Protein 6FKG (pdb70)

Solvent-accessible surface area: 22760 Å² total

Radius of gyration: 24.41 Å; Cα contacts (8 Å, |Δi|>4): 1263; chains: 4; bounding box: 67×53×60 Å

Sequence (587 aa):
LDEGLVQRIDARGTIEWSETCYRYTGAHRDALSGEGARRFGGRWNPPLLFPAIYLADSAQQACMVEVERAAQAASTTAEKMLEAAYRRLHTIDVTDLAVLDLTTPQAREAVGLENDDIYGDDWSGCQAVGHAAWFLHMQGVLVPAAGGVGLVVTAYEQRTRPGQLQLRQSVDLTPALYQELRATALDEGLVQRIDARGTIEWSETCYRYTGAHRDALSGEGARRFGGRWNPPLLFPAIYLADSAQACMVEVERAAQAASTTAEKMLEAAYRRLHTIDVTDLAVLDLTTPQAREAVGLENDDIYGDDWSGCQAVGHAAWFLHMQGVLVPAAGGVGLVVTAYEQRTRPGQLQLRQSVDLTPALYQELRATVNVLASTVSGAIERLGLTYEEVGDIVDASPRSVARWTAGQVVPQRLNKQRLIELAYVADALAEVLPRDQANVWMFSPNRLLEHRKPADLVRDGEYQRVLALIDAMAEGVFVVNVLASTVSGAIERRLGLTYEEVGDIVDASPRSVARWTAGQVVPQRLNKQRLIELAYVADALAEVLPRDQANVWMFSPNRLLEHRKPADLVRDGEYQRVLALIDAMAEGVFV

InterPro domains:
  IPR014914 RES domain [PF08808] (25-148)
  IPR014914 RES domain [SM00953] (35-173)

Foldseek 3Di:
DDPVLLVLLVVLWWFFDWAWKKEKDAPPDDQPWQQVCQCPNDLQADHPDWGKGKIDRALQLNLVVLQVVQVVVVHGSQVVLVGWMKMWTKIAGGATEREPADQVSCVSSPHHDCSVPPPDSPSNRVNSVSCVVVLHQWYWHQGPRGIMIMGIRNVPRDDPPNIGTDDMGTPHSVVSVVRNDD/DLDPLLLVLLVVLWWFFDWAWKKAKDAPPDDQPWQQVCQCPNDLQADHPDWGKGKIGRALQLNLVVCQVVQVVVVHGSQVVLVGWMKMWTKIAGGATAREPADPVSCVSNPHDVCSVPPPDSVSNRSNSVSCVVVLGQWYWHAGPRGIMIMGIRNVPRDDPRNIGTDDMGTDHSVNSVVRNVD/DDPVLCLLVVLCVQLPDQLCLVCLLFVHDSVQNVQSSVVHDHPDDTRVVLSVLVSVLSVLLVLQDHRVVSNVQQCFQDVVVVRDHVSVCSSVPNSVVSSVVSVCSNVVPPD/DDPVLCLLVVLVVQLPDQLPLLCLQFVHDSVLNVQSSVVHDRPDDGRVVLSVLVSVLSNLLVLQDHNVVSNVQQCFQDVVVVRDHVSVCSSVPNSVVSSVVSVCSVVVPDD

Organism: Mycobacterium tuberculosis (strain ATCC 25618 / H37Rv) (NCBI:txid83332)

Secondary structure (P-SEA, 3-state):
ccaaaaaaaaabbbbbbbccbbbbcccccccccccccccccccccccccbbbbbbbccaaaaaaaaaaaaaaaccccccccccbbbbbbbbbccccccccccaaaaaaacccccccccccaaaaaaaaaaaaaacccbbbbbccccbbbbbcccccccccccccccccccccaaaaaaaacc/cccaaaaaaaaabbbbbbbccbbbbcccccccccccccccccccccccccbbbbbbcccaaaaaaaaaaaaaaaccccccccccbbbbbbbbbccccccccccaaaaaaacccccccccccaaaaaaaaaaaaaacccbbbbbccccbbbbbcccccccccccccccccccccaaaaaaaacc/ccaaaaaaaaaaaaacccaaaaaaaacccaaaaaaaaacccccccccaaaaaaaaaaaaaacccccaaaaaaaaaccccccccccaaaaaaacaaaaaaaaaaaaaacccc/ccaaaaaaaaaaaaacccaaaaaaaacccaaaaaaaaacccccccccaaaaaaaaaaaaaaaacccaaaaaaaaaccccccccccaaaaaaacaaaaaaaaaaaaaacccc

Structure (mmCIF, N/CA/C/O backbone):
data_6FKG
#
_entry.id   6FKG
#
_cell.length_a   105.311
_cell.length_b   105.311
_cell.length_c   108.712
_cell.angle_alpha   90.00
_cell.angle_beta   90.00
_cell.angle_gamma   120.00
#
_symmetry.space_group_name_H-M   'P 63'
#
loop_
_entity.id
_entity.type
_entity.pdbx_description
1 polymer 'Rv1989c (MbcT)'
2 polymer 'Rv1990c (MbcA)'
3 non-polymer GLYCEROL
4 water water
#
loop_
_atom_site.group_PDB
_atom_site.id
_atom_site.type_symbol
_atom_site.label_atom_id
_atom_site.label_alt_id
_atom_site.label_comp_id
_atom_site.label_asym_id
_atom_site.label_entity_id
_atom_site.label_seq_id
_atom_site.pdbx_PDB_ins_code
_atom_site.Cartn_x
_atom_site.Cartn_y
_atom_site.Cartn_z
_atom_site.occupancy
_atom_site.B_iso_or_equiv
_atom_site.auth_seq_id
_atom_site.auth_comp_id
_atom_site.auth_asym_id
_atom_site.auth_atom_id
_atom_site.pdbx_PDB_model_num
ATOM 1 N N . LEU A 1 5 ? 13.373 36.599 5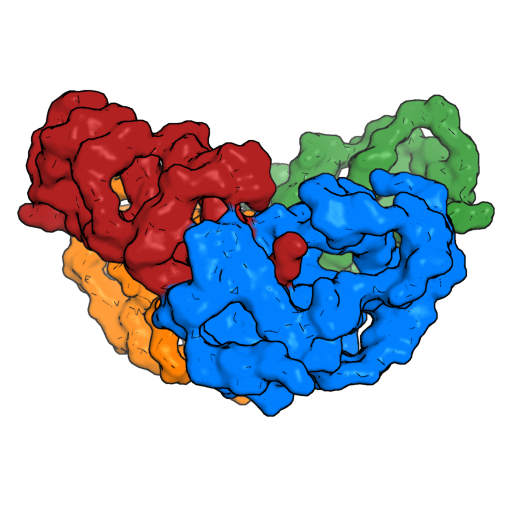4.423 1.00 61.00 5 LEU A N 1
ATOM 2 C CA . LEU A 1 5 ? 13.686 35.173 54.385 1.00 60.90 5 LEU A CA 1
ATOM 3 C C . LEU A 1 5 ? 15.201 34.952 54.403 1.00 55.11 5 LEU A C 1
ATOM 4 O O . LEU A 1 5 ? 15.866 35.014 53.371 1.00 59.51 5 LEU A O 1
ATOM 9 N N . ASP A 1 6 ? 15.733 34.693 55.590 1.00 45.16 6 ASP A N 1
ATOM 10 C CA . ASP A 1 6 ? 17.175 34.662 55.820 1.00 43.18 6 ASP A CA 1
ATOM 11 C C . ASP A 1 6 ? 17.895 33.519 55.098 1.00 45.99 6 ASP A C 1
ATOM 12 O O . ASP A 1 6 ? 17.577 32.352 55.311 1.00 41.25 6 ASP A O 1
ATOM 17 N N . GLU A 1 7 ? 18.880 33.853 54.270 1.00 40.36 7 GLU A N 1
ATOM 18 C CA . GLU A 1 7 ? 19.648 32.828 53.569 1.00 43.16 7 GLU A CA 1
ATOM 19 C C . GLU A 1 7 ? 20.302 31.830 54.542 1.00 41.26 7 GLU A C 1
ATOM 20 O O . GLU A 1 7 ? 20.288 30.619 54.297 1.00 40.88 7 GLU A O 1
ATOM 26 N N . GLY A 1 8 ? 20.873 32.341 55.632 1.00 41.93 8 GLY A N 1
ATOM 27 C CA . GLY A 1 8 ? 21.570 31.509 56.606 1.00 43.15 8 GLY A CA 1
ATOM 28 C C . GLY A 1 8 ? 20.634 30.536 57.307 1.00 38.31 8 GLY A C 1
ATOM 29 O O . GLY A 1 8 ? 20.984 29.385 57.565 1.00 41.75 8 GLY A O 1
ATOM 30 N N . LEU A 1 9 ? 19.423 30.999 57.583 1.00 33.95 9 LEU A N 1
ATOM 31 C CA . LEU A 1 9 ? 18.427 30.190 58.276 1.00 41.13 9 LEU A CA 1
ATOM 32 C C . LEU A 1 9 ? 17.914 29.083 57.378 1.00 34.44 9 LEU A C 1
ATOM 33 O O . LEU A 1 9 ? 17.811 27.927 57.793 1.00 35.83 9 LEU A O 1
ATOM 38 N N . VAL A 1 10 ? 17.579 29.446 56.149 1.00 33.21 10 VAL A N 1
ATOM 39 C CA . VAL A 1 10 ? 17.177 28.468 55.151 1.00 33.55 10 VAL A CA 1
ATOM 40 C C . VAL A 1 10 ? 18.294 27.439 54.938 1.00 36.55 10 VAL A C 1
ATOM 41 O O . VAL A 1 10 ? 18.043 26.229 54.876 1.00 39.69 10 VAL A O 1
ATOM 45 N N . GLN A 1 11 ? 19.528 27.913 54.851 1.00 36.15 11 GLN A N 1
ATOM 46 C CA . GLN A 1 11 ? 20.658 27.004 54.669 1.00 40.13 11 GLN A CA 1
ATOM 47 C C . GLN A 1 11 ? 20.736 26.033 55.842 1.00 42.47 11 GLN A C 1
ATOM 48 O O . GLN A 1 11 ? 20.880 24.826 55.662 1.00 40.84 11 GLN A O 1
ATOM 54 N N . ARG A 1 12 ? 20.605 26.560 57.048 1.00 38.79 12 ARG A N 1
ATOM 55 C CA . ARG A 1 12 ? 20.782 25.737 58.235 1.00 42.96 12 ARG A CA 1
ATOM 56 C C . ARG A 1 12 ? 19.665 24.700 58.374 1.00 39.70 12 ARG A C 1
ATOM 57 O O . ARG A 1 12 ? 19.904 23.562 58.797 1.00 42.16 12 ARG A O 1
ATOM 65 N N . ILE A 1 13 ? 18.450 25.096 58.009 1.00 38.73 13 ILE A N 1
ATOM 66 C CA . ILE A 1 13 ? 17.294 24.212 58.096 1.00 38.11 13 ILE A CA 1
ATOM 67 C C . ILE A 1 13 ? 17.393 23.099 57.054 1.00 38.52 13 ILE A C 1
ATOM 68 O O . ILE A 1 13 ? 17.107 21.929 57.353 1.00 38.98 13 ILE A O 1
ATOM 73 N N . ASP A 1 14 ? 17.821 23.457 55.844 1.00 34.85 14 ASP A N 1
ATOM 74 C CA . ASP A 1 14 ? 18.088 22.453 54.822 1.00 40.42 14 ASP A CA 1
ATOM 75 C C . ASP A 1 14 ? 19.110 21.419 55.308 1.00 42.07 14 ASP A C 1
ATOM 76 O O . ASP A 1 14 ? 18.946 20.219 55.080 1.00 46.07 14 ASP A O 1
ATOM 81 N N . ALA A 1 15 ? 20.157 21.888 55.983 1.00 44.75 15 ALA A N 1
ATOM 82 C CA . ALA A 1 15 ? 21.199 21.002 56.500 1.00 46.75 15 ALA A CA 1
ATOM 83 C C . ALA A 1 15 ? 20.638 19.986 57.490 1.00 44.76 15 ALA A C 1
ATOM 84 O O . ALA A 1 15 ? 21.033 18.826 57.470 1.00 46.46 15 ALA A O 1
ATOM 86 N N . ARG A 1 16 ? 19.732 20.423 58.361 1.00 40.47 16 ARG A N 1
ATOM 87 C CA . ARG A 1 16 ? 19.045 19.511 59.277 1.00 48.48 16 ARG A CA 1
ATOM 88 C C . ARG A 1 16 ? 18.261 18.463 58.501 1.00 51.35 16 ARG A C 1
ATOM 89 O O . ARG A 1 16 ? 18.239 17.293 58.876 1.00 46.51 16 ARG A O 1
ATOM 97 N N . GLY A 1 17 ? 17.593 18.894 57.430 1.00 46.73 17 GLY A N 1
ATOM 98 C CA . GLY A 1 17 ? 16.779 17.987 56.646 1.00 50.88 17 GLY A CA 1
ATOM 99 C C . GLY A 1 17 ? 15.591 17.467 57.435 1.00 52.11 17 GLY A C 1
ATOM 100 O O . GLY A 1 17 ? 15.254 17.999 58.499 1.00 42.28 17 GLY A O 1
ATOM 101 N N . THR A 1 18 ? 14.956 16.423 56.912 1.00 50.39 18 THR A N 1
ATOM 102 C CA . THR A 1 18 ? 13.741 15.892 57.516 1.00 46.67 18 THR A CA 1
ATOM 103 C C . THR A 1 18 ? 13.907 14.451 57.996 1.00 47.18 18 THR A C 1
ATOM 104 O O . THR A 1 18 ? 14.862 13.768 57.635 1.00 49.07 18 THR A O 1
ATOM 108 N N . ILE A 1 19 ? 12.966 14.012 58.826 1.00 47.90 19 ILE A N 1
ATOM 109 C CA . ILE A 1 19 ? 12.792 12.600 59.149 1.00 46.87 19 ILE A CA 1
ATOM 110 C C . ILE A 1 19 ? 11.376 12.207 58.742 1.00 42.75 19 ILE A C 1
ATOM 111 O O . ILE A 1 19 ? 10.490 13.059 58.695 1.00 46.17 19 ILE A O 1
ATOM 116 N N . GLU A 1 20 ? 11.165 10.935 58.428 1.00 43.39 20 GLU A N 1
ATOM 117 C CA . GLU A 1 20 ? 9.816 10.449 58.145 1.00 50.38 20 GLU A CA 1
ATOM 118 C C . GLU A 1 20 ? 9.155 10.025 59.444 1.00 48.99 20 GLU A C 1
ATOM 119 O O . GLU A 1 20 ? 9.670 9.163 60.144 1.00 49.89 20 GLU A O 1
ATOM 125 N N . TRP A 1 21 ? 8.020 10.634 59.765 1.00 44.66 21 TRP A N 1
ATOM 126 C CA . TRP A 1 21 ? 7.404 10.460 61.077 1.00 45.53 21 TRP A CA 1
ATOM 127 C C . TRP A 1 21 ? 6.012 9.860 60.959 1.00 45.25 21 TRP A C 1
ATOM 128 O O . TRP A 1 21 ? 5.202 10.324 60.145 1.00 45.23 21 TRP A O 1
ATOM 139 N N . SER A 1 22 ? 5.747 8.818 61.749 1.00 42.47 22 SER A N 1
ATOM 140 C CA . SER A 1 22 ? 4.413 8.235 61.838 1.00 44.93 22 SER A CA 1
ATOM 141 C C . SER A 1 22 ? 3.924 8.160 63.283 1.00 50.64 22 SER A C 1
ATOM 142 O O . SER A 1 22 ? 4.624 7.651 64.170 1.00 45.72 22 SER A O 1
ATOM 145 N N . GLU A 1 23 ? 2.700 8.622 63.505 1.00 40.88 23 GLU A N 1
ATOM 146 C CA . GLU A 1 23 ? 2.117 8.627 64.839 1.00 48.90 23 GLU A CA 1
ATOM 147 C C . GLU A 1 23 ? 0.607 8.832 64.762 1.00 47.34 23 GLU A C 1
ATOM 148 O O . GLU A 1 23 ? 0.103 9.448 63.826 1.00 46.71 23 GLU A O 1
ATOM 154 N N . THR A 1 24 ? -0.111 8.297 65.744 1.00 44.45 24 THR A N 1
ATOM 155 C CA . THR A 1 24 ? -1.501 8.660 65.936 1.00 42.85 24 THR A CA 1
ATOM 156 C C . THR A 1 24 ? -1.558 9.997 66.677 1.00 43.19 24 THR A C 1
ATOM 157 O O . THR A 1 24 ? -1.028 10.136 67.790 1.00 41.28 24 THR A O 1
ATOM 161 N N . CYS A 1 25 ? -2.175 10.986 66.035 1.00 37.44 25 CYS A N 1
ATOM 162 C CA . CYS A 1 25 ? -2.223 12.342 66.559 1.00 33.64 25 CYS A CA 1
ATOM 163 C C . CYS A 1 25 ? -3.649 12.820 66.856 1.00 39.68 25 CYS A C 1
ATOM 164 O O . CYS A 1 25 ? -4.637 12.176 66.493 1.00 38.81 25 CYS A O 1
ATOM 167 N N . TYR A 1 26 ? -3.731 13.952 67.538 1.00 31.85 26 TYR A N 1
ATOM 168 C CA . TYR A 1 26 ? -4.990 14.466 68.048 1.00 35.19 26 TYR A CA 1
ATOM 169 C C . TYR A 1 26 ? -5.102 15.943 67.802 1.00 37.19 26 TYR A C 1
ATOM 170 O O . TYR A 1 26 ? -4.153 16.693 67.998 1.00 32.29 26 TYR A O 1
ATOM 179 N N . ARG A 1 27 ? -6.289 16.348 67.384 1.00 35.49 27 ARG A N 1
ATOM 180 C CA . ARG A 1 27 ? -6.586 17.744 67.156 1.00 38.79 27 ARG A CA 1
ATOM 181 C C . ARG A 1 27 ? -7.976 18.039 67.679 1.00 34.99 27 ARG A C 1
ATOM 182 O O . ARG A 1 27 ? -8.858 17.173 67.590 1.00 37.56 27 ARG A O 1
ATOM 190 N N . TYR A 1 28 ? -8.210 19.248 68.187 1.00 30.85 28 TYR A N 1
ATOM 191 C CA . TYR A 1 28 ? -9.583 19.604 68.510 1.00 29.49 28 TYR A CA 1
ATOM 192 C C . TYR A 1 28 ? -9.992 20.781 67.627 1.00 34.58 28 TYR A C 1
ATOM 193 O O . TYR A 1 28 ? -9.162 21.616 67.267 1.00 34.28 28 TYR A O 1
ATOM 202 N N . THR A 1 29 ? -11.262 20.800 67.223 1.00 34.02 29 THR A N 1
ATOM 203 C CA . THR A 1 29 ? -11.822 21.922 66.482 1.00 29.17 29 THR A CA 1
ATOM 204 C C . THR A 1 29 ? -13.215 22.191 66.969 1.00 36.65 29 THR A C 1
ATOM 205 O O . THR A 1 29 ? -13.802 21.353 67.647 1.00 38.38 29 THR A O 1
ATOM 209 N N . GLY A 1 30 ? -13.777 23.328 66.574 1.00 32.31 30 GLY A N 1
ATOM 210 C CA . GLY A 1 30 ? -15.220 23.487 66.668 1.00 36.29 30 GLY A CA 1
ATOM 211 C C . GLY A 1 30 ? -15.897 22.326 65.958 1.00 44.33 30 GLY A C 1
ATOM 212 O O . GLY A 1 30 ? -15.374 21.821 64.955 1.00 34.84 30 GLY A O 1
ATOM 213 N N . ALA A 1 31 ? -17.054 21.907 66.471 1.00 35.44 31 ALA A N 1
ATOM 214 C CA . ALA A 1 31 ? -17.738 20.708 65.979 1.00 42.19 31 ALA A CA 1
ATOM 215 C C . ALA A 1 31 ? -18.079 20.750 64.483 1.00 49.17 31 ALA A C 1
ATOM 216 O O . ALA A 1 31 ? -18.240 19.702 63.854 1.00 43.84 31 ALA A O 1
ATOM 218 N N . HIS A 1 32 ? -18.177 21.952 63.923 1.00 45.62 32 HIS A N 1
ATOM 219 C CA . HIS A 1 32 ? -18.565 22.126 62.528 1.00 51.03 32 HIS A CA 1
ATOM 220 C C . HIS A 1 32 ? -17.375 22.130 61.557 1.00 53.61 32 HIS A C 1
ATOM 221 O O . HIS A 1 32 ? -17.562 21.977 60.343 1.00 55.38 32 HIS A O 1
ATOM 228 N N . ARG A 1 33 ? -16.164 22.303 62.087 1.00 44.43 33 ARG A N 1
ATOM 229 C CA . ARG A 1 33 ? -14.970 22.473 61.256 1.00 40.27 33 ARG A CA 1
ATOM 230 C C . ARG A 1 33 ? -14.428 21.164 60.701 1.00 46.69 33 ARG A C 1
ATOM 231 O O . ARG A 1 33 ? -14.596 20.099 61.296 1.00 46.84 33 ARG A O 1
ATOM 239 N N . ASP A 1 34 ? -13.775 21.242 59.550 1.00 47.93 34 ASP A N 1
ATOM 240 C CA . ASP A 1 34 ? -13.191 20.047 58.965 1.00 49.08 34 ASP A CA 1
ATOM 241 C C . ASP A 1 34 ? -11.929 19.694 59.711 1.00 40.59 34 ASP A C 1
ATOM 242 O O . ASP A 1 34 ? -11.081 20.562 59.954 1.00 39.19 34 ASP A O 1
ATOM 247 N N . ALA A 1 35 ? -11.793 18.420 60.063 1.00 38.18 35 ALA A N 1
ATOM 248 C CA . ALA A 1 35 ? -10.667 17.965 60.879 1.00 40.72 35 ALA A CA 1
ATOM 249 C C . ALA A 1 35 ? -9.291 18.248 60.267 1.00 40.12 35 ALA A C 1
ATOM 250 O O . ALA A 1 35 ? -8.287 18.258 60.975 1.00 38.69 35 ALA A O 1
ATOM 252 N N . LEU A 1 36 ? -9.239 18.455 58.953 1.00 38.56 36 LEU A N 1
ATOM 253 C CA . LEU A 1 36 ? -7.959 18.629 58.274 1.00 38.05 36 LEU A CA 1
ATOM 254 C C . LEU A 1 36 ? -7.778 20.037 57.686 1.00 46.59 36 LEU A C 1
ATOM 255 O O . LEU A 1 36 ? -6.836 20.290 56.931 1.00 46.28 36 LEU A O 1
ATOM 260 N N . SER A 1 37 ? -8.678 20.955 58.026 1.00 42.49 37 SER A N 1
ATOM 261 C CA . SER A 1 37 ? -8.539 22.335 57.563 1.00 41.28 37 SER A CA 1
ATOM 262 C C . SER A 1 37 ? -7.414 23.047 58.300 1.00 39.04 37 SER A C 1
ATOM 263 O O . SER A 1 37 ? -7.164 22.781 59.478 1.00 41.88 37 SER A O 1
ATOM 266 N N . GLY A 1 38 ? -6.733 23.951 57.598 1.00 36.74 38 GLY A N 1
ATOM 267 C CA . GLY A 1 38 ? -5.657 24.722 58.201 1.00 33.22 38 GLY A CA 1
ATOM 268 C C . GLY A 1 38 ? -5.779 26.208 57.932 1.00 31.58 38 GLY A C 1
ATOM 269 O O . GLY A 1 38 ? -4.821 26.957 58.107 1.00 35.99 38 GLY A O 1
ATOM 270 N N . GLU A 1 39 ? -6.957 26.637 57.497 1.00 35.78 39 GLU A N 1
ATOM 271 C CA . GLU A 1 39 ? -7.154 28.025 57.095 1.00 35.51 39 GLU A CA 1
ATOM 272 C C . GLU A 1 39 ? -7.152 28.994 58.276 1.00 37.70 39 GLU A C 1
ATOM 273 O O . GLU A 1 39 ? -6.813 30.168 58.112 1.00 39.94 39 GLU A O 1
ATOM 279 N N . GLY A 1 40 ? -7.537 28.495 59.447 1.00 42.46 40 GLY A N 1
ATOM 280 C CA . GLY A 1 40 ? -7.556 29.305 60.655 1.00 47.44 40 GLY A CA 1
ATOM 281 C C . GLY A 1 40 ? -6.165 29.808 60.992 1.00 40.95 40 GLY A C 1
ATOM 282 O O . GLY A 1 40 ? -5.948 31.011 61.171 1.00 37.67 40 GLY A O 1
ATOM 283 N N . ALA A 1 41 ? -5.217 28.883 61.044 1.00 37.64 41 ALA A N 1
ATOM 284 C CA . ALA A 1 41 ? -3.830 29.237 61.292 1.00 36.46 41 ALA A CA 1
ATOM 285 C C . ALA A 1 41 ? -3.306 30.166 60.194 1.00 34.89 41 ALA A C 1
ATOM 286 O O . ALA A 1 41 ? -2.476 31.028 60.456 1.00 32.75 41 ALA A O 1
ATOM 288 N N . ARG A 1 42 ? -3.802 30.014 58.970 1.00 34.07 42 ARG A N 1
ATOM 289 C CA . ARG A 1 42 ? -3.371 30.898 57.891 1.00 31.61 42 ARG A CA 1
ATOM 290 C C . ARG A 1 42 ? -3.905 32.315 58.095 1.00 37.33 42 ARG A C 1
ATOM 291 O O . ARG A 1 42 ? -3.201 33.298 57.856 1.00 35.90 42 ARG A O 1
ATOM 299 N N . ARG A 1 43 ? -5.161 32.420 58.519 1.00 32.92 43 ARG A N 1
ATOM 300 C CA . ARG A 1 43 ? -5.789 33.722 58.632 1.00 34.43 43 ARG A CA 1
ATOM 301 C C . ARG A 1 43 ? -5.159 34.537 59.770 1.00 29.88 43 ARG A C 1
ATOM 302 O O . ARG A 1 43 ? -4.937 35.740 59.628 1.00 37.07 43 ARG A O 1
ATOM 310 N N . PHE A 1 44 ? -4.866 33.872 60.876 1.00 30.50 44 PHE A N 1
ATOM 311 C CA . PHE A 1 44 ? -4.414 34.557 62.084 1.00 32.17 44 PHE A CA 1
ATOM 312 C C . PHE A 1 44 ? -2.921 34.432 62.342 1.00 33.60 44 PHE A C 1
ATOM 313 O O . PHE A 1 44 ? -2.322 35.303 62.986 1.00 32.35 44 PHE A O 1
ATOM 321 N N . GLY A 1 45 ? -2.319 33.365 61.835 1.00 30.91 45 GLY A N 1
ATOM 322 C CA . GLY A 1 45 ? -0.985 32.980 62.268 1.00 29.87 45 GLY A CA 1
ATOM 323 C C . GLY A 1 45 ? -1.023 32.055 63.475 1.00 36.48 45 GLY A C 1
ATOM 324 O O . GLY A 1 45 ? -2.029 31.975 64.173 1.00 38.08 45 GLY A O 1
ATOM 325 N N . GLY A 1 46 ? 0.078 31.348 63.710 1.00 30.07 46 GLY A N 1
ATOM 326 C CA . GLY A 1 46 ? 0.242 30.508 64.886 1.00 29.82 46 GLY A CA 1
ATOM 327 C C . GLY A 1 46 ? 1.685 30.609 65.338 1.00 30.75 46 GLY A C 1
ATOM 328 O O . GLY A 1 46 ? 2.492 31.305 64.708 1.00 27.86 46 GLY A O 1
ATOM 329 N N . ARG A 1 47 ? 2.031 29.944 66.436 1.00 29.33 47 ARG A N 1
ATOM 330 C CA . ARG A 1 47 ? 3.388 30.090 66.935 1.00 27.81 47 ARG A CA 1
ATOM 331 C C . ARG A 1 47 ? 4.406 29.691 65.870 1.00 28.76 47 ARG A C 1
ATOM 332 O O . ARG A 1 47 ? 5.471 30.306 65.778 1.00 27.80 47 ARG A O 1
ATOM 340 N N . TRP A 1 48 ? 4.059 28.699 65.048 1.00 28.30 48 TRP A N 1
ATOM 341 C CA . TRP A 1 48 ? 5.017 28.136 64.107 1.00 26.67 48 TRP A CA 1
ATOM 342 C C . TRP A 1 48 ? 4.692 28.463 62.644 1.00 28.51 48 TRP A C 1
ATOM 343 O O . TRP A 1 48 ? 5.248 27.855 61.745 1.00 28.13 48 TRP A O 1
ATOM 354 N N . ASN A 1 49 ? 3.820 29.433 62.408 1.00 28.18 49 ASN A N 1
ATOM 355 C CA . ASN A 1 49 ? 3.582 29.876 61.031 1.00 26.63 49 ASN A CA 1
ATOM 356 C C . ASN A 1 49 ? 3.144 31.326 60.969 1.00 28.70 49 ASN A C 1
ATOM 357 O O . ASN A 1 49 ? 2.281 31.772 61.736 1.00 28.17 49 ASN A O 1
ATOM 362 N N . PRO A 1 50 ? 3.747 32.082 60.042 1.00 30.40 50 PRO A N 1
ATOM 363 C CA . PRO A 1 50 ? 3.274 33.443 59.804 1.00 31.50 50 PRO A CA 1
ATOM 364 C C . PRO A 1 50 ? 1.897 33.347 59.161 1.00 32.25 50 PRO A C 1
ATOM 365 O O . PRO A 1 50 ? 1.571 32.311 58.583 1.00 30.86 50 PRO A O 1
ATOM 369 N N . PRO A 1 51 ? 1.089 34.395 59.298 1.00 34.95 51 PRO A N 1
ATOM 370 C CA . PRO A 1 51 ? -0.208 34.446 58.633 1.00 36.78 51 PRO A CA 1
ATOM 371 C C . PRO A 1 51 ? -0.069 34.587 57.131 1.00 35.79 51 PRO A C 1
ATOM 372 O O . PRO A 1 51 ? 1.010 34.945 56.653 1.00 36.88 51 PRO A O 1
ATOM 376 N N . LEU A 1 52 ? -1.144 34.260 56.416 1.00 35.73 52 LEU A N 1
ATOM 377 C CA . LEU A 1 52 ? -1.365 34.643 55.018 1.00 40.00 52 LEU A CA 1
ATOM 378 C C . LEU A 1 52 ? -0.589 33.877 53.944 1.00 45.40 52 LEU A C 1
ATOM 379 O O . LEU A 1 52 ? -0.802 34.116 52.759 1.00 53.13 52 LEU A O 1
ATOM 384 N N . LEU A 1 53 ? 0.322 32.988 54.314 1.00 41.13 53 LEU A N 1
ATOM 385 C CA . LEU A 1 53 ? 1.113 32.346 53.259 1.00 42.76 53 LEU A CA 1
ATOM 386 C C . LEU A 1 53 ? 0.697 30.907 52.997 1.00 44.20 53 LEU A C 1
ATOM 387 O O . LEU A 1 53 ? 0.694 30.461 51.852 1.00 44.15 53 LEU A O 1
ATOM 392 N N . PHE A 1 54 ? 0.348 30.172 54.049 1.00 33.17 54 PHE A N 1
ATOM 393 C CA . PHE A 1 54 ? -0.041 28.774 53.865 1.00 31.18 54 PHE A CA 1
ATOM 394 C C . PHE A 1 54 ? -0.905 28.259 55.002 1.00 34.54 54 PHE A C 1
ATOM 395 O O . PHE A 1 54 ? -0.738 28.698 56.139 1.00 30.99 54 PHE A O 1
ATOM 403 N N . PRO A 1 55 ? -1.807 27.309 54.698 1.00 30.46 55 PRO A N 1
ATOM 404 C CA . PRO A 1 55 ? -2.584 26.641 55.748 1.00 32.31 55 PRO A CA 1
ATOM 405 C C . PRO A 1 55 ? -1.653 25.865 56.650 1.00 32.28 55 PRO A C 1
ATOM 406 O O . PRO A 1 55 ? -0.607 25.402 56.203 1.00 31.09 55 PRO A O 1
ATOM 410 N N . ALA A 1 56 ? -2.026 25.724 57.913 1.00 32.25 56 ALA A N 1
ATOM 411 C CA . ALA A 1 56 ? -1.224 24.960 58.838 1.00 26.17 56 ALA A CA 1
ATOM 412 C C . ALA A 1 56 ? -2.177 24.308 59.828 1.00 32.11 56 ALA A C 1
ATOM 413 O O . ALA A 1 56 ? -3.139 24.940 60.268 1.00 31.15 56 ALA A O 1
ATOM 415 N N . ILE A 1 57 ? -1.912 23.043 60.138 1.00 31.02 57 ILE A N 1
ATOM 416 C CA . ILE A 1 57 ? -2.697 22.277 61.096 1.00 28.93 57 ILE A CA 1
ATOM 417 C C . ILE A 1 57 ? -1.805 21.958 62.291 1.00 30.22 57 ILE A C 1
ATOM 418 O O . ILE A 1 57 ? -0.695 21.454 62.121 1.00 28.19 57 ILE A O 1
ATOM 423 N N . TYR A 1 58 ? -2.298 22.235 63.490 1.00 27.77 58 TYR A N 1
ATOM 424 C CA . TYR A 1 58 ? -1.565 21.909 64.717 1.00 28.06 58 TYR A CA 1
ATOM 425 C C . TYR A 1 58 ? -2.111 20.629 65.364 1.00 32.32 58 TYR A C 1
ATOM 426 O O . TYR A 1 58 ? -3.299 20.545 65.661 1.00 30.57 58 TYR A O 1
ATOM 435 N N . LEU A 1 59 ? -1.243 19.642 65.576 1.00 28.03 59 LEU A N 1
ATOM 436 C CA . LEU A 1 59 ? -1.654 18.388 66.221 1.00 29.37 59 LEU A CA 1
ATOM 437 C C . LEU A 1 59 ? -0.767 18.032 67.408 1.00 30.90 59 LEU A C 1
ATOM 438 O O . LEU A 1 59 ? 0.370 18.501 67.504 1.00 32.53 59 LEU A O 1
ATOM 443 N N . ALA A 1 60 ? -1.285 17.178 68.298 1.00 27.90 60 ALA A N 1
ATOM 444 C CA . ALA A 1 60 ? -0.538 16.723 69.464 1.00 29.09 60 ALA A CA 1
ATOM 445 C C . ALA A 1 60 ? -0.374 15.207 69.382 1.00 30.05 60 ALA A C 1
ATOM 446 O O . ALA A 1 60 ? -1.176 14.546 68.720 1.00 36.21 60 ALA A O 1
ATOM 448 N N . ASP A 1 61 ? 0.643 14.660 70.043 1.00 30.42 61 ASP A N 1
ATOM 449 C CA . ASP A 1 61 ? 0.936 13.237 69.883 1.00 31.53 61 ASP A CA 1
ATOM 450 C C . ASP A 1 61 ? 0.206 12.368 70.894 1.00 32.92 61 ASP A C 1
ATOM 451 O O . ASP A 1 61 ? 0.457 11.179 70.978 1.00 35.67 61 ASP A O 1
ATOM 456 N N . SER A 1 62 ? -0.720 12.958 71.637 1.00 36.58 62 SER A N 1
ATOM 457 C CA . SER A 1 62 ? -1.536 12.194 72.579 1.00 44.87 62 SER A CA 1
ATOM 458 C C . SER A 1 62 ? -2.784 12.995 72.901 1.00 44.26 62 SER A C 1
ATOM 459 O O . SER A 1 62 ? -2.800 14.210 72.729 1.00 36.92 62 SER A O 1
ATOM 462 N N . ALA A 1 63 ? -3.837 12.315 73.341 1.00 40.29 63 ALA A N 1
ATOM 463 C CA . ALA A 1 63 ? -5.052 13.016 73.730 1.00 40.65 63 ALA A CA 1
ATOM 464 C C . ALA A 1 63 ? -4.769 13.951 74.901 1.00 37.56 63 ALA A C 1
ATOM 465 O O . ALA A 1 63 ? -5.307 15.056 74.955 1.00 38.88 63 ALA A O 1
ATOM 467 N N . GLN A 1 64 ? -3.917 13.502 75.830 1.00 39.86 64 GLN A N 1
ATOM 468 C CA A GLN A 1 64 ? -3.567 14.287 77.017 0.50 43.81 64 GLN A CA 1
ATOM 469 C CA B GLN A 1 64 ? -3.613 14.299 77.013 0.50 43.79 64 GLN A CA 1
ATOM 470 C C . GLN A 1 64 ? -2.882 15.583 76.632 1.00 42.10 64 GLN A C 1
ATOM 471 O O . GLN A 1 64 ? -3.188 16.648 77.166 1.00 40.73 64 GLN A O 1
ATOM 482 N N . ALA A 1 65 ? -1.928 15.480 75.711 1.00 42.26 65 ALA A N 1
ATOM 483 C CA . ALA A 1 65 ? -1.205 16.667 75.249 1.00 41.43 65 ALA A CA 1
ATOM 484 C C . ALA A 1 65 ? -2.163 17.621 74.536 1.00 37.80 65 ALA A C 1
ATOM 485 O O . ALA A 1 65 ? -2.067 18.838 74.680 1.00 37.82 65 ALA A O 1
ATOM 487 N N . CYS A 1 66 ? -3.113 17.061 73.798 1.00 33.37 66 CYS A N 1
ATOM 488 C CA . CYS A 1 66 ? -4.127 17.870 73.140 1.00 32.97 66 CYS A CA 1
ATOM 489 C C . CYS A 1 66 ? -4.989 18.598 74.176 1.00 37.56 66 CYS A C 1
ATOM 490 O O . CYS A 1 66 ? -5.356 19.754 73.975 1.00 36.96 66 CYS A O 1
ATOM 493 N N . MET A 1 67 ? -5.301 17.932 75.287 1.00 36.36 67 MET A N 1
ATOM 494 C CA . MET A 1 67 ? -6.154 18.554 76.294 1.00 37.84 67 MET A CA 1
ATOM 495 C C . MET A 1 67 ? -5.418 19.719 76.956 1.00 40.53 67 MET A C 1
ATOM 496 O O . MET A 1 67 ? -6.038 20.703 77.341 1.00 39.02 67 MET A O 1
ATOM 501 N N . VAL A 1 68 ? -4.098 19.599 77.087 1.00 38.76 68 VAL A N 1
ATOM 502 C CA . VAL A 1 68 ? -3.292 20.697 77.619 1.00 36.53 68 VAL A CA 1
ATOM 503 C C . VAL A 1 68 ? -3.447 21.910 76.713 1.00 40.73 68 VAL A C 1
ATOM 504 O O . VAL A 1 68 ? -3.554 23.046 77.182 1.00 37.00 68 VAL A O 1
ATOM 508 N N . GLU A 1 69 ? -3.491 21.669 75.410 1.00 33.19 69 GLU A N 1
ATOM 509 C CA . GLU A 1 69 ? -3.657 22.773 74.476 1.00 35.28 69 GLU A CA 1
ATOM 510 C C . GLU A 1 69 ? -5.061 23.363 74.579 1.00 33.58 69 GLU A C 1
ATOM 511 O O . GLU A 1 69 ? -5.225 24.564 74.427 1.00 37.79 69 GLU A O 1
ATOM 517 N N . VAL A 1 70 ? -6.064 22.518 74.833 1.00 36.65 70 VAL A N 1
ATOM 518 C CA . VAL A 1 70 ? -7.429 22.992 75.086 1.00 32.80 70 VAL A CA 1
ATOM 519 C C . VAL A 1 70 ? -7.435 23.944 76.276 1.00 38.54 70 VAL A C 1
ATOM 520 O O . VAL A 1 70 ? -8.032 25.024 76.242 1.00 40.64 70 VAL A O 1
ATOM 524 N N . GLU A 1 71 ? -6.732 23.543 77.324 1.00 36.15 71 GLU A N 1
ATOM 525 C CA . GLU A 1 71 ? -6.650 24.345 78.541 1.00 39.30 71 GLU A CA 1
ATOM 526 C C . GLU A 1 71 ? -5.953 25.683 78.268 1.00 40.07 71 GLU A C 1
ATOM 527 O O . GLU A 1 71 ? -6.373 26.729 78.763 1.00 39.87 71 GLU A O 1
ATOM 533 N N . ARG A 1 72 ? -4.895 25.642 77.465 1.00 39.14 72 ARG A N 1
ATOM 534 C CA . ARG A 1 72 ? -4.130 26.840 77.129 1.00 39.05 72 ARG A CA 1
ATOM 535 C C . ARG A 1 72 ? -4.955 27.803 76.284 1.00 40.59 72 ARG A C 1
ATOM 536 O O . ARG A 1 72 ? -4.844 29.030 76.422 1.00 37.22 72 ARG A O 1
ATOM 544 N N . ALA A 1 73 ? -5.778 27.255 75.396 1.00 33.63 73 ALA A N 1
ATOM 545 C CA . ALA A 1 73 ? -6.636 28.114 74.597 1.00 38.69 73 ALA A CA 1
ATOM 546 C C . ALA A 1 73 ? -7.705 28.742 75.491 1.00 41.01 73 ALA A C 1
ATOM 547 O O . ALA A 1 73 ? -8.004 29.931 75.370 1.00 41.04 73 ALA A O 1
ATOM 549 N N . ALA A 1 74 ? -8.270 27.941 76.390 1.00 40.44 74 ALA A N 1
ATOM 550 C CA . ALA A 1 74 ? -9.263 28.436 77.340 1.00 43.93 74 ALA A CA 1
ATOM 551 C C . ALA A 1 74 ? -8.703 29.593 78.158 1.00 42.85 74 ALA A C 1
ATOM 552 O O . ALA A 1 74 ? -9.378 30.605 78.377 1.00 44.41 74 ALA A O 1
ATOM 554 N N . GLN A 1 75 ? -7.467 29.421 78.616 1.00 43.49 75 GLN A N 1
ATOM 555 C CA . GLN A 1 75 ? -6.764 30.417 79.421 1.00 46.49 75 GLN A CA 1
ATOM 556 C C . GLN A 1 75 ? -6.591 31.726 78.642 1.00 42.43 75 GLN A C 1
ATOM 557 O O . GLN A 1 75 ? -6.822 32.820 79.181 1.00 43.33 75 GLN A O 1
ATOM 563 N N . ALA A 1 76 ? -6.187 31.609 77.381 1.00 41.71 76 ALA A N 1
ATOM 564 C CA . ALA A 1 76 ? -6.055 32.773 76.503 1.00 45.89 76 ALA A CA 1
ATOM 565 C C . ALA A 1 76 ? -7.404 33.452 76.254 1.00 38.91 76 ALA A C 1
ATOM 566 O O . ALA A 1 76 ? -7.460 34.658 76.017 1.00 38.81 76 ALA A O 1
ATOM 568 N N . ALA A 1 77 ? -8.488 32.680 76.301 1.00 35.00 77 ALA A N 1
ATOM 569 C CA . ALA A 1 77 ? -9.833 33.239 76.156 1.00 37.23 77 ALA A CA 1
ATOM 570 C C . ALA A 1 77 ? -10.429 33.643 77.517 1.00 45.38 77 ALA A C 1
ATOM 571 O O . ALA A 1 77 ? -11.634 33.868 77.638 1.00 40.76 77 ALA A O 1
ATOM 573 N N . SER A 1 78 ? -9.571 33.739 78.532 1.00 48.06 78 SER A N 1
ATOM 574 C CA . SER A 1 78 ? -9.961 34.192 79.866 1.00 44.53 78 SER A CA 1
ATOM 575 C C . SER A 1 78 ? -10.990 33.297 80.549 1.00 53.13 78 SER A C 1
ATOM 576 O O . SER A 1 78 ? -11.834 33.781 81.305 1.00 49.01 78 SER A O 1
ATOM 579 N N . THR A 1 79 ? -10.923 31.997 80.300 1.00 48.06 79 THR A N 1
ATOM 580 C CA . THR A 1 79 ? -11.835 31.087 80.970 1.00 49.86 79 THR A CA 1
ATOM 581 C C . THR A 1 79 ? -11.171 29.728 81.195 1.00 50.23 79 THR A C 1
ATOM 582 O O . THR A 1 79 ? -9.947 29.603 81.101 1.00 45.91 79 THR A O 1
ATOM 586 N N . THR A 1 80 ? -11.983 28.725 81.510 1.00 48.50 80 THR A N 1
ATOM 587 C CA . THR A 1 80 ? -11.485 27.378 81.777 1.00 52.19 80 THR A CA 1
ATOM 588 C C . THR A 1 80 ? -11.903 26.440 80.661 1.00 49.71 80 THR A C 1
ATOM 589 O O . THR A 1 80 ? -12.830 26.737 79.900 1.00 43.91 80 THR A O 1
ATOM 593 N N . ALA A 1 81 ? -11.210 25.316 80.550 1.00 43.80 81 ALA A N 1
ATOM 594 C CA . ALA A 1 81 ? -11.531 24.342 79.518 1.00 47.64 81 ALA A CA 1
ATOM 595 C C . ALA A 1 81 ? -12.975 23.861 79.680 1.00 39.56 81 ALA A C 1
ATOM 596 O O . ALA A 1 81 ? -13.704 23.754 78.706 1.00 38.67 81 ALA A O 1
ATOM 598 N N . GLU A 1 82 ? -13.393 23.595 80.918 1.00 41.94 82 GLU A N 1
ATOM 599 C CA . GLU A 1 82 ? -14.737 23.070 81.146 1.00 56.52 82 GLU A CA 1
ATOM 600 C C . GLU A 1 82 ? -15.825 24.019 80.634 1.00 52.25 82 GLU A C 1
ATOM 601 O O . GLU A 1 82 ? -16.839 23.578 80.088 1.00 49.83 82 GLU A O 1
ATOM 607 N N . LYS A 1 83 ? -15.611 25.317 80.811 1.00 44.69 83 LYS A N 1
ATOM 608 C CA . LYS A 1 83 ? -16.582 26.303 80.353 1.00 43.70 83 LYS A CA 1
ATOM 609 C C . LYS A 1 83 ? -16.497 26.503 78.847 1.00 43.59 83 LYS A C 1
ATOM 610 O O . LYS A 1 83 ? -17.524 26.631 78.180 1.00 42.50 83 LYS A O 1
ATOM 616 N N . MET A 1 84 ? -15.281 26.530 78.310 1.00 42.91 84 MET A N 1
ATOM 617 C CA . MET A 1 84 ? -15.100 26.699 76.862 1.00 35.93 84 MET A CA 1
ATOM 618 C C . MET A 1 84 ? -15.781 25.560 76.099 1.00 37.50 84 MET A C 1
ATOM 619 O O . MET A 1 84 ? -16.399 25.773 75.052 1.00 36.35 84 MET A O 1
ATOM 624 N N . LEU A 1 85 ? -15.694 24.358 76.657 1.00 37.26 85 LEU A N 1
ATOM 625 C CA . LEU A 1 85 ? -16.235 23.162 76.016 1.00 41.76 85 LEU A CA 1
ATOM 626 C C . LEU A 1 85 ? -17.747 23.013 76.204 1.00 46.77 85 LEU A C 1
ATOM 627 O O . LEU A 1 85 ? -18.320 21.983 75.852 1.00 45.32 85 LEU A O 1
ATOM 632 N N . GLU A 1 86 ? -18.385 24.040 76.760 1.00 42.42 86 GLU A N 1
ATOM 633 C CA . GLU A 1 86 ? -19.838 24.152 76.696 1.00 42.34 86 GLU A CA 1
ATOM 634 C C . GLU A 1 86 ? -20.252 24.513 75.275 1.00 41.79 86 GLU A C 1
ATOM 635 O O . GLU A 1 86 ? -21.363 24.205 74.849 1.00 46.93 86 GLU A O 1
ATOM 641 N N . ALA A 1 87 ? -19.359 25.170 74.539 1.00 42.62 87 ALA A N 1
ATOM 642 C CA . ALA A 1 87 ? -19.563 25.338 73.102 1.00 42.36 87 ALA A CA 1
ATOM 643 C C . ALA A 1 87 ? -19.148 24.030 72.437 1.00 42.99 87 ALA A C 1
ATOM 644 O O . ALA A 1 87 ? -18.315 23.302 72.973 1.00 41.93 87 ALA A O 1
ATOM 646 N N . ALA A 1 88 ? -19.732 23.723 71.283 1.00 40.83 88 ALA A N 1
ATOM 647 C CA . ALA A 1 88 ? -19.543 22.410 70.667 1.00 37.74 88 ALA A CA 1
ATOM 648 C C . ALA A 1 88 ? -18.174 22.267 70.015 1.00 37.93 88 ALA A C 1
ATOM 649 O O . ALA A 1 88 ? -17.900 22.874 68.980 1.00 35.90 88 ALA A O 1
ATOM 651 N N . TYR A 1 89 ? -17.325 21.451 70.626 1.00 39.72 89 TYR A N 1
ATOM 652 C CA . TYR A 1 89 ? -16.040 21.101 70.034 1.00 38.26 89 TYR A CA 1
ATOM 653 C C . TYR A 1 89 ? -15.989 19.597 69.813 1.00 36.97 89 TYR A C 1
ATOM 654 O O . TYR A 1 89 ? -16.732 18.830 70.430 1.00 39.86 89 TYR A O 1
ATOM 663 N N . ARG A 1 90 ? -15.079 19.181 68.948 1.00 34.53 90 ARG A N 1
ATOM 664 C CA A ARG A 1 90 ? -14.868 17.770 68.685 0.44 35.23 90 ARG A CA 1
ATOM 665 C CA B ARG A 1 90 ? -14.870 17.767 68.673 0.56 36.48 90 ARG A CA 1
ATOM 666 C C . ARG A 1 90 ? -13.386 17.441 68.738 1.00 33.51 90 ARG A C 1
ATOM 667 O O . ARG A 1 90 ? -12.543 18.270 68.376 1.00 37.65 90 ARG A O 1
ATOM 682 N N . LEU A 1 91 ? -13.079 16.236 69.202 1.00 37.00 91 LEU A N 1
ATOM 683 C CA . LEU A 1 91 ? -11.712 15.744 69.272 1.00 36.43 91 LEU A CA 1
ATOM 684 C C . LEU A 1 91 ? -11.478 14.765 68.134 1.00 39.50 91 LEU A C 1
ATOM 685 O O . LEU A 1 91 ? -12.196 13.772 68.010 1.00 40.81 91 LEU A O 1
ATOM 690 N N . HIS A 1 92 ? -10.483 15.058 67.304 1.00 36.77 92 HIS A N 1
ATOM 691 C CA . HIS A 1 92 ? -10.191 14.239 66.133 1.00 39.19 92 HIS A CA 1
ATOM 692 C C . HIS A 1 92 ? -8.948 13.401 66.341 1.00 41.70 92 HIS A C 1
ATOM 693 O O . HIS A 1 92 ? -7.913 13.898 66.800 1.00 34.12 92 HIS A O 1
ATOM 700 N N . THR A 1 93 ? -9.063 12.126 65.999 1.00 38.30 93 THR A N 1
ATOM 701 C CA . THR A 1 93 ? -7.924 11.221 66.001 1.00 41.52 93 THR A CA 1
ATOM 702 C C . THR A 1 93 ? -7.470 11.073 64.557 1.00 42.64 93 THR A C 1
ATOM 703 O O . THR A 1 93 ? -8.226 10.612 63.698 1.00 45.77 93 THR A O 1
ATOM 707 N N . ILE A 1 94 ? -6.240 11.487 64.294 1.00 35.87 94 ILE A N 1
ATOM 708 C CA . ILE A 1 94 ? -5.729 11.562 62.937 1.00 39.78 94 ILE A CA 1
ATOM 709 C C . ILE A 1 94 ? -4.417 10.802 62.845 1.00 40.10 94 ILE A C 1
ATOM 710 O O . ILE A 1 94 ? -3.440 11.134 63.528 1.00 42.16 94 ILE A O 1
ATOM 715 N N . ASP A 1 95 ? -4.406 9.756 62.026 1.00 42.30 95 ASP A N 1
ATOM 716 C CA . ASP A 1 95 ? -3.190 8.986 61.804 1.00 39.98 95 ASP A CA 1
ATOM 717 C C . ASP A 1 95 ? -2.288 9.711 60.816 1.00 44.40 95 ASP A C 1
ATOM 718 O O . ASP A 1 95 ? -2.724 10.130 59.741 1.00 41.97 95 ASP A O 1
ATOM 723 N N . VAL A 1 96 ? -1.024 9.862 61.199 1.00 37.32 96 VAL A N 1
ATOM 724 C CA . VAL A 1 96 ? -0.014 10.489 60.351 1.00 34.45 96 VAL A CA 1
ATOM 725 C C . VAL A 1 96 ? 0.973 9.418 59.927 1.00 40.16 96 VAL A C 1
ATOM 726 O O . VAL A 1 96 ? 1.452 8.661 60.773 1.00 40.50 96 VAL A O 1
ATOM 730 N N . THR A 1 97 ? 1.263 9.337 58.630 1.00 44.06 97 THR A N 1
ATOM 731 C CA . THR A 1 97 ? 2.119 8.274 58.096 1.00 49.85 97 THR A CA 1
ATOM 732 C C . THR A 1 97 ? 3.243 8.832 57.230 1.00 47.97 97 THR A C 1
ATOM 733 O O . THR A 1 97 ? 2.987 9.553 56.268 1.00 41.07 97 THR A O 1
ATOM 737 N N . ASP A 1 98 ? 4.481 8.507 57.599 1.00 47.16 98 ASP A N 1
ATOM 738 C CA . ASP A 1 98 ? 5.668 8.858 56.815 1.00 45.05 98 ASP A CA 1
ATOM 739 C C . ASP A 1 98 ? 5.741 10.336 56.419 1.00 46.83 98 ASP A C 1
ATOM 740 O O . ASP A 1 98 ? 6.171 10.669 55.314 1.00 46.99 98 ASP A O 1
ATOM 745 N N . LEU A 1 99 ? 5.318 11.219 57.318 1.00 40.66 99 LEU A N 1
ATOM 746 C CA . LEU A 1 99 ? 5.370 12.652 57.052 1.00 38.76 99 LEU A CA 1
ATOM 747 C C . LEU A 1 99 ? 6.806 13.157 57.150 1.00 41.44 99 LEU A C 1
ATOM 748 O O . LEU A 1 99 ? 7.480 12.921 58.149 1.00 42.64 99 LEU A O 1
ATOM 753 N N . ALA A 1 100 ? 7.287 13.836 56.112 1.00 40.50 100 ALA A N 1
ATOM 754 C CA . ALA A 1 100 ? 8.662 14.347 56.133 1.00 41.43 100 ALA A CA 1
ATOM 755 C C . ALA A 1 100 ? 8.743 15.654 56.922 1.00 36.84 100 ALA A C 1
ATOM 756 O O . ALA A 1 100 ? 8.394 16.720 56.414 1.00 36.44 100 ALA A O 1
ATOM 758 N N . VAL A 1 101 ? 9.210 15.572 58.167 1.00 39.84 101 VAL A N 1
ATOM 759 C CA . VAL A 1 101 ? 9.156 16.721 59.067 1.00 35.70 101 VAL A CA 1
ATOM 760 C C . VAL A 1 101 ? 10.525 17.165 59.559 1.00 34.87 101 VAL A C 1
ATOM 761 O O . VAL A 1 101 ? 11.439 16.349 59.703 1.00 41.11 101 VAL A O 1
ATOM 765 N N . LEU A 1 102 ? 10.667 18.466 59.804 1.00 32.46 102 LEU A N 1
ATOM 766 C CA . LEU A 1 102 ? 11.824 19.009 60.512 1.00 33.62 102 LEU A CA 1
ATOM 767 C C . LEU A 1 102 ? 11.681 18.681 62.000 1.00 34.77 102 LEU A C 1
ATOM 768 O O . LEU A 1 102 ? 10.704 19.092 62.624 1.00 36.23 102 LEU A O 1
ATOM 773 N N . ASP A 1 103 ? 12.640 17.950 62.561 1.00 35.36 103 ASP A N 1
ATOM 774 C CA . ASP A 1 103 ? 12.534 17.471 63.944 1.00 39.52 103 ASP A CA 1
ATOM 775 C C . ASP A 1 103 ? 13.129 18.465 64.936 1.00 39.88 103 ASP A C 1
ATOM 776 O O . ASP A 1 103 ? 14.349 18.503 65.121 1.00 40.92 103 ASP A O 1
ATOM 781 N N . LEU A 1 104 ? 12.273 19.246 65.588 1.00 34.70 104 LEU A N 1
ATOM 782 C CA . LEU A 1 104 ? 12.749 20.234 66.567 1.00 33.09 104 LEU A CA 1
ATOM 783 C C . LEU A 1 104 ? 12.366 19.832 67.997 1.00 33.48 104 LEU A C 1
ATOM 784 O O . LEU A 1 104 ? 12.178 20.695 68.869 1.00 34.11 104 LEU A O 1
ATOM 789 N N . THR A 1 105 ? 12.287 18.525 68.248 1.00 35.09 105 THR A N 1
ATOM 790 C CA . THR A 1 105 ? 11.848 18.043 69.563 1.00 39.70 105 THR A CA 1
ATOM 791 C C . THR A 1 105 ? 12.964 18.046 70.609 1.00 42.59 105 THR A C 1
ATOM 792 O O . THR A 1 105 ? 12.689 17.840 71.790 1.00 50.40 105 THR A O 1
ATOM 796 N N . THR A 1 106 ? 14.208 18.260 70.180 1.00 40.10 106 THR A N 1
ATOM 797 C CA . THR A 1 106 ? 15.347 18.327 71.104 1.00 45.62 106 THR A CA 1
ATOM 798 C C . THR A 1 106 ? 15.867 19.755 71.237 1.00 45.66 106 THR A C 1
ATOM 799 O O . THR A 1 106 ? 15.783 20.523 70.297 1.00 41.51 106 THR A O 1
ATOM 803 N N . PRO A 1 107 ? 16.429 20.109 72.405 1.00 47.91 107 PRO A N 1
ATOM 804 C CA . PRO A 1 107 ? 16.982 21.464 72.527 1.00 48.77 107 PRO A CA 1
ATOM 805 C C . PRO A 1 107 ? 18.161 21.699 71.574 1.00 52.76 107 PRO A C 1
ATOM 806 O O . PRO A 1 107 ? 18.358 22.825 71.108 1.00 46.11 107 PRO A O 1
ATOM 810 N N . GLN A 1 108 ? 18.912 20.645 71.269 1.00 47.55 108 GLN A N 1
ATOM 811 C CA . GLN A 1 108 ? 20.018 20.755 70.321 1.00 51.91 108 GLN A CA 1
ATOM 812 C C . GLN A 1 108 ? 19.536 21.107 68.917 1.00 47.23 108 GLN A C 1
ATOM 813 O O . GLN A 1 108 ? 20.145 21.930 68.233 1.00 46.91 108 GLN A O 1
ATOM 819 N N . ALA A 1 109 ? 18.455 20.471 68.475 1.00 46.65 109 ALA A N 1
ATOM 820 C CA . ALA A 1 109 ? 17.914 20.762 67.154 1.00 48.21 109 ALA A CA 1
ATOM 821 C C . ALA A 1 109 ? 17.411 22.197 67.121 1.00 41.62 109 ALA A C 1
ATOM 822 O O . ALA A 1 109 ? 17.643 22.916 66.157 1.00 43.25 109 ALA A O 1
ATOM 824 N N . ARG A 1 110 ? 16.746 22.611 68.194 1.00 39.94 110 ARG A N 1
ATOM 825 C CA . ARG A 1 110 ? 16.211 23.969 68.277 1.00 41.04 110 ARG A CA 1
ATOM 826 C C . ARG A 1 110 ? 17.332 25.008 68.282 1.00 40.89 110 ARG A C 1
ATOM 827 O O . ARG A 1 110 ? 17.238 26.037 67.614 1.00 41.78 110 ARG A O 1
ATOM 835 N N . GLU A 1 111 ? 18.399 24.712 69.018 1.00 40.72 111 GLU A N 1
ATOM 836 C CA . GLU A 1 111 ? 19.542 25.612 69.112 1.00 41.92 111 GLU A CA 1
ATOM 837 C C . GLU A 1 111 ? 20.218 25.748 67.759 1.00 48.72 111 GLU A C 1
ATOM 838 O O . GLU A 1 111 ? 20.721 26.817 67.412 1.00 44.95 111 GLU A O 1
ATOM 844 N N . ALA A 1 112 ? 20.207 24.661 66.990 1.00 46.31 112 ALA A N 1
ATOM 845 C CA . ALA A 1 112 ? 20.813 24.659 65.669 1.00 52.51 112 ALA A CA 1
ATOM 846 C C . ALA A 1 112 ? 20.082 25.596 64.703 1.00 45.23 112 ALA A C 1
ATOM 847 O O . ALA A 1 112 ? 20.675 26.077 63.741 1.00 42.32 112 ALA A O 1
ATOM 849 N N . VAL A 1 113 ? 18.803 25.866 64.949 1.00 37.21 113 VAL A N 1
ATOM 850 C CA . VAL A 1 113 ? 18.083 26.801 64.075 1.00 37.56 113 VAL A CA 1
ATOM 851 C C . VAL A 1 113 ? 17.815 28.123 64.811 1.00 37.82 113 VAL A C 1
ATOM 852 O O . VAL A 1 113 ? 16.991 28.941 64.385 1.00 38.58 113 VAL A O 1
ATOM 856 N N . GLY A 1 114 ? 18.529 28.323 65.913 1.00 37.96 114 GLY A N 1
ATOM 857 C CA . GLY A 1 114 ? 18.506 29.586 66.629 1.00 43.04 114 GLY A CA 1
ATOM 858 C C . GLY A 1 114 ? 17.364 29.809 67.607 1.00 40.58 114 GLY A C 1
ATOM 859 O O . GLY A 1 114 ? 17.108 30.942 68.024 1.00 41.05 114 GLY A O 1
ATOM 860 N N . LEU A 1 115 ? 16.681 28.737 67.992 1.00 36.78 115 LEU A N 1
ATOM 861 C CA . LEU A 1 115 ? 15.563 28.857 68.912 1.00 35.14 115 LEU A CA 1
ATOM 862 C C . LEU A 1 115 ? 15.974 28.410 70.307 1.00 38.37 115 LEU A C 1
ATOM 863 O O . LEU A 1 115 ? 16.692 27.419 70.471 1.00 40.14 115 LEU A O 1
ATOM 868 N N . GLU A 1 116 ? 15.510 29.136 71.315 1.00 43.65 116 GLU A N 1
ATOM 869 C CA . GLU A 1 116 ? 15.775 28.750 72.700 1.00 42.48 116 GLU A CA 1
ATOM 870 C C . GLU A 1 116 ? 14.467 28.754 73.489 1.00 40.26 116 GLU A C 1
ATOM 871 O O . GLU A 1 116 ? 13.397 28.932 72.903 1.00 41.09 116 GLU A O 1
ATOM 877 N N . ASN A 1 117 ? 14.526 28.544 74.803 1.00 38.70 117 ASN A N 1
ATOM 878 C CA . ASN A 1 117 ? 13.287 28.394 75.560 1.00 39.80 117 ASN A CA 1
ATOM 879 C C . ASN A 1 117 ? 12.304 29.564 75.438 1.00 37.60 117 ASN A C 1
ATOM 880 O O . ASN A 1 117 ? 11.096 29.350 75.316 1.00 38.48 117 ASN A O 1
ATOM 885 N N . ASP A 1 118 ? 12.811 30.794 75.489 1.00 38.70 118 ASP A N 1
ATOM 886 C CA . ASP A 1 118 ? 11.935 31.960 75.412 1.00 43.59 118 ASP A CA 1
ATOM 887 C C . ASP A 1 118 ? 11.122 31.931 74.135 1.00 42.84 118 ASP A C 1
ATOM 888 O O . ASP A 1 118 ? 9.973 32.366 74.105 1.00 42.33 118 ASP A O 1
ATOM 893 N N . ASP A 1 119 ? 11.724 31.398 73.077 1.00 40.83 119 ASP A N 1
ATOM 894 C CA . ASP A 1 119 ? 11.054 31.320 71.793 1.00 39.85 119 ASP A CA 1
ATOM 895 C C . ASP A 1 119 ? 9.885 30.357 71.820 1.00 38.23 119 ASP A C 1
ATOM 896 O O . ASP A 1 119 ? 8.866 30.593 71.168 1.00 37.99 119 ASP A O 1
ATOM 901 N N . ILE A 1 120 ? 10.017 29.265 72.568 1.00 36.77 120 ILE A N 1
ATOM 902 C CA . ILE A 1 120 ? 8.967 28.259 72.539 1.00 32.06 120 ILE A CA 1
ATOM 903 C C . ILE A 1 120 ? 7.898 28.527 73.595 1.00 37.07 120 ILE A C 1
ATOM 904 O O . ILE A 1 120 ? 6.753 28.128 73.417 1.00 42.40 120 ILE A O 1
ATOM 909 N N . TYR A 1 121 ? 8.243 29.260 74.649 1.00 36.96 121 TYR A N 1
ATOM 910 C CA . TYR A 1 121 ? 7.270 29.542 75.709 1.00 38.24 121 TYR A CA 1
ATOM 911 C C . TYR A 1 121 ? 6.762 30.987 75.778 1.00 44.63 121 TYR A C 1
ATOM 912 O O . TYR A 1 121 ? 5.673 31.240 76.298 1.00 49.87 121 TYR A O 1
ATOM 921 N N . GLY A 1 122 ? 7.570 31.930 75.302 1.00 42.40 122 GLY A N 1
ATOM 922 C CA . GLY A 1 122 ? 7.295 33.349 75.478 1.00 44.46 122 GLY A CA 1
ATOM 923 C C . GLY A 1 122 ? 6.283 33.905 74.488 1.00 46.58 122 GLY A C 1
ATOM 924 O O . GLY A 1 122 ? 5.833 33.209 73.575 1.00 45.45 122 GLY A O 1
ATOM 925 N N . ASP A 1 123 ? 5.939 35.178 74.657 1.00 43.52 123 ASP A N 1
ATOM 926 C CA . ASP A 1 123 ? 4.889 35.801 73.851 1.00 48.62 123 ASP A CA 1
ATOM 927 C C . ASP A 1 123 ? 5.329 36.143 72.424 1.00 50.15 123 ASP A C 1
ATOM 928 O O . ASP A 1 123 ? 4.488 36.381 71.558 1.00 53.20 123 ASP A O 1
ATOM 933 N N . ASP A 1 124 ? 6.637 36.186 72.181 1.00 45.19 124 ASP A N 1
ATOM 934 C CA . ASP A 1 124 ? 7.159 36.537 70.859 1.00 42.46 124 ASP A CA 1
ATOM 935 C C . ASP A 1 124 ? 7.277 35.308 69.955 1.00 43.30 124 ASP A C 1
ATOM 936 O O . ASP A 1 124 ? 8.137 34.451 70.167 1.00 38.46 124 ASP A O 1
ATOM 941 N N . TRP A 1 125 ? 6.410 35.236 68.945 1.00 36.53 125 TRP A N 1
ATOM 942 C CA . TRP A 1 125 ? 6.391 34.112 68.004 1.00 35.50 125 TRP A CA 1
ATOM 943 C C . TRP A 1 125 ? 7.355 34.273 66.836 1.00 36.74 125 TRP A C 1
ATOM 944 O O . TRP A 1 125 ? 7.453 33.371 66.013 1.00 32.20 125 TRP A O 1
ATOM 955 N N . SER A 1 126 ? 8.043 35.408 66.736 1.00 34.88 126 SER A N 1
ATOM 956 C CA . SER A 1 126 ? 8.738 35.720 65.476 1.00 33.99 126 SER A CA 1
ATOM 957 C C . SER A 1 126 ? 9.763 34.654 65.090 1.00 32.22 126 SER A C 1
ATOM 958 O O . SER A 1 126 ? 9.869 34.290 63.931 1.00 31.01 126 SER A O 1
ATOM 961 N N . GLY A 1 127 ? 10.509 34.144 66.069 1.00 31.97 127 GLY A N 1
ATOM 962 C CA . GLY A 1 127 ? 11.492 33.113 65.785 1.00 31.99 127 GLY A CA 1
ATOM 963 C C . GLY A 1 127 ? 10.903 31.809 65.272 1.00 34.11 127 GLY A C 1
ATOM 964 O O . GLY A 1 127 ? 11.322 31.295 64.221 1.00 30.13 127 GLY A O 1
ATOM 965 N N . CYS A 1 128 ? 9.938 31.266 66.004 1.00 28.91 128 CYS A N 1
ATOM 966 C CA . CYS A 1 128 ? 9.288 30.027 65.586 1.00 29.05 128 CYS A CA 1
ATOM 967 C C . CYS A 1 128 ? 8.581 30.223 64.248 1.00 25.72 128 CYS A C 1
ATOM 968 O O . CYS A 1 128 ? 8.592 29.331 63.403 1.00 28.77 128 CYS A O 1
ATOM 971 N N . GLN A 1 129 ? 7.974 31.392 64.052 1.00 25.13 129 GLN A N 1
ATOM 972 C CA . GLN A 1 129 ? 7.283 31.620 62.783 1.00 24.97 129 GLN A CA 1
ATOM 973 C C . GLN A 1 129 ? 8.256 31.630 61.606 1.00 26.82 129 GLN A C 1
ATOM 974 O O . GLN A 1 129 ? 7.942 31.113 60.530 1.00 30.22 129 GLN A O 1
ATOM 980 N N . ALA A 1 130 ? 9.429 32.228 61.799 1.00 26.88 130 ALA A N 1
ATOM 981 C CA . ALA A 1 130 ? 10.438 32.280 60.722 1.00 29.34 130 ALA A CA 1
ATOM 982 C C . ALA A 1 130 ? 10.922 30.883 60.396 1.00 31.45 130 ALA A C 1
ATOM 983 O O . ALA A 1 130 ? 11.161 30.550 59.236 1.00 30.30 130 ALA A O 1
ATOM 985 N N . VAL A 1 131 ? 11.093 30.062 61.431 1.00 28.77 131 VAL A N 1
ATOM 986 C CA . VAL A 1 131 ? 11.526 28.682 61.213 1.00 28.50 131 VAL A CA 1
ATOM 987 C C . VAL A 1 131 ? 10.446 27.863 60.482 1.00 28.58 131 VAL A C 1
ATOM 988 O O . VAL A 1 131 ? 10.749 27.133 59.518 1.00 29.73 131 VAL A O 1
ATOM 992 N N . GLY A 1 132 ? 9.194 27.974 60.920 1.00 27.60 132 GLY A N 1
ATOM 993 C CA . GLY A 1 132 ? 8.101 27.304 60.216 1.00 26.33 132 GLY A CA 1
ATOM 994 C C . GLY A 1 132 ? 7.989 27.756 58.768 1.00 28.21 132 GLY A C 1
ATOM 995 O O . GLY A 1 132 ? 7.750 26.947 57.864 1.00 28.55 132 GLY A O 1
ATOM 996 N N . HIS A 1 133 ? 8.134 29.059 58.546 1.00 25.30 133 HIS A N 1
ATOM 997 C CA . HIS A 1 133 ? 8.103 29.628 57.190 1.00 28.14 133 HIS A CA 1
ATOM 998 C C . HIS A 1 133 ? 9.203 29.033 56.305 1.00 30.28 133 HIS A C 1
ATOM 999 O O . HIS A 1 133 ? 8.974 28.663 55.136 1.00 30.92 133 HIS A O 1
ATOM 1006 N N . ALA A 1 134 ? 10.411 28.935 56.850 1.00 27.28 134 ALA A N 1
ATOM 1007 C CA . ALA A 1 134 ? 11.522 28.389 56.072 1.00 34.52 134 ALA A CA 1
ATOM 1008 C C . ALA A 1 134 ? 11.320 26.901 55.744 1.00 34.92 134 ALA A C 1
ATOM 1009 O O . ALA A 1 134 ? 11.635 26.446 54.629 1.00 32.59 134 ALA A O 1
ATOM 1011 N N . ALA A 1 135 ? 10.784 26.149 56.702 1.00 29.47 135 ALA A N 1
ATOM 1012 C CA . ALA A 1 135 ? 10.505 24.733 56.488 1.00 30.32 135 ALA A CA 1
ATOM 1013 C C . ALA A 1 135 ? 9.488 24.558 55.358 1.00 30.10 135 ALA A C 1
ATOM 1014 O O . ALA A 1 135 ? 9.664 23.717 54.472 1.00 30.55 135 ALA A O 1
ATOM 1016 N N . TRP A 1 136 ? 8.429 25.358 55.397 1.00 30.89 136 TRP A N 1
ATOM 1017 C CA . TRP A 1 136 ? 7.413 25.311 54.342 1.00 33.58 136 TRP A CA 1
ATOM 1018 C C . TRP A 1 136 ? 8.029 25.721 53.016 1.00 34.95 136 TRP A C 1
ATOM 1019 O O . TRP A 1 136 ? 7.756 25.101 51.972 1.00 32.85 136 TRP A O 1
ATOM 1030 N N . PHE A 1 137 ? 8.889 26.737 53.064 1.00 29.16 137 PHE A N 1
ATOM 1031 C CA . PHE A 1 137 ? 9.565 27.241 51.866 1.00 32.11 137 PHE A CA 1
ATOM 1032 C C . PHE A 1 137 ? 10.406 26.157 51.183 1.00 34.96 137 PHE A C 1
ATOM 1033 O O . PHE A 1 137 ? 10.507 26.112 49.944 1.00 36.70 137 PHE A O 1
ATOM 1041 N N . LEU A 1 138 ? 10.992 25.278 51.997 1.00 32.17 138 LEU A N 1
ATOM 1042 C CA . LEU A 1 138 ? 11.834 24.179 51.506 1.00 36.14 138 LEU A CA 1
ATOM 1043 C C . LEU A 1 138 ? 11.039 22.923 51.145 1.00 39.85 138 LEU A C 1
ATOM 1044 O O . LEU A 1 138 ? 11.621 21.879 50.860 1.00 37.27 138 LEU A O 1
ATOM 1049 N N . HIS A 1 139 ? 9.715 23.033 51.178 1.00 34.87 139 HIS A N 1
ATOM 1050 C CA . HIS A 1 139 ? 8.794 21.948 50.834 1.00 33.75 139 HIS A CA 1
ATOM 1051 C C . HIS A 1 139 ? 8.837 20.804 51.829 1.00 39.94 139 HIS A C 1
ATOM 1052 O O . HIS A 1 139 ? 8.536 19.669 51.495 1.00 36.32 139 HIS A O 1
ATOM 1059 N N . MET A 1 140 ? 9.195 21.108 53.068 1.00 37.09 140 MET A N 1
ATOM 1060 C CA . MET A 1 140 ? 9.061 20.118 54.114 1.00 37.05 140 MET A CA 1
ATOM 1061 C C . MET A 1 140 ? 7.579 19.987 54.394 1.00 36.97 140 MET A C 1
ATOM 1062 O O . MET A 1 140 ? 6.827 20.920 54.163 1.00 39.95 140 MET A O 1
ATOM 1067 N N . GLN A 1 141 ? 7.154 18.827 54.871 1.00 34.67 141 GLN A N 1
ATOM 1068 C CA . GLN A 1 141 ? 5.733 18.584 55.060 1.00 30.65 141 GLN A CA 1
ATOM 1069 C C . GLN A 1 141 ? 5.239 19.057 56.418 1.00 34.59 141 GLN A C 1
ATOM 1070 O O . GLN A 1 141 ? 4.031 19.177 56.652 1.00 32.19 141 GLN A O 1
ATOM 1076 N N . GLY A 1 142 ? 6.176 19.320 57.321 1.00 34.01 142 GLY A N 1
ATOM 1077 C CA . GLY A 1 142 ? 5.789 19.855 58.612 1.00 31.55 142 GLY A CA 1
ATOM 1078 C C . GLY A 1 142 ? 6.944 19.974 59.572 1.00 36.26 142 GLY A C 1
ATOM 1079 O O . GLY A 1 142 ? 8.097 19.760 59.201 1.00 32.41 142 GLY A O 1
ATOM 1080 N N . VAL A 1 143 ? 6.624 20.329 60.813 1.00 30.80 143 VAL A N 1
ATOM 1081 C CA . VAL A 1 143 ? 7.642 20.585 61.816 1.00 28.29 143 VAL A CA 1
ATOM 1082 C C . VAL A 1 143 ? 7.220 19.880 63.083 1.00 30.03 143 VAL A C 1
ATOM 1083 O O . VAL A 1 143 ? 6.071 20.001 63.513 1.00 30.89 143 VAL A O 1
ATOM 1087 N N . LEU A 1 144 ? 8.138 19.117 63.660 1.00 26.96 144 LEU A N 1
ATOM 1088 C CA . LEU A 1 144 ? 7.882 18.445 64.918 1.00 32.28 144 LEU A CA 1
ATOM 1089 C C . LEU A 1 144 ? 8.379 19.374 66.012 1.00 37.31 144 LEU A C 1
ATOM 1090 O O . LEU A 1 144 ? 9.536 19.795 65.974 1.00 33.36 144 LEU A O 1
ATOM 1095 N N . VAL A 1 145 ? 7.516 19.705 66.973 1.00 32.31 145 VAL A N 1
ATOM 1096 C CA . VAL A 1 145 ? 7.837 20.767 67.924 1.00 28.44 145 VAL A CA 1
ATOM 1097 C C . VAL A 1 145 ? 7.562 20.325 69.344 1.00 34.26 145 VAL A C 1
ATOM 1098 O O . VAL A 1 145 ? 6.852 19.341 69.583 1.00 34.13 145 VAL A O 1
ATOM 1102 N N . PRO A 1 146 ? 8.168 21.019 70.318 1.00 35.65 146 PRO A N 1
ATOM 1103 C CA . PRO A 1 146 ? 7.750 20.666 71.667 1.00 39.48 146 PRO A CA 1
ATOM 1104 C C . PRO A 1 146 ? 6.318 21.134 71.884 1.00 38.20 146 PRO A C 1
ATOM 1105 O O . PRO A 1 146 ? 5.910 22.156 71.347 1.00 41.60 146 PRO A O 1
ATOM 1109 N N . ALA A 1 147 ? 5.549 20.359 72.630 1.00 41.86 147 ALA A N 1
ATOM 1110 C CA . ALA A 1 147 ? 4.200 20.756 72.981 1.00 45.64 147 ALA A CA 1
ATOM 1111 C C . ALA A 1 147 ? 4.154 20.686 74.485 1.00 61.92 147 ALA A C 1
ATOM 1112 O O . ALA A 1 147 ? 4.795 19.807 75.068 1.00 66.49 147 ALA A O 1
ATOM 1114 N N . ALA A 1 148 ? 3.421 21.606 75.107 1.00 58.86 148 ALA A N 1
ATOM 1115 C CA . ALA A 1 148 ? 3.368 21.686 76.566 1.00 65.48 148 ALA A CA 1
ATOM 1116 C C . ALA A 1 148 ? 3.205 20.302 77.204 1.00 59.35 148 ALA A C 1
ATOM 1117 O O . ALA A 1 148 ? 3.838 20.005 78.201 1.00 66.42 148 ALA A O 1
ATOM 1119 N N . GLY A 1 149 ? 2.396 19.443 76.587 1.00 69.10 149 GLY A N 1
ATOM 1120 C CA . GLY A 1 149 ? 2.159 18.111 77.120 1.00 77.83 149 GLY A CA 1
ATOM 1121 C C . GLY A 1 149 ? 2.857 16.937 76.443 1.00 80.83 149 GLY A C 1
ATOM 1122 O O . GLY A 1 149 ? 2.647 15.787 76.844 1.00 89.19 149 GLY A O 1
ATOM 1123 N N . GLY A 1 150 ? 3.682 17.206 75.430 1.00 63.76 150 GLY A N 1
ATOM 1124 C CA . GLY A 1 150 ? 4.369 16.142 74.709 1.00 48.81 150 GLY A CA 1
ATOM 1125 C C . GLY A 1 150 ? 4.987 16.620 73.406 1.00 41.05 150 GLY A C 1
ATOM 1126 O O . GLY A 1 150 ? 5.750 17.581 73.403 1.00 43.84 150 GLY A O 1
ATOM 1127 N N . VAL A 1 151 ? 4.669 15.952 72.298 1.00 36.72 151 VAL A N 1
ATOM 1128 C CA . VAL A 1 151 ? 5.197 16.367 70.998 1.00 33.39 151 VAL A CA 1
ATOM 1129 C C . VAL A 1 151 ? 4.083 16.978 70.158 1.00 30.09 151 VAL A C 1
ATOM 1130 O O . VAL A 1 151 ? 2.986 16.428 70.065 1.00 37.00 151 VAL A O 1
ATOM 1134 N N . GLY A 1 152 ? 4.373 18.112 69.536 1.00 32.98 152 GLY A N 1
ATOM 1135 C CA . GLY A 1 152 ? 3.412 18.746 68.657 1.00 30.25 152 GLY A CA 1
ATOM 1136 C C . GLY A 1 152 ? 3.831 18.555 67.215 1.00 33.70 152 GLY A C 1
ATOM 1137 O O . GLY A 1 152 ? 5.012 18.398 66.922 1.00 32.53 152 GLY A O 1
ATOM 1138 N N . LEU A 1 153 ? 2.856 18.546 66.318 1.00 30.17 153 LEU A N 1
ATOM 1139 C CA . LEU A 1 153 ? 3.143 18.459 64.891 1.00 30.49 153 LEU A CA 1
ATOM 1140 C C . LEU A 1 153 ? 2.431 19.597 64.178 1.00 33.95 153 LEU A C 1
ATOM 1141 O O . LEU A 1 153 ? 1.234 19.777 64.363 1.00 33.77 153 LEU A O 1
ATOM 1146 N N . VAL A 1 154 ? 3.180 20.365 63.394 1.00 29.34 154 VAL A N 1
ATOM 1147 C CA . VAL A 1 154 ? 2.609 21.439 62.583 1.00 26.43 154 VAL A CA 1
ATOM 1148 C C . VAL A 1 154 ? 2.673 21.010 61.133 1.00 33.20 154 VAL A C 1
ATOM 1149 O O . VAL A 1 154 ? 3.755 20.890 60.568 1.00 33.02 154 VAL A O 1
ATOM 1153 N N . VAL A 1 155 ? 1.520 20.773 60.527 1.00 31.06 155 VAL A N 1
ATOM 1154 C CA . VAL A 1 155 ? 1.496 20.302 59.143 1.00 30.53 155 VAL A CA 1
ATOM 1155 C C . VAL A 1 155 ? 1.237 21.496 58.231 1.00 39.00 155 VAL A C 1
ATOM 1156 O O . VAL A 1 155 ? 0.208 22.163 58.344 1.00 35.49 155 VAL A O 1
ATOM 1160 N N . THR A 1 156 ? 2.189 21.772 57.346 1.00 37.40 156 THR A N 1
ATOM 1161 C CA . THR A 1 156 ? 2.163 22.988 56.542 1.00 40.46 156 THR A CA 1
ATOM 1162 C C . THR A 1 156 ? 1.773 22.691 55.097 1.00 40.23 156 THR A C 1
ATOM 1163 O O . THR A 1 156 ? 2.421 21.880 54.426 1.00 38.78 156 THR A O 1
ATOM 1167 N N . ALA A 1 157 ? 0.722 23.372 54.633 1.00 36.26 157 ALA A N 1
ATOM 1168 C CA . ALA A 1 157 ? 0.167 23.195 53.293 1.00 38.66 157 ALA A CA 1
ATOM 1169 C C . ALA A 1 157 ? -0.099 21.721 52.999 1.00 46.14 157 ALA A C 1
ATOM 1170 O O . ALA A 1 157 ? 0.390 21.163 52.006 1.00 47.45 157 ALA A O 1
ATOM 1172 N N . TYR A 1 158 ? -0.884 21.111 53.880 1.00 49.00 158 TYR A N 1
ATOM 1173 C CA . TYR A 1 158 ? -1.253 19.705 53.793 1.00 50.37 158 TYR A CA 1
ATOM 1174 C C . TYR A 1 158 ? -1.701 19.297 52.385 1.00 51.76 158 TYR A C 1
ATOM 1175 O O . TYR A 1 158 ? -1.127 18.394 51.780 1.00 52.98 158 TYR A O 1
ATOM 1184 N N . GLU A 1 159 ? -2.708 19.992 51.868 1.00 51.80 159 GLU A N 1
ATOM 1185 C CA . GLU A 1 159 ? -3.356 19.627 50.603 1.00 53.38 159 GLU A CA 1
ATOM 1186 C C . GLU A 1 159 ? -2.369 19.471 49.447 1.00 62.45 159 GLU A C 1
ATOM 1187 O O . GLU A 1 159 ? -2.439 18.498 48.687 1.00 61.58 159 GLU A O 1
ATOM 1193 N N . GLN A 1 160 ? -1.450 20.425 49.314 1.00 63.77 160 GLN A N 1
ATOM 1194 C CA . GLN A 1 160 ? -0.462 20.389 48.239 1.00 65.30 160 GLN A CA 1
ATOM 1195 C C . GLN A 1 160 ? 0.644 19.370 48.485 1.00 72.14 160 GLN A C 1
ATOM 1196 O O . GLN A 1 160 ? 1.026 18.621 47.581 1.00 72.14 160 GLN A O 1
ATOM 1202 N N . ARG A 1 161 ? 1.144 19.344 49.720 1.00 53.93 161 ARG A N 1
ATOM 1203 C CA . ARG A 1 161 ? 2.434 18.734 50.016 1.00 60.80 161 ARG A CA 1
ATOM 1204 C C . ARG A 1 161 ? 2.374 17.237 50.316 1.00 62.63 161 ARG A C 1
ATOM 1205 O O . ARG A 1 161 ? 3.403 16.561 50.304 1.00 62.11 161 ARG A O 1
ATOM 1213 N N . THR A 1 162 ? 1.185 16.715 50.591 1.00 61.02 162 THR A N 1
ATOM 1214 C CA . THR A 1 162 ? 1.089 15.349 51.079 1.00 63.95 162 THR A CA 1
ATOM 1215 C C . THR A 1 162 ? 0.485 14.405 50.063 1.00 74.55 162 THR A C 1
ATOM 1216 O O . THR A 1 162 ? -0.329 14.789 49.222 1.00 69.99 162 THR A O 1
ATOM 1220 N N . ARG A 1 163 ? 0.912 13.156 50.162 1.00 62.29 163 ARG A N 1
ATOM 1221 C CA . ARG A 1 163 ? 0.473 12.098 49.280 1.00 60.19 163 ARG A CA 1
ATOM 1222 C C . ARG A 1 163 ? -0.786 11.469 49.861 1.00 62.25 163 ARG A C 1
ATOM 1223 O O . ARG A 1 163 ? -1.133 11.735 51.014 1.00 60.04 163 ARG A O 1
ATOM 1231 N N . PRO A 1 164 ? -1.501 10.673 49.055 1.00 63.86 164 PRO A N 1
ATOM 1232 C CA . PRO A 1 164 ? -2.670 9.952 49.560 1.00 70.59 164 PRO A CA 1
ATOM 1233 C C . PRO A 1 164 ? -2.393 9.182 50.843 1.00 74.57 164 PRO A C 1
ATOM 1234 O O . PRO A 1 164 ? -1.476 8.359 50.892 1.00 76.71 164 PRO A O 1
ATOM 1238 N N . GLY A 1 165 ? -3.173 9.475 51.876 1.00 67.68 165 GLY A N 1
ATOM 1239 C CA . GLY A 1 165 ? -3.163 8.676 53.083 1.00 69.22 165 GLY A CA 1
ATOM 1240 C C . GLY A 1 165 ? -2.146 9.076 54.136 1.00 53.77 165 GLY A C 1
ATOM 1241 O O . GLY A 1 165 ? -2.122 8.480 55.207 1.00 54.89 165 GLY A O 1
ATOM 1242 N N . GLN A 1 166 ? -1.301 10.061 53.843 1.00 52.60 166 GLN A N 1
ATOM 1243 C CA . GLN A 1 166 ? -0.325 10.516 54.835 1.00 52.33 166 GLN A CA 1
ATOM 1244 C C . GLN A 1 166 ? -1.027 11.083 56.062 1.00 51.49 166 GLN A C 1
ATOM 1245 O O . GLN A 1 166 ? -0.569 10.886 57.187 1.00 48.92 166 GLN A O 1
ATOM 1251 N N . LEU A 1 167 ? -2.137 11.786 55.851 1.00 43.10 167 L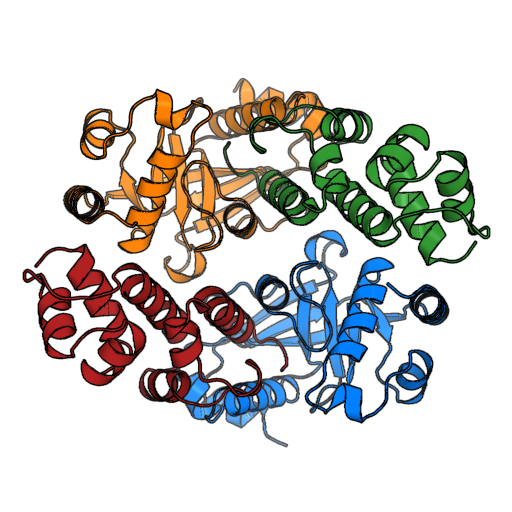EU A N 1
ATOM 1252 C CA . LEU A 1 167 ? -3.015 12.136 56.969 1.00 47.04 167 LEU A CA 1
ATOM 1253 C C . LEU A 1 167 ? -4.369 11.463 56.799 1.00 50.01 167 LEU A C 1
ATOM 1254 O O . LEU A 1 167 ? -5.000 11.590 55.751 1.00 50.92 167 LEU A O 1
ATOM 1259 N N . GLN A 1 168 ? -4.824 10.759 57.829 1.00 47.28 168 GLN A N 1
ATOM 1260 C CA . GLN A 1 168 ? -6.100 10.056 57.743 1.00 51.07 168 GLN A CA 1
ATOM 1261 C C . GLN A 1 168 ? -6.914 10.246 59.014 1.00 49.55 168 GLN A C 1
ATOM 1262 O O . GLN A 1 168 ? -6.478 9.871 60.107 1.00 52.49 168 GLN A O 1
ATOM 1268 N N . LEU A 1 169 ? -8.090 10.843 58.871 1.00 48.67 169 LEU A N 1
ATOM 1269 C CA . LEU A 1 169 ? -9.005 10.985 59.992 1.00 50.92 169 LEU A CA 1
ATOM 1270 C C . LEU A 1 169 ? -9.497 9.601 60.372 1.00 49.68 169 LEU A C 1
ATOM 1271 O O . LEU A 1 169 ? -10.025 8.876 59.536 1.00 54.86 169 LEU A O 1
ATOM 1276 N N . ARG A 1 170 ? -9.290 9.219 61.626 1.00 45.61 170 ARG A N 1
ATOM 1277 C CA . ARG A 1 170 ? -9.661 7.893 62.090 1.00 54.55 170 ARG A CA 1
ATOM 1278 C C . ARG A 1 170 ? -10.919 7.953 62.947 1.00 59.79 170 ARG A C 1
ATOM 1279 O O . ARG A 1 170 ? -11.693 6.999 62.993 1.00 59.17 170 ARG A O 1
ATOM 1287 N N . GLN A 1 171 ? -11.130 9.084 63.612 1.00 52.62 171 GLN A N 1
ATOM 1288 C CA . GLN A 1 171 ? -12.207 9.186 64.589 1.00 53.43 171 GLN A CA 1
ATOM 1289 C C . GLN A 1 171 ? -12.491 10.632 64.970 1.00 52.20 171 GLN A C 1
ATOM 1290 O O . GLN A 1 171 ? -11.581 11.454 65.021 1.00 46.30 171 GLN A O 1
ATOM 1296 N N . SER A 1 172 ? -13.759 10.930 65.240 1.00 45.45 172 SER A N 1
ATOM 1297 C CA . SER A 1 172 ? -14.161 12.233 65.757 1.00 47.50 172 SER A CA 1
ATOM 1298 C C . SER A 1 172 ? -15.220 12.047 66.836 1.00 51.00 172 SER A C 1
ATOM 1299 O O . SER A 1 172 ? -16.235 11.392 66.610 1.00 49.89 172 SER A O 1
ATOM 1302 N N . VAL A 1 173 ? -14.983 12.605 68.016 1.00 44.64 173 VAL A N 1
ATOM 1303 C CA . VAL A 1 173 ? -15.949 12.484 69.103 1.00 44.70 173 VAL A CA 1
ATOM 1304 C C . VAL A 1 173 ? -16.229 13.846 69.716 1.00 43.62 173 VAL A C 1
ATOM 1305 O O . VAL A 1 173 ? -15.386 14.738 69.662 1.00 41.96 173 VAL A O 1
ATOM 1309 N N . ASP A 1 174 ? -17.424 14.020 70.273 1.00 43.73 174 ASP A N 1
ATOM 1310 C CA . ASP A 1 174 ? -17.736 15.275 70.951 1.00 43.49 174 ASP A CA 1
ATOM 1311 C C . ASP A 1 174 ? -16.766 15.470 72.102 1.00 40.82 174 ASP A C 1
ATOM 1312 O O . ASP A 1 174 ? -16.590 14.582 72.935 1.00 43.69 174 ASP A O 1
ATOM 1317 N N . LEU A 1 175 ? -16.116 16.622 72.143 1.00 42.29 175 LEU A N 1
ATOM 1318 C CA . LEU A 1 175 ? -15.215 16.921 73.248 1.00 42.41 175 LEU A CA 1
ATOM 1319 C C . LEU A 1 175 ? -16.008 17.628 74.337 1.00 43.66 175 LEU A C 1
ATOM 1320 O O . LEU A 1 175 ? -16.049 18.860 74.403 1.00 41.46 175 LEU A O 1
ATOM 1325 N N . THR A 1 176 ? -16.666 16.832 75.168 1.00 42.85 176 THR A N 1
ATOM 1326 C CA . THR A 1 176 ? -17.447 17.356 76.275 1.00 47.27 176 THR A CA 1
ATOM 1327 C C . THR A 1 176 ? -16.533 17.671 77.466 1.00 47.08 176 THR A C 1
ATOM 1328 O O . THR A 1 176 ? -15.399 17.190 77.524 1.00 41.62 176 THR A O 1
ATOM 1332 N N . PRO A 1 177 ? -17.013 18.500 78.407 1.00 49.39 177 PRO A N 1
ATOM 1333 C CA . PRO A 1 177 ? -16.303 18.639 79.683 1.00 49.83 177 PRO A CA 1
ATOM 1334 C C . PRO A 1 177 ? -15.908 17.284 80.284 1.00 42.56 177 PRO A C 1
ATOM 1335 O O . PRO A 1 177 ? -14.785 17.150 80.756 1.00 48.52 177 PRO A O 1
ATOM 1339 N N . ALA A 1 178 ? -16.805 16.297 80.246 1.00 44.05 178 ALA A N 1
ATOM 1340 C CA . ALA A 1 178 ? -16.514 14.977 80.805 1.00 46.65 178 ALA A CA 1
ATOM 1341 C C . ALA A 1 178 ? -15.347 14.293 80.099 1.00 48.42 178 ALA A C 1
ATOM 1342 O O . ALA A 1 178 ? -14.467 13.720 80.751 1.00 51.80 178 ALA A O 1
ATOM 1344 N N . LEU A 1 179 ? -15.342 14.338 78.772 1.00 51.56 179 LEU A N 1
ATOM 1345 C CA . LEU A 1 179 ? -14.274 13.698 78.022 1.00 48.41 179 LEU A CA 1
ATOM 1346 C C . LEU A 1 179 ? -12.954 14.388 78.327 1.00 45.77 179 LEU A C 1
ATOM 1347 O O . LEU A 1 179 ? -11.919 13.737 78.432 1.00 46.43 179 LEU A O 1
ATOM 1352 N N . TYR A 1 180 ? -13.002 15.708 78.484 1.00 45.82 180 TYR A N 1
ATOM 1353 C CA . TYR A 1 180 ? -11.794 16.476 78.772 1.00 44.46 180 TYR A CA 1
ATOM 1354 C C . TYR A 1 180 ? -11.193 16.068 80.104 1.00 42.82 180 TYR A C 1
ATOM 1355 O O . TYR A 1 180 ? -10.004 15.781 80.197 1.00 48.01 180 TYR A O 1
ATOM 1364 N N . GLN A 1 181 ? -12.012 16.064 81.147 1.00 43.33 181 GLN A N 1
ATOM 1365 C CA . GLN A 1 181 ? -11.512 15.704 82.472 1.00 46.26 181 GLN A CA 1
ATOM 1366 C C . GLN A 1 181 ? -10.950 14.286 82.484 1.00 49.65 181 GLN A C 1
ATOM 1367 O O . GLN A 1 181 ? -9.962 14.004 83.160 1.00 52.86 181 GLN A O 1
ATOM 1373 N N . GLU A 1 182 ? -11.579 13.398 81.723 1.00 51.11 182 GLU A N 1
ATOM 1374 C CA . GLU A 1 182 ? -11.133 12.013 81.634 1.00 53.52 182 GLU A CA 1
ATOM 1375 C C . GLU A 1 182 ? -9.757 11.935 80.977 1.00 49.41 182 GLU A C 1
ATOM 1376 O O . GLU A 1 182 ? -8.850 11.278 81.485 1.00 51.44 182 GLU A O 1
ATOM 1382 N N . LEU A 1 183 ? -9.615 12.629 79.854 1.00 50.81 183 LEU A N 1
ATOM 1383 C CA . LEU A 1 183 ? -8.396 12.575 79.049 1.00 53.60 183 LEU A CA 1
ATOM 1384 C C . LEU A 1 183 ? -7.251 13.392 79.640 1.00 60.14 183 LEU A C 1
ATOM 1385 O O . LEU A 1 183 ? -6.082 13.033 79.484 1.00 66.17 183 LEU A O 1
ATOM 1390 N N . ARG A 1 184 ? -7.593 14.487 80.317 1.00 60.74 184 ARG A N 1
ATOM 1391 C CA . ARG A 1 184 ? -6.597 15.366 80.925 1.00 68.70 184 ARG A CA 1
ATOM 1392 C C . ARG A 1 184 ? -5.809 14.642 82.015 1.00 77.69 184 ARG A C 1
ATOM 1393 O O . ARG A 1 184 ? -4.640 14.948 82.247 1.00 79.57 184 ARG A O 1
ATOM 1401 N N . ALA A 1 185 ? -6.459 13.671 82.654 1.00 85.20 185 ALA A N 1
ATOM 1402 C CA . ALA A 1 185 ? -5.947 13.003 83.851 1.00 90.11 185 ALA A CA 1
ATOM 1403 C C . ALA A 1 185 ? -4.544 12.418 83.689 1.00 98.10 185 ALA A C 1
ATOM 1404 O O . ALA A 1 185 ? -4.079 12.182 82.572 1.00 97.84 185 ALA A O 1
ATOM 1406 N N . THR A 1 186 ? -3.882 12.183 84.822 1.00 105.09 186 THR A N 1
ATOM 1407 C CA . THR A 1 186 ? -2.525 11.642 84.840 1.00 107.02 186 THR A CA 1
ATOM 1408 C C . THR A 1 186 ? -2.525 10.115 84.868 1.00 109.79 186 THR A C 1
ATOM 1409 O O . THR A 1 186 ? -1.861 9.468 84.056 1.00 108.95 186 THR A O 1
ATOM 1413 N N . ALA B 1 4 ? -21.835 48.534 52.536 1.00 100.39 4 ALA B N 1
ATOM 1414 C CA . ALA B 1 4 ? -23.035 49.265 52.927 1.00 102.20 4 ALA B CA 1
ATOM 1415 C C . ALA B 1 4 ? -24.045 48.358 53.628 1.00 98.55 4 ALA B C 1
ATOM 1416 O O . ALA B 1 4 ? -24.512 48.669 54.726 1.00 106.59 4 ALA B O 1
ATOM 1418 N N . LEU B 1 5 ? -24.356 47.233 52.986 1.00 82.99 5 LEU B N 1
ATOM 1419 C CA . LEU B 1 5 ? -25.453 46.360 53.395 1.00 67.39 5 LEU B CA 1
ATOM 1420 C C . LEU B 1 5 ? -26.753 47.163 53.435 1.00 69.09 5 LEU B C 1
ATOM 1421 O O . LEU B 1 5 ? -27.249 47.536 54.497 1.00 78.17 5 LEU B O 1
ATOM 1426 N N . ASP B 1 6 ? -27.290 47.421 52.249 1.00 55.84 6 ASP B N 1
ATOM 1427 C CA . ASP B 1 6 ? -28.451 48.277 52.066 1.00 49.50 6 ASP B CA 1
ATOM 1428 C C . ASP B 1 6 ? -29.709 47.707 52.725 1.00 52.99 6 ASP B C 1
ATOM 1429 O O . ASP B 1 6 ? -30.056 46.548 52.503 1.00 51.33 6 ASP B O 1
ATOM 1434 N N . GLU B 1 7 ? -30.388 48.516 53.536 1.00 49.06 7 GLU B N 1
ATOM 1435 C CA . GLU B 1 7 ? -31.599 48.062 54.221 1.00 52.41 7 GLU B CA 1
ATOM 1436 C C . GLU B 1 7 ? -32.699 47.613 53.240 1.00 46.79 7 GLU B C 1
ATOM 1437 O O . GLU B 1 7 ? -33.380 46.608 53.472 1.00 47.48 7 GLU B O 1
ATOM 1443 N N . GLY B 1 8 ? -32.863 48.366 52.157 1.00 49.62 8 GLY B N 1
ATOM 1444 C CA . GLY B 1 8 ? -33.865 48.068 51.144 1.00 51.24 8 GLY B CA 1
ATOM 1445 C C . GLY B 1 8 ? -33.632 46.715 50.487 1.00 49.88 8 GLY B C 1
ATOM 1446 O O . GLY B 1 8 ? -34.568 45.935 50.313 1.00 50.09 8 GLY B O 1
ATOM 1447 N N . LEU B 1 9 ? -32.382 46.431 50.132 1.00 49.65 9 LEU B N 1
ATOM 1448 C CA . LEU B 1 9 ? -32.042 45.149 49.512 1.00 41.59 9 LEU B CA 1
ATOM 1449 C C . LEU B 1 9 ? -32.228 43.990 50.469 1.00 46.19 9 LEU B C 1
ATOM 1450 O O . LEU B 1 9 ? -32.736 42.937 50.083 1.00 41.63 9 LEU B O 1
ATOM 1455 N N . VAL B 1 10 ? -31.805 44.176 51.718 1.00 44.57 10 VAL B N 1
ATOM 1456 C CA . VAL B 1 10 ? -31.983 43.147 52.725 1.00 39.93 10 VAL B CA 1
ATOM 1457 C C . VAL B 1 10 ? -33.478 42.851 52.884 1.00 39.43 10 VAL B C 1
ATOM 1458 O O . VAL B 1 10 ? -33.884 41.692 52.935 1.00 40.99 10 VAL B O 1
ATOM 1462 N N . GLN B 1 11 ? -34.292 43.902 52.944 1.00 40.94 11 GLN B N 1
ATOM 1463 C CA . GLN B 1 11 ? -35.727 43.733 53.145 1.00 47.12 11 GLN B CA 1
ATOM 1464 C C . GLN B 1 11 ? -36.349 42.977 51.980 1.00 45.12 11 GLN B C 1
ATOM 1465 O O . GLN B 1 11 ? -37.164 42.071 52.176 1.00 46.73 11 GLN B O 1
ATOM 1471 N N . ARG B 1 12 ? -35.957 43.348 50.766 1.00 42.53 12 ARG B N 1
ATOM 1472 C CA . ARG B 1 12 ? -36.515 42.718 49.575 1.00 44.34 12 ARG B CA 1
ATOM 1473 C C . ARG B 1 12 ? -36.149 41.245 49.520 1.00 40.06 12 ARG B C 1
ATOM 1474 O O . ARG B 1 12 ? -36.984 40.408 49.191 1.00 43.48 12 ARG B O 1
ATOM 1482 N N . ILE B 1 13 ? -34.900 40.925 49.839 1.00 36.60 13 ILE B N 1
ATOM 1483 C CA . ILE B 1 13 ? -34.463 39.536 49.797 1.00 38.45 13 ILE B CA 1
ATOM 1484 C C . ILE B 1 13 ? -35.181 38.715 50.872 1.00 34.68 13 ILE B C 1
ATOM 1485 O O . ILE B 1 13 ? -35.637 37.597 50.611 1.00 40.53 13 ILE B O 1
ATOM 1490 N N . ASP B 1 14 ? -35.305 39.270 52.072 1.00 38.27 14 ASP B N 1
ATOM 1491 C CA . ASP B 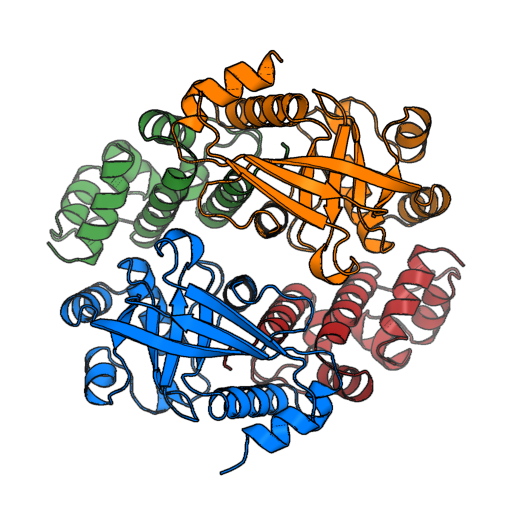1 14 ? -36.077 38.610 53.130 1.00 40.32 14 ASP B CA 1
ATOM 1492 C C . ASP B 1 14 ? -37.511 38.323 52.682 1.00 42.18 14 ASP B C 1
ATOM 1493 O O . ASP B 1 14 ? -38.056 37.249 52.957 1.00 42.73 14 ASP B O 1
ATOM 1498 N N . ALA B 1 15 ? -38.119 39.292 51.997 1.00 40.68 15 ALA B N 1
ATOM 1499 C CA . ALA B 1 15 ? -39.483 39.147 51.488 1.00 40.35 15 ALA B CA 1
ATOM 1500 C C . ALA B 1 15 ? -39.581 38.011 50.480 1.00 46.03 15 ALA B C 1
ATOM 1501 O O . ALA B 1 15 ? -40.587 37.307 50.438 1.00 48.02 15 ALA B O 1
ATOM 1503 N N . ARG B 1 16 ? -38.545 37.838 49.660 1.00 38.46 16 ARG B N 1
ATOM 1504 C CA . ARG B 1 16 ? -38.513 36.717 48.715 1.00 47.27 16 ARG B CA 1
ATOM 1505 C C . ARG B 1 16 ? -38.496 35.389 49.462 1.00 47.49 16 ARG B C 1
ATOM 1506 O O . ARG B 1 16 ? -39.135 34.421 49.049 1.00 47.06 16 ARG B O 1
ATOM 1514 N N . GLY B 1 17 ? -37.744 35.347 50.557 1.00 46.70 17 GLY B N 1
ATOM 1515 C CA . GLY B 1 17 ? -37.595 34.128 51.322 1.00 44.03 17 GLY B CA 1
ATOM 1516 C C . GLY B 1 17 ? -36.831 33.060 50.559 1.00 43.18 17 GLY B C 1
ATOM 1517 O O . GLY B 1 17 ? -36.174 33.339 49.549 1.00 45.62 17 GLY B O 1
ATOM 1518 N N . THR B 1 18 ? -36.921 31.832 51.050 1.00 45.18 18 THR B N 1
ATOM 1519 C CA . THR B 1 18 ? -36.149 30.719 50.521 1.00 41.54 18 THR B CA 1
ATOM 1520 C C . THR B 1 18 ? -37.062 29.630 50.001 1.00 50.08 18 THR B C 1
ATOM 1521 O O . THR B 1 18 ? -38.258 29.609 50.309 1.00 47.87 18 THR B O 1
ATOM 1525 N N . ILE B 1 19 ? -36.486 28.729 49.211 1.00 45.05 19 ILE B N 1
ATOM 1526 C CA . ILE B 1 19 ? -37.120 27.453 48.905 1.00 50.53 19 ILE B CA 1
ATOM 1527 C C . ILE B 1 19 ? -36.166 26.349 49.340 1.00 50.23 19 ILE B C 1
ATOM 1528 O O . ILE B 1 19 ? -34.965 26.584 49.475 1.00 45.64 19 ILE B O 1
ATOM 1533 N N . GLU B 1 20 ? -36.696 25.156 49.579 1.00 53.86 20 GLU B N 1
ATOM 1534 C CA . GLU B 1 20 ? -35.845 24.004 49.850 1.00 54.23 20 GLU B CA 1
ATOM 1535 C C . GLU B 1 20 ? -35.528 23.304 48.544 1.00 52.86 20 GLU B C 1
ATOM 1536 O O . GLU B 1 20 ? -36.423 22.870 47.820 1.00 50.08 20 GLU B O 1
ATOM 1542 N N . TRP B 1 21 ? -34.243 23.203 48.244 1.00 45.04 21 TRP B N 1
ATOM 1543 C CA . TRP B 1 21 ? -33.815 22.689 46.961 1.00 48.04 21 TRP B CA 1
ATOM 1544 C C . TRP B 1 21 ? -32.962 21.436 47.118 1.00 44.35 21 TRP B C 1
ATOM 1545 O O . TRP B 1 21 ? -32.011 21.408 47.898 1.00 41.58 21 TRP B O 1
ATOM 1556 N N . SER B 1 22 ? -33.305 20.397 46.376 1.00 42.43 22 SER B N 1
ATOM 1557 C CA . SER B 1 22 ? -32.491 19.192 46.368 1.00 43.86 22 SER B CA 1
ATOM 1558 C C . SER B 1 22 ? -32.096 18.832 44.949 1.00 49.05 22 SER B C 1
ATOM 1559 O O . SER B 1 2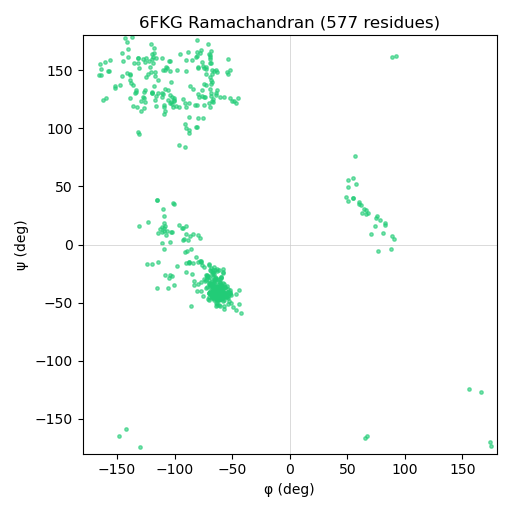2 ? -32.929 18.823 44.040 1.00 47.07 22 SER B O 1
ATOM 1562 N N . GLU B 1 23 ? -30.821 18.529 44.760 1.00 49.14 23 GLU B N 1
ATOM 1563 C CA . GLU B 1 23 ? -30.337 18.138 43.450 1.00 47.91 23 GLU B CA 1
ATOM 1564 C C . GLU B 1 23 ? -28.969 17.487 43.570 1.00 50.48 23 GLU B C 1
ATOM 1565 O O . GLU B 1 23 ? -28.247 17.726 44.540 1.00 42.71 23 GLU B O 1
ATOM 1571 N N . THR B 1 24 ? -28.636 16.649 42.594 1.00 42.86 24 THR B N 1
ATOM 1572 C CA . THR B 1 24 ? -27.278 16.175 42.420 1.00 39.06 24 THR B CA 1
ATOM 1573 C C . THR B 1 24 ? -26.497 17.245 41.661 1.00 44.34 24 THR B C 1
ATOM 1574 O O . THR B 1 24 ? -26.862 17.608 40.537 1.00 39.41 24 THR B O 1
ATOM 1578 N N . CYS B 1 25 ? -25.439 17.765 42.282 1.00 34.61 25 CYS B N 1
ATOM 1579 C CA . CYS B 1 25 ? -24.704 18.891 41.720 1.00 30.74 25 CYS B CA 1
ATOM 1580 C C . CYS B 1 25 ? -23.245 18.546 41.475 1.00 33.93 25 CYS B C 1
ATOM 1581 O O . CYS B 1 25 ? -22.762 17.491 41.880 1.00 33.94 25 CYS B O 1
ATOM 1584 N N . TYR B 1 26 ? -22.549 19.471 40.829 1.00 29.83 26 TYR B N 1
ATOM 1585 C CA . TYR B 1 26 ? -21.200 19.218 40.363 1.00 29.45 26 TYR B CA 1
ATOM 1586 C C . TYR B 1 26 ? -20.318 20.411 40.624 1.00 31.21 26 TYR B C 1
ATOM 1587 O O . TYR B 1 26 ? -20.715 21.567 40.445 1.00 33.28 26 TYR B O 1
ATOM 1596 N N . ARG B 1 27 ? -19.104 20.111 41.053 1.00 31.51 27 ARG B N 1
ATOM 1597 C CA . ARG B 1 27 ? -18.115 21.120 41.322 1.00 32.91 27 ARG B CA 1
ATOM 1598 C C . ARG B 1 27 ? -16.767 20.630 40.800 1.00 30.33 27 ARG B C 1
ATOM 1599 O O . ARG B 1 27 ? -16.494 19.446 40.891 1.00 31.21 27 ARG B O 1
ATOM 1607 N N . TYR B 1 28 ? -15.909 21.518 40.298 1.00 27.23 28 TYR B N 1
ATOM 1608 C CA . TYR B 1 28 ? -14.553 21.082 39.963 1.00 28.19 28 TYR B CA 1
ATOM 1609 C C . TYR B 1 28 ? -13.551 21.839 40.841 1.00 29.98 28 TYR B C 1
ATOM 1610 O O . TYR B 1 28 ? -13.808 22.960 41.297 1.00 30.67 28 TYR B O 1
ATOM 1619 N N . THR B 1 29 ? -12.439 21.177 41.154 1.00 28.73 29 THR B N 1
ATOM 1620 C CA . THR B 1 29 ? -11.374 21.781 41.934 1.00 26.84 29 THR B CA 1
ATOM 1621 C C . THR B 1 29 ? -10.065 21.216 41.419 1.00 31.32 29 THR B C 1
ATOM 1622 O O . THR B 1 29 ? -10.053 20.194 40.732 1.00 30.59 29 THR B O 1
ATOM 1626 N N . GLY B 1 30 ? -8.960 21.856 41.775 1.00 28.85 30 GLY B N 1
ATOM 1627 C CA . GLY B 1 30 ? -7.673 21.190 41.688 1.00 27.71 30 GLY B CA 1
ATOM 1628 C C . GLY B 1 30 ? -7.750 19.863 42.412 1.00 29.03 30 GLY B C 1
ATOM 1629 O O . GLY B 1 30 ? -8.507 19.712 43.392 1.00 30.35 30 GLY B O 1
ATOM 1630 N N . ALA B 1 31 ? -6.957 18.906 41.940 1.00 30.33 31 ALA B N 1
ATOM 1631 C CA . ALA B 1 31 ? -7.031 17.529 42.408 1.00 36.38 31 ALA B CA 1
ATOM 1632 C C . ALA B 1 31 ? -6.686 17.396 43.892 1.00 36.45 31 ALA B C 1
ATOM 1633 O O . ALA B 1 31 ? -7.100 16.436 44.545 1.00 35.61 31 ALA B O 1
ATOM 1635 N N . HIS B 1 32 ? -5.938 18.365 44.413 1.00 32.49 32 HIS B N 1
ATOM 1636 C CA . HIS B 1 32 ? -5.461 18.323 45.799 1.00 41.84 32 HIS B CA 1
ATOM 1637 C C . HIS B 1 32 ? -6.406 19.004 46.786 1.00 43.15 32 HIS B C 1
ATOM 1638 O O . HIS B 1 32 ? -6.185 18.938 48.003 1.00 46.25 32 HIS B O 1
ATOM 1645 N N . ARG B 1 33 ? -7.445 19.657 46.272 1.00 34.91 33 ARG B N 1
ATOM 1646 C CA . ARG B 1 33 ? -8.341 20.439 47.117 1.00 31.56 33 ARG B CA 1
ATOM 1647 C C . ARG B 1 33 ? -9.506 19.610 47.646 1.00 39.82 33 ARG B C 1
ATOM 1648 O O . ARG B 1 33 ? -9.959 18.675 46.989 1.00 38.40 33 ARG B O 1
ATOM 1656 N N . ASP B 1 34 ? -9.988 19.969 48.831 1.00 36.74 34 ASP B N 1
ATOM 1657 C CA . ASP B 1 34 ? -11.174 19.341 49.392 1.00 40.38 34 ASP B CA 1
ATOM 1658 C C . ASP B 1 34 ? -12.434 19.715 48.614 1.00 36.80 34 ASP B C 1
ATOM 1659 O O . ASP B 1 34 ? -12.678 20.891 48.304 1.00 37.69 34 ASP B O 1
ATOM 1664 N N . ALA B 1 35 ? -13.251 18.714 48.315 1.00 31.76 35 ALA B N 1
ATOM 1665 C CA . ALA B 1 35 ? -14.470 18.935 47.540 1.00 29.91 35 ALA B CA 1
ATOM 1666 C C . ALA B 1 35 ? -15.435 19.938 48.177 1.00 30.03 35 ALA B C 1
ATOM 1667 O O . ALA B 1 35 ? -16.263 20.521 47.492 1.00 34.86 35 ALA B O 1
ATOM 1669 N N . LEU B 1 36 ? -15.362 20.115 49.492 1.00 33.10 36 LEU B N 1
ATOM 1670 C CA . LEU B 1 36 ? -16.347 20.970 50.156 1.00 35.21 36 LEU B CA 1
ATOM 1671 C C . LEU B 1 36 ? -15.750 22.284 50.697 1.00 44.07 36 LEU B C 1
ATOM 1672 O O . LEU B 1 36 ? -16.463 23.082 51.297 1.00 47.38 36 LEU B O 1
ATOM 1677 N N . SER B 1 37 ? -14.455 22.511 50.482 1.00 39.58 37 SER B N 1
ATOM 1678 C CA . SER B 1 37 ? -13.811 23.746 50.943 1.00 44.58 37 SER B CA 1
ATOM 1679 C C . SER B 1 37 ? -14.314 24.967 50.197 1.00 39.05 37 SER B C 1
ATOM 1680 O O . SER B 1 37 ? -14.516 24.919 48.981 1.00 39.98 37 SER B O 1
ATOM 1683 N N . GLY B 1 38 ? -14.515 26.074 50.919 1.00 31.20 38 GLY B N 1
ATOM 1684 C CA . GLY B 1 38 ? -14.969 27.302 50.280 1.00 31.65 38 GLY B CA 1
ATOM 1685 C C . GLY B 1 38 ? -14.044 28.484 50.519 1.00 28.66 38 GLY B C 1
ATOM 1686 O O . GLY B 1 38 ? -14.431 29.639 50.342 1.00 29.67 38 GLY B O 1
ATOM 1687 N N . GLU B 1 39 ? -12.807 28.194 50.904 1.00 32.23 39 GLU B N 1
ATOM 1688 C CA . GLU B 1 39 ? -11.886 29.249 51.313 1.00 29.47 39 GLU B CA 1
ATOM 1689 C C . GLU B 1 39 ? -11.377 30.105 50.144 1.00 30.34 39 GLU B C 1
ATOM 1690 O O . GLU B 1 39 ? -11.011 31.252 50.346 1.00 35.74 39 GLU B O 1
ATOM 1696 N N . GLY B 1 40 ? -11.350 29.542 48.943 1.00 36.07 40 GLY B N 1
ATOM 1697 C CA . GLY B 1 40 ? -10.849 30.271 47.791 1.00 39.17 40 GLY B CA 1
ATOM 1698 C C . GLY B 1 40 ? -11.766 31.427 47.430 1.00 36.40 40 GLY B C 1
ATOM 1699 O O . GLY B 1 40 ? -11.312 32.553 47.152 1.00 33.31 40 GLY B O 1
ATOM 1700 N N . ALA B 1 41 ? -13.063 31.145 47.431 1.00 33.06 41 ALA B N 1
ATOM 1701 C CA . ALA B 1 41 ? -14.064 32.170 47.197 1.00 33.37 41 ALA B CA 1
ATOM 1702 C C . ALA B 1 41 ? -13.995 33.234 48.287 1.00 30.22 41 ALA B C 1
ATOM 1703 O O . ALA B 1 41 ? -14.214 34.413 48.025 1.00 31.82 41 ALA B O 1
ATOM 1705 N N . ARG B 1 42 ? -13.680 32.831 49.513 1.00 30.72 42 ARG B N 1
ATOM 1706 C CA . ARG B 1 42 ? -13.526 33.815 50.581 1.00 28.07 42 ARG B CA 1
ATOM 1707 C C . ARG B 1 42 ? -12.288 34.691 50.375 1.00 32.11 42 ARG B C 1
ATOM 1708 O O . ARG B 1 42 ? -12.321 35.894 50.617 1.00 32.66 42 ARG B O 1
ATOM 1716 N N . ARG B 1 43 ? -11.186 34.082 49.948 1.00 30.98 43 ARG B N 1
ATOM 1717 C CA . ARG B 1 43 ? -9.950 34.828 49.808 1.00 33.13 43 ARG B CA 1
ATOM 1718 C C . ARG B 1 43 ? -10.029 35.849 48.661 1.00 34.89 43 ARG B C 1
ATOM 1719 O O . ARG B 1 43 ? -9.569 36.983 48.813 1.00 33.68 43 ARG B O 1
ATOM 1727 N N . PHE B 1 44 ? -10.621 35.445 47.540 1.00 30.23 44 PHE B N 1
ATOM 1728 C CA . PHE B 1 44 ? -10.630 36.283 46.328 1.00 31.04 44 PHE B CA 1
ATOM 1729 C C . PHE B 1 44 ? -11.948 36.995 46.104 1.00 30.19 44 PHE B C 1
ATOM 1730 O O . PHE B 1 44 ? -11.984 38.069 45.492 1.00 31.44 44 PHE B O 1
ATOM 1738 N N . GLY B 1 45 ? -13.030 36.408 46.604 1.00 28.01 45 GLY B N 1
ATOM 1739 C CA . GLY B 1 45 ? -14.360 36.803 46.173 1.00 28.26 45 GLY B CA 1
ATOM 1740 C C . GLY B 1 45 ? -14.786 35.911 45.020 1.00 30.80 45 GLY B C 1
ATOM 1741 O O . GLY B 1 45 ? -13.948 35.260 44.398 1.00 33.03 45 GLY B O 1
ATOM 1742 N N . GLY B 1 46 ? -16.087 35.879 44.742 1.00 29.63 46 GLY B N 1
ATOM 1743 C CA . GLY B 1 46 ? -16.637 35.159 43.602 1.00 33.05 46 GLY B CA 1
ATOM 1744 C C . GLY B 1 46 ? -17.762 36.001 43.033 1.00 29.75 46 GLY B C 1
ATOM 1745 O O . GLY B 1 46 ? -18.106 37.030 43.614 1.00 29.91 46 GLY B O 1
ATOM 1746 N N . ARG B 1 47 ? -18.336 35.593 41.898 1.00 30.91 47 ARG B N 1
ATOM 1747 C CA . ARG B 1 47 ? -19.359 36.418 41.281 1.00 34.80 47 ARG B CA 1
ATOM 1748 C C . ARG B 1 47 ? -20.466 36.739 42.279 1.00 35.08 47 ARG B C 1
ATOM 1749 O O . ARG B 1 47 ? -20.963 37.869 42.319 1.00 34.28 47 ARG B O 1
ATOM 1757 N N . TRP B 1 48 ? -20.810 35.759 43.109 1.00 32.43 48 TRP B N 1
ATOM 1758 C CA . TRP B 1 48 ? -21.925 35.887 44.041 1.00 31.94 48 TRP B CA 1
ATOM 1759 C C . TRP B 1 48 ? -21.523 36.012 45.520 1.00 33.63 48 TRP B C 1
ATOM 1760 O O . TRP B 1 48 ? -22.339 35.787 46.396 1.00 33.67 48 TRP B O 1
ATOM 1771 N N . ASN B 1 49 ? -20.277 36.367 45.808 1.00 31.09 49 ASN B N 1
ATOM 1772 C CA . ASN B 1 49 ? -19.909 36.645 47.202 1.00 26.95 49 ASN B CA 1
ATOM 1773 C C . ASN B 1 49 ? -18.769 37.630 47.298 1.00 26.99 49 ASN B C 1
ATOM 1774 O O . ASN B 1 49 ? -17.781 37.522 46.572 1.00 28.70 49 ASN B O 1
ATOM 1779 N N . PRO B 1 50 ? -18.893 38.593 48.217 1.00 31.01 50 PRO B N 1
ATOM 1780 C CA . PRO B 1 50 ? -17.755 39.469 48.486 1.00 29.65 50 PRO B CA 1
ATOM 1781 C C . PRO B 1 50 ? -16.675 38.642 49.172 1.00 27.64 50 PRO B C 1
ATOM 1782 O O . PRO B 1 50 ? -16.985 37.581 49.725 1.00 32.87 50 PRO B O 1
ATOM 1786 N N . PRO B 1 51 ? -15.428 39.113 49.131 1.00 33.63 51 PRO B N 1
ATOM 1787 C CA . PRO B 1 51 ? -14.338 38.400 49.797 1.00 34.11 51 PRO B CA 1
ATOM 1788 C C . PRO B 1 51 ? -14.338 38.627 51.306 1.00 40.16 51 PRO B C 1
ATOM 1789 O O . PRO B 1 51 ? -15.039 39.517 51.783 1.00 35.48 51 PRO B O 1
ATOM 1793 N N . LEU B 1 52 ? -13.598 37.784 52.023 1.00 33.96 52 LEU B N 1
ATOM 1794 C CA . LEU B 1 52 ? -13.197 38.023 53.413 1.00 34.98 52 LEU B CA 1
ATOM 1795 C C . LEU B 1 52 ? -14.296 37.941 54.468 1.00 35.90 52 LEU B C 1
ATOM 1796 O O . LEU B 1 52 ? -14.055 38.311 55.621 1.00 49.84 52 LEU B O 1
ATOM 1801 N N . LEU B 1 53 ? -15.493 37.494 54.112 1.00 32.13 53 LEU B N 1
ATOM 1802 C CA . LEU B 1 53 ? -16.542 37.405 55.130 1.00 38.07 53 LEU B CA 1
ATOM 1803 C C . LEU B 1 53 ? -16.994 35.978 55.411 1.00 42.32 53 LEU B C 1
ATOM 1804 O O . LEU B 1 53 ? -17.294 35.620 56.557 1.00 42.06 53 LEU B O 1
ATOM 1809 N N . PHE B 1 54 ? -17.064 35.161 54.367 1.00 30.90 54 PHE B N 1
ATOM 1810 C CA . PHE B 1 54 ? -17.553 33.801 54.546 1.00 29.85 54 PHE B CA 1
ATOM 1811 C C . PHE B 1 54 ? -17.051 32.916 53.432 1.00 30.28 54 PHE B C 1
ATOM 1812 O O . PHE B 1 54 ? -16.860 33.386 52.315 1.00 32.90 54 PHE B O 1
ATOM 1820 N N . PRO B 1 55 ? -16.844 31.623 53.734 1.00 32.58 55 PRO B N 1
ATOM 1821 C CA . PRO B 1 55 ? -16.550 30.644 52.690 1.00 29.55 55 PRO B CA 1
ATOM 1822 C C . PRO B 1 55 ? -17.753 30.477 51.783 1.00 31.70 55 PRO B C 1
ATOM 1823 O O . PRO B 1 55 ? -18.903 30.641 52.213 1.00 33.11 55 PRO B O 1
ATOM 1827 N N . ALA B 1 56 ? -17.491 30.166 50.523 1.00 29.34 56 ALA B N 1
ATOM 1828 C CA . ALA B 1 56 ? -18.577 29.898 49.582 1.00 27.84 56 ALA B CA 1
ATOM 1829 C C . ALA B 1 56 ? -18.140 28.835 48.593 1.00 28.47 56 ALA B C 1
ATOM 1830 O O . ALA B 1 56 ? -16.972 28.781 48.213 1.00 30.00 56 ALA B O 1
ATOM 1832 N N . ILE B 1 57 ? -19.094 27.993 48.193 1.00 25.57 57 ILE B N 1
ATOM 1833 C CA . ILE B 1 57 ? -18.852 26.880 47.275 1.00 28.49 57 ILE B CA 1
ATOM 1834 C C . ILE B 1 57 ? -19.708 27.074 46.044 1.00 31.43 57 ILE B C 1
ATOM 1835 O O . ILE B 1 57 ? -20.911 27.277 46.163 1.00 30.91 57 ILE B O 1
ATOM 1840 N N . TYR B 1 58 ? -19.108 26.978 44.860 1.00 26.20 58 TYR B N 1
ATOM 1841 C CA . TYR B 1 58 ? -19.865 27.128 43.625 1.00 24.61 58 TYR B CA 1
ATOM 1842 C C . TYR B 1 58 ? -20.107 25.770 42.956 1.00 30.79 58 TYR B C 1
ATOM 1843 O O . TYR B 1 58 ? -19.158 25.037 42.663 1.00 32.69 58 TYR B O 1
ATOM 1852 N N . LEU B 1 59 ? -21.384 25.432 42.754 1.00 29.97 59 LEU B N 1
ATOM 1853 C CA . LEU B 1 59 ? -21.772 24.173 42.124 1.00 27.04 59 LEU B CA 1
ATOM 1854 C C . LEU B 1 59 ? -22.683 24.425 40.937 1.00 29.55 59 LEU B C 1
ATOM 1855 O O . LEU B 1 59 ? -23.343 25.447 40.876 1.00 30.10 59 LEU B O 1
ATOM 1860 N N . ALA B 1 60 ? -22.740 23.467 40.011 1.00 27.28 60 ALA B N 1
ATOM 1861 C CA . ALA B 1 60 ? -23.678 23.545 38.891 1.00 29.64 60 ALA B CA 1
ATOM 1862 C C . ALA B 1 60 ? -24.668 22.387 38.981 1.00 30.93 60 ALA B C 1
ATOM 1863 O O . ALA B 1 60 ? -24.361 21.386 39.627 1.00 34.91 60 ALA B O 1
ATOM 1865 N N . ASP B 1 61 ? -25.822 22.492 38.311 1.00 29.58 61 ASP B N 1
ATOM 1866 C CA . ASP B 1 61 ? -26.868 21.46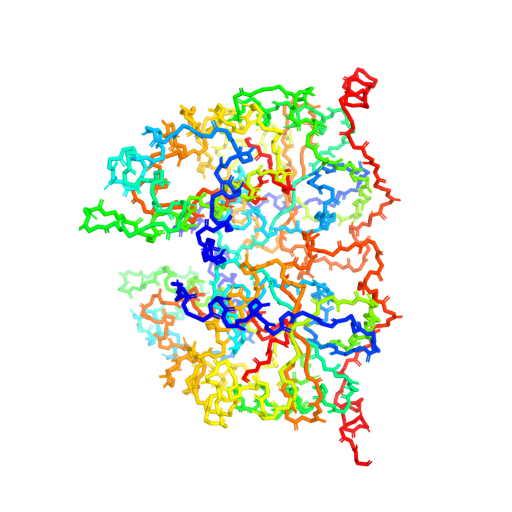8 38.445 1.00 33.00 61 ASP B CA 1
ATOM 1867 C C . ASP B 1 61 ? -26.728 20.305 37.459 1.00 37.10 61 ASP B C 1
ATOM 1868 O O . ASP B 1 61 ? -27.579 19.413 37.410 1.00 35.06 61 ASP B O 1
ATOM 1873 N N . SER B 1 62 ? -25.661 20.308 36.676 1.00 32.23 62 SER B N 1
ATOM 1874 C CA . SER B 1 62 ? -25.347 19.175 35.812 1.00 34.61 62 SER B CA 1
ATOM 1875 C C . SER B 1 62 ? -23.863 19.161 35.509 1.00 36.99 62 SER B C 1
ATOM 1876 O O . SER B 1 62 ? -23.197 20.193 35.607 1.00 32.41 62 SER B O 1
ATOM 1879 N N . ALA B 1 63 ? -23.342 18.003 35.117 1.00 32.52 63 ALA B N 1
ATOM 1880 C CA . ALA B 1 63 ? -21.944 17.924 34.720 1.00 37.18 63 ALA B CA 1
ATOM 1881 C C . ALA B 1 63 ? -21.681 18.838 33.519 1.00 33.67 63 ALA B C 1
ATOM 1882 O O . ALA B 1 63 ? -20.609 19.452 33.407 1.00 32.36 63 ALA B O 1
ATOM 1884 N N . GLN B 1 64 ? -22.672 18.952 32.639 1.00 31.40 64 GLN B N 1
ATOM 1885 C CA . GLN B 1 64 ? -22.505 19.782 31.441 1.00 30.28 64 GLN B CA 1
ATOM 1886 C C . GLN B 1 64 ? -22.399 21.259 31.803 1.00 33.83 64 GLN B C 1
ATOM 1887 O O . GLN B 1 64 ? -21.570 21.989 31.254 1.00 34.14 64 GLN B O 1
ATOM 1893 N N . ALA B 1 65 ? -23.239 21.702 32.730 1.00 33.35 65 ALA B N 1
ATOM 1894 C CA . ALA B 1 65 ? -23.195 23.090 33.178 1.00 33.30 65 ALA B CA 1
ATOM 1895 C C . ALA B 1 65 ? -21.875 23.381 33.879 1.00 31.52 65 ALA B C 1
ATOM 1896 O O . ALA B 1 65 ? -21.318 24.476 33.745 1.00 30.79 65 ALA B O 1
ATOM 1898 N N . CYS B 1 66 ? -21.388 22.401 34.631 1.00 29.28 66 CYS B N 1
ATOM 1899 C CA . CYS B 1 66 ? -20.079 22.527 35.275 1.00 30.31 66 CYS B CA 1
ATOM 1900 C C . CYS B 1 66 ? -18.987 22.719 34.214 1.00 31.24 66 CYS B C 1
ATOM 1901 O O . CYS B 1 66 ? -18.109 23.564 34.389 1.00 30.20 66 CYS B O 1
ATOM 1904 N N . MET B 1 67 ? -19.057 21.959 33.111 1.00 28.41 67 MET B N 1
ATOM 1905 C CA . MET B 1 67 ? -18.029 22.061 32.059 1.00 30.19 67 MET B CA 1
ATOM 1906 C C . MET B 1 67 ? -18.041 23.444 31.425 1.00 28.80 67 MET B C 1
ATOM 1907 O O . MET B 1 67 ? -16.995 23.991 31.072 1.00 31.71 67 MET B O 1
ATOM 1912 N N . VAL B 1 68 ? -19.231 24.009 31.273 1.00 30.32 68 VAL B N 1
ATOM 1913 C CA . VAL B 1 68 ? -19.343 25.368 30.753 1.00 29.92 68 VAL B CA 1
ATOM 1914 C C . VAL B 1 68 ? -18.603 26.338 31.695 1.00 33.52 68 VAL B C 1
ATOM 1915 O O . VAL B 1 68 ? -17.917 27.248 31.240 1.00 29.75 68 VAL B O 1
ATOM 1919 N N . GLU B 1 69 ? -18.701 26.126 33.007 1.00 27.32 69 GLU B N 1
ATOM 1920 C CA . GLU B 1 69 ? -17.985 27.006 33.936 1.00 28.19 69 GLU B CA 1
ATOM 1921 C C . GLU B 1 69 ? -16.468 26.774 33.846 1.00 31.30 69 GLU B C 1
ATOM 1922 O O . GLU B 1 69 ? -15.681 27.721 33.963 1.00 29.10 69 GLU B O 1
ATOM 1928 N N . VAL B 1 70 ? -16.057 25.536 33.575 1.00 27.98 70 VAL B N 1
ATOM 1929 C CA . VAL B 1 70 ? -14.637 25.271 33.358 1.00 30.72 70 VAL B CA 1
ATOM 1930 C C . VAL B 1 70 ? -14.137 26.086 32.154 1.00 29.86 70 VAL B C 1
ATOM 1931 O O . VAL B 1 70 ? -13.063 26.674 32.192 1.00 30.60 70 VAL B O 1
ATOM 1935 N N . GLU B 1 71 ? -14.940 26.139 31.095 1.00 29.21 71 GLU B N 1
ATOM 1936 C CA . GLU B 1 71 ? -14.595 26.934 29.916 1.00 30.92 71 GLU B CA 1
ATOM 1937 C C . GLU B 1 71 ? -14.449 28.423 30.228 1.00 37.90 71 GLU B C 1
ATOM 1938 O O . GLU B 1 71 ? -13.523 29.086 29.752 1.00 33.11 71 GLU B O 1
ATOM 1944 N N . ARG B 1 72 ? -15.410 28.958 30.976 1.00 34.39 72 ARG B N 1
ATOM 1945 C CA . ARG B 1 72 ? -15.391 30.373 31.335 1.00 38.50 72 ARG B CA 1
ATOM 1946 C C . ARG B 1 72 ? -14.179 30.719 32.191 1.00 32.02 72 ARG B C 1
ATOM 1947 O O . ARG B 1 72 ? -13.584 31.779 32.021 1.00 30.05 72 ARG B O 1
ATOM 1955 N N . ALA B 1 73 ? -13.820 29.839 33.120 1.00 31.03 73 ALA B N 1
ATOM 1956 C CA . ALA B 1 73 ? -12.620 30.078 33.903 1.00 28.00 73 ALA B CA 1
ATOM 1957 C C . ALA B 1 73 ? -11.377 30.013 33.020 1.00 34.90 73 ALA B C 1
ATOM 1958 O O . ALA B 1 73 ? -10.482 30.855 33.125 1.00 30.26 73 ALA B O 1
ATOM 1960 N N . ALA B 1 74 ? -11.317 29.012 32.148 1.00 31.83 74 ALA B N 1
ATOM 1961 C CA . ALA B 1 74 ? -10.210 28.908 31.207 1.00 31.70 74 ALA B CA 1
ATOM 1962 C C . ALA B 1 74 ? -10.054 30.168 30.374 1.00 33.77 74 ALA B C 1
ATOM 1963 O O . ALA B 1 74 ? -8.944 30.652 30.163 1.00 32.03 74 ALA B O 1
ATOM 1965 N N . GLN B 1 75 ? -11.173 30.683 29.873 1.00 32.22 75 GLN B N 1
ATOM 1966 C CA . GLN B 1 75 ? -11.173 31.888 29.070 1.00 30.62 75 GLN B CA 1
ATOM 1967 C C . GLN B 1 75 ? -10.657 33.102 29.860 1.00 32.56 75 GLN B C 1
ATOM 1968 O O . GLN B 1 75 ? -9.898 33.905 29.328 1.00 33.35 75 GLN B O 1
ATOM 1974 N N . ALA B 1 76 ? -11.044 33.231 31.125 1.00 32.55 76 ALA B N 1
ATOM 1975 C CA . ALA B 1 76 ? -10.548 34.328 31.968 1.00 31.21 76 ALA B CA 1
ATOM 1976 C C . ALA B 1 76 ? -9.051 34.173 32.222 1.00 30.51 76 ALA B C 1
ATOM 1977 O O . ALA B 1 76 ? -8.356 35.149 32.516 1.00 34.35 76 ALA B O 1
ATOM 1979 N N . ALA B 1 77 ? -8.574 32.936 32.108 1.00 30.58 77 ALA B N 1
ATOM 1980 C CA . ALA B 1 77 ? -7.161 32.609 32.258 1.00 29.71 77 ALA B CA 1
ATOM 1981 C C . ALA B 1 77 ? -6.444 32.611 30.902 1.00 35.51 77 ALA B C 1
ATOM 1982 O O . ALA B 1 77 ? -5.336 32.107 30.795 1.00 31.83 77 ALA B O 1
ATOM 1984 N N . SER B 1 78 ? -7.088 33.171 29.879 1.00 31.23 78 SER B N 1
ATOM 1985 C CA . SER B 1 78 ? -6.488 33.325 28.546 1.00 31.16 78 SER B CA 1
ATOM 1986 C C . SER B 1 78 ? -6.145 31.994 27.864 1.00 33.06 78 SER B C 1
ATOM 1987 O O . SER B 1 78 ? -5.233 31.920 27.029 1.00 34.47 78 SER B O 1
ATOM 1990 N N . THR B 1 79 ? -6.867 30.939 28.205 1.00 35.23 79 THR B N 1
ATOM 1991 C CA . THR B 1 79 ? -6.607 29.663 27.569 1.00 42.51 79 THR B CA 1
ATOM 1992 C C . THR B 1 79 ? -7.930 28.923 27.323 1.00 40.45 79 THR B C 1
ATOM 1993 O O . THR B 1 79 ? -8.982 29.556 27.238 1.00 33.18 79 THR B O 1
ATOM 1997 N N . THR B 1 80 ? -7.873 27.603 27.167 1.00 35.73 80 THR B N 1
ATOM 1998 C CA . THR B 1 80 ? -9.070 26.809 26.890 1.00 36.66 80 THR B CA 1
ATOM 1999 C C . THR B 1 80 ? -9.207 25.712 27.923 1.00 38.24 80 THR B C 1
ATOM 2000 O O . THR B 1 80 ? -8.224 25.360 28.580 1.00 32.86 80 THR B O 1
ATOM 2004 N N . ALA B 1 81 ? -10.415 25.171 28.068 1.00 34.23 81 ALA B N 1
ATOM 2005 C CA . ALA B 1 81 ? -10.648 24.079 29.016 1.00 37.53 81 ALA B CA 1
ATOM 2006 C C . ALA B 1 81 ? -9.692 22.920 28.714 1.00 34.23 81 ALA B C 1
ATOM 2007 O O . ALA B 1 81 ? -9.095 22.359 29.631 1.00 35.71 81 ALA B O 1
ATOM 2009 N N . GLU B 1 82 ? -9.548 22.586 27.430 1.00 33.06 82 GLU B N 1
ATOM 2010 C CA . GLU B 1 82 ? -8.676 21.496 26.997 1.00 36.18 82 GLU B CA 1
ATOM 2011 C C . GLU B 1 82 ? -7.244 21.634 27.486 1.00 36.86 82 GLU B C 1
ATOM 2012 O O . GLU B 1 82 ? -6.628 20.653 27.893 1.00 40.59 82 GLU B O 1
ATOM 2018 N N . LYS B 1 83 ? -6.709 22.846 27.433 1.00 31.70 83 LYS B N 1
ATOM 2019 C CA . LYS B 1 83 ? -5.335 23.092 27.879 1.00 36.10 83 LYS B CA 1
ATOM 2020 C C . LYS B 1 83 ? -5.235 23.235 29.398 1.00 34.34 83 LYS B C 1
ATOM 2021 O O . LYS B 1 83 ? -4.291 22.745 30.018 1.00 35.94 83 LYS B O 1
ATOM 2027 N N . MET B 1 84 ? -6.203 23.919 29.998 1.00 35.87 84 MET B N 1
ATOM 2028 C CA . MET B 1 84 ? -6.191 24.142 31.450 1.00 31.97 84 MET B CA 1
ATOM 2029 C C . MET B 1 84 ? -6.221 22.826 32.207 1.00 36.97 84 MET B C 1
ATOM 2030 O O . MET B 1 84 ? -5.545 22.663 33.243 1.00 34.68 84 MET B O 1
ATOM 2035 N N . LEU B 1 85 ? -6.997 21.881 31.681 1.00 28.91 85 LEU B N 1
ATOM 2036 C CA . LEU B 1 85 ? -7.189 20.592 32.345 1.00 29.83 85 LEU B CA 1
ATOM 2037 C C . LEU B 1 85 ? -6.006 19.640 32.162 1.00 30.88 85 LEU B C 1
ATOM 2038 O O . LEU B 1 85 ? -6.064 18.483 32.569 1.00 34.69 85 LEU B O 1
ATOM 2043 N N . GLU B 1 86 ? -4.940 20.131 31.545 1.00 30.94 86 GLU B N 1
ATOM 2044 C CA . GLU B 1 86 ? -3.672 19.422 31.582 1.00 35.56 86 GLU B CA 1
ATOM 2045 C C . GLU B 1 86 ? -3.053 19.519 32.978 1.00 35.27 86 GLU B C 1
ATOM 2046 O O . GLU B 1 86 ? -2.280 18.650 33.376 1.00 35.40 86 GLU B O 1
ATOM 2052 N N . ALA B 1 87 ? -3.381 20.585 33.704 1.00 33.88 87 ALA B N 1
ATOM 2053 C CA . ALA B 1 87 ? -3.078 20.633 35.140 1.00 34.67 87 ALA B CA 1
ATOM 2054 C C . ALA B 1 87 ? -4.118 19.741 35.820 1.00 34.37 87 ALA B C 1
ATOM 2055 O O . ALA B 1 87 ? -5.180 19.489 35.252 1.00 35.45 87 ALA B O 1
ATOM 2057 N N . ALA B 1 88 ? -3.807 19.233 37.010 1.00 34.12 88 ALA B N 1
ATOM 2058 C CA . ALA B 1 88 ? -4.627 18.193 37.628 1.00 31.26 88 ALA B CA 1
ATOM 2059 C C . ALA B 1 88 ? -5.882 18.744 38.303 1.00 35.91 88 ALA B C 1
ATOM 2060 O O . ALA B 1 88 ? -5.802 19.382 39.358 1.00 29.01 88 ALA B O 1
ATOM 2062 N N . TYR B 1 89 ? -7.040 18.481 37.703 1.00 32.41 89 TYR B N 1
ATOM 2063 C CA . TYR B 1 89 ? -8.321 18.843 38.310 1.00 28.66 89 TYR B CA 1
ATOM 2064 C C . TYR B 1 89 ? -9.179 17.604 38.540 1.00 29.35 89 TYR B C 1
ATOM 2065 O O . TYR B 1 89 ? -8.981 16.562 37.910 1.00 31.29 89 TYR B O 1
ATOM 2074 N N . ARG B 1 90 ? -10.150 17.730 39.435 1.00 28.93 90 ARG B N 1
ATOM 2075 C CA A ARG B 1 90 ? -11.102 16.658 39.676 0.39 30.32 90 ARG B CA 1
ATOM 2076 C CA B ARG B 1 90 ? -11.101 16.656 39.670 0.61 29.23 90 ARG B CA 1
ATOM 2077 C C . ARG B 1 90 ? -12.531 17.183 39.637 1.00 31.63 90 ARG B C 1
ATOM 2078 O O . ARG B 1 90 ? -12.786 18.356 39.943 1.00 31.98 90 ARG B O 1
ATOM 2093 N N . LEU B 1 91 ? -13.448 16.306 39.248 1.00 29.58 91 LEU B N 1
ATOM 2094 C CA . LEU B 1 91 ? -14.857 16.623 39.164 1.00 28.24 91 LEU B CA 1
ATOM 2095 C C . LEU B 1 91 ? -15.588 15.896 40.281 1.00 31.10 91 LEU B C 1
ATOM 2096 O O . LEU B 1 91 ? -15.573 14.664 40.354 1.00 32.97 91 LEU B O 1
ATOM 2101 N N . HIS B 1 92 ? -16.229 16.678 41.138 1.00 31.57 92 HIS B N 1
ATOM 2102 C CA . HIS B 1 92 ? -16.937 16.169 42.303 1.00 37.02 92 HIS B CA 1
ATOM 2103 C C . HIS B 1 92 ? -18.429 16.162 42.108 1.00 31.43 92 HIS B C 1
ATOM 2104 O O . HIS B 1 92 ? -19.020 17.172 41.744 1.00 32.88 92 HIS B O 1
ATOM 2111 N N . THR B 1 93 ? -19.029 15.015 42.368 1.00 30.57 93 THR B N 1
ATOM 2112 C CA . THR B 1 93 ? -20.467 14.866 42.351 1.00 33.14 93 THR B CA 1
ATOM 2113 C C . THR B 1 93 ? -20.948 15.008 43.783 1.00 34.54 93 THR B C 1
ATOM 2114 O O . THR B 1 93 ? -20.551 14.226 44.640 1.00 33.45 93 THR B O 1
ATOM 2118 N N . ILE B 1 94 ? -21.778 16.012 44.036 1.00 31.79 94 ILE B N 1
ATOM 2119 C CA . ILE B 1 94 ? -22.190 16.354 45.395 1.00 33.60 94 ILE B CA 1
ATOM 2120 C C . ILE B 1 94 ? -23.702 16.451 45.459 1.00 35.91 94 ILE B C 1
ATOM 2121 O O . ILE B 1 94 ? -24.309 17.303 44.809 1.00 36.14 94 ILE B O 1
ATOM 2126 N N . ASP B 1 95 ? -24.306 15.551 46.227 1.00 41.98 95 ASP B N 1
ATOM 2127 C CA . ASP B 1 95 ? -25.745 15.573 46.449 1.00 46.42 95 ASP B CA 1
ATOM 2128 C C . ASP B 1 95 ? -26.120 16.674 47.441 1.00 45.33 95 ASP B C 1
ATOM 2129 O O . ASP B 1 95 ? -25.564 16.758 48.545 1.00 42.97 95 ASP B O 1
ATOM 2134 N N . VAL B 1 96 ? -27.068 17.513 47.040 1.00 39.82 96 VAL B N 1
ATOM 2135 C CA . VAL B 1 96 ? -27.562 18.599 47.889 1.00 41.31 96 VAL B CA 1
ATOM 2136 C C . VAL B 1 96 ? -28.995 18.279 48.317 1.00 41.71 96 VAL B C 1
ATOM 2137 O O . VAL B 1 96 ? -29.838 17.967 47.473 1.00 48.83 96 VAL B O 1
ATOM 2141 N N . THR B 1 97 ? -29.270 18.358 49.617 1.00 42.45 97 THR B N 1
ATOM 2142 C CA . THR B 1 97 ? -30.578 17.978 50.146 1.00 41.24 97 THR B CA 1
ATOM 2143 C C . THR B 1 97 ? -31.217 19.080 50.977 1.00 43.96 97 THR B C 1
ATOM 2144 O O . THR B 1 97 ? -30.641 19.547 51.959 1.00 43.91 97 THR B O 1
ATOM 2148 N N . ASP B 1 98 ? -32.415 19.481 50.557 1.00 46.39 98 ASP B N 1
ATOM 2149 C CA . ASP B 1 98 ? -33.238 20.470 51.250 1.00 49.59 98 ASP B CA 1
ATOM 2150 C C . ASP B 1 98 ? -32.500 21.756 51.637 1.00 49.43 98 ASP B C 1
ATOM 2151 O O . ASP B 1 98 ? -32.714 22.290 52.722 1.00 46.87 98 ASP B O 1
ATOM 2156 N N . LEU B 1 99 ? -31.653 22.259 50.743 1.00 43.20 99 LEU B N 1
ATOM 2157 C CA . LEU B 1 99 ? -30.920 23.495 51.006 1.00 39.72 99 LEU B CA 1
ATOM 2158 C C . LEU B 1 99 ? -31.868 24.681 50.888 1.00 41.14 99 LEU B C 1
ATOM 2159 O O . LEU B 1 99 ? -32.572 24.827 49.885 1.00 39.38 99 LEU B O 1
ATOM 2164 N N . ALA B 1 100 ? -31.903 25.512 51.926 1.00 39.69 100 ALA B N 1
ATOM 2165 C CA . ALA B 1 100 ? -32.774 26.685 51.953 1.00 46.04 100 ALA B CA 1
ATOM 2166 C C . ALA B 1 100 ? -32.115 27.810 51.183 1.00 42.09 100 ALA B C 1
ATOM 2167 O O . ALA B 1 100 ? -31.215 28.474 51.691 1.00 40.71 100 ALA B O 1
ATOM 2169 N N . VAL B 1 101 ? -32.556 28.023 49.947 1.00 37.59 101 VAL B N 1
ATOM 2170 C CA . VAL B 1 101 ? -31.847 28.928 49.060 1.00 36.88 101 VAL B CA 1
ATOM 2171 C C . VAL B 1 101 ? -32.726 30.056 48.536 1.00 39.02 101 VAL B C 1
ATOM 2172 O O . VAL B 1 101 ? -33.929 29.885 48.333 1.00 40.05 101 VAL B O 1
ATOM 2176 N N . LEU B 1 102 ? -32.116 31.221 48.341 1.00 34.25 102 LEU B N 1
ATOM 2177 C CA . LEU B 1 102 ? -32.747 32.299 47.598 1.00 36.67 102 LEU B CA 1
ATOM 2178 C C . LEU B 1 102 ? -32.845 31.894 46.126 1.00 39.87 102 LEU B C 1
ATOM 2179 O O . LEU B 1 102 ? -31.825 31.652 45.481 1.00 36.15 102 LEU B O 1
ATOM 2184 N N . ASP B 1 103 ? -34.063 31.808 45.597 1.00 37.07 103 ASP B N 1
ATOM 2185 C CA . ASP B 1 103 ? -34.249 31.334 44.224 1.00 36.66 103 ASP B CA 1
ATOM 2186 C C . ASP B 1 103 ? -34.236 32.478 43.224 1.00 42.50 103 ASP B C 1
ATOM 2187 O O . ASP B 1 103 ? -35.224 33.184 43.082 1.00 41.26 103 ASP B O 1
ATOM 2192 N N . LEU B 1 104 ? -33.127 32.629 42.506 1.00 36.59 104 LEU B N 1
ATOM 2193 C CA . LEU B 1 104 ? -33.012 33.686 41.505 1.00 34.71 104 LEU B CA 1
ATOM 2194 C C . LEU B 1 104 ? -33.028 33.116 40.083 1.00 43.11 104 LEU B C 1
ATOM 2195 O O . LEU B 1 104 ? -32.515 33.742 39.155 1.00 39.56 104 LEU B O 1
ATOM 2200 N N . THR B 1 105 ? -33.617 31.935 39.910 1.00 41.05 105 THR B N 1
ATOM 2201 C CA . THR B 1 105 ? -33.655 31.319 38.584 1.00 41.75 105 THR B CA 1
ATOM 2202 C C . THR B 1 105 ? -34.757 31.910 37.714 1.00 49.65 105 THR B C 1
ATOM 2203 O O . THR B 1 105 ? -34.745 31.728 36.497 1.00 58.24 105 THR B O 1
ATOM 2207 N N . THR B 1 106 ? -35.699 32.632 38.317 1.00 47.28 106 THR B N 1
ATOM 2208 C CA . THR B 1 106 ? -36.758 33.265 37.530 1.00 53.41 106 THR B CA 1
ATOM 2209 C C . THR B 1 106 ? -36.418 34.730 37.268 1.00 56.17 106 THR B C 1
ATOM 2210 O O . THR B 1 106 ? -35.735 35.365 38.071 1.00 48.76 106 THR B O 1
ATOM 2214 N N . PRO B 1 107 ? -36.881 35.271 36.131 1.00 57.38 107 PRO B N 1
ATOM 2215 C CA . PRO B 1 107 ? -36.656 36.691 35.839 1.00 56.42 107 PRO B CA 1
ATOM 2216 C C . PRO B 1 107 ? -37.383 37.609 36.821 1.00 49.21 107 PRO B C 1
ATOM 2217 O O . PRO B 1 107 ? -36.869 38.681 37.144 1.00 58.65 107 PRO B O 1
ATOM 2221 N N . GLN B 1 108 ? -38.549 37.189 37.299 1.00 46.74 108 GLN B N 1
ATOM 2222 C CA . GLN B 1 108 ? -39.274 37.967 38.303 1.00 55.59 108 GLN B CA 1
ATOM 2223 C C . GLN B 1 108 ? -38.427 38.165 39.570 1.00 53.71 108 GLN B C 1
ATOM 2224 O O . GLN B 1 108 ? -38.366 39.264 40.142 1.00 45.19 108 GLN B O 1
ATOM 2230 N N . ALA B 1 109 ? -37.778 37.091 40.004 1.00 46.63 109 ALA B N 1
ATOM 2231 C CA . ALA B 1 109 ? -36.957 37.138 41.207 1.00 48.00 109 ALA B CA 1
ATOM 2232 C C . ALA B 1 109 ? -35.739 38.028 40.995 1.00 48.91 109 ALA B C 1
ATOM 2233 O O . ALA B 1 109 ? -35.384 38.805 41.868 1.00 44.58 109 ALA B O 1
ATOM 2235 N N . ARG B 1 110 ? -35.103 37.920 39.834 1.00 47.81 110 ARG B N 1
ATOM 2236 C CA . ARG B 1 110 ? -33.926 38.736 39.562 1.00 44.38 110 ARG B CA 1
ATOM 2237 C C . ARG B 1 110 ? -34.313 40.213 39.496 1.00 50.30 110 ARG B C 1
ATOM 2238 O O . ARG B 1 110 ? -33.597 41.073 40.013 1.00 46.54 110 ARG B O 1
ATOM 2246 N N . GLU B 1 111 ? -35.462 40.503 38.890 1.00 47.51 111 GLU B N 1
ATOM 2247 C CA . GLU B 1 111 ? -35.948 41.879 38.811 1.00 49.69 111 GLU B CA 1
ATOM 2248 C C . GLU B 1 111 ? -36.245 42.444 40.203 1.00 50.72 111 GLU B C 1
ATOM 2249 O O . GLU B 1 111 ? -36.003 43.625 40.476 1.00 54.26 111 GLU B O 1
ATOM 2255 N N . ALA B 1 112 ? -36.760 41.594 41.084 1.00 50.18 112 ALA B N 1
ATOM 2256 C CA . ALA B 1 112 ? -37.112 42.014 42.435 1.00 51.53 112 ALA B CA 1
ATOM 2257 C C . ALA B 1 112 ? -35.889 42.439 43.247 1.00 52.15 112 ALA B C 1
ATOM 2258 O O . ALA B 1 112 ? -36.009 43.268 44.155 1.00 49.19 112 ALA B O 1
ATOM 2260 N N . VAL B 1 113 ? -34.713 41.885 42.935 1.00 45.47 113 VAL B N 1
ATOM 2261 C CA . VAL B 1 113 ? -33.505 42.286 43.665 1.00 41.15 113 VAL B CA 1
ATOM 2262 C C . VAL B 1 113 ? -32.563 43.174 42.831 1.00 50.11 113 VAL B C 1
ATOM 2263 O O . VAL B 1 113 ? -31.422 43.410 43.219 1.00 48.01 113 VAL B O 1
ATOM 2267 N N . GLY B 1 114 ? -33.043 43.656 41.687 1.00 46.10 114 GLY B N 1
ATOM 2268 C CA . GLY B 1 114 ? -32.311 44.637 40.904 1.00 48.50 114 GLY B CA 1
ATOM 2269 C C . GLY B 1 114 ? -31.229 44.105 39.978 1.00 48.34 114 GLY B C 1
ATOM 2270 O O . GLY B 1 114 ? -30.362 44.863 39.542 1.00 52.80 114 GLY B O 1
ATOM 2271 N N . LEU B 1 115 ? -31.275 42.814 39.664 1.00 40.16 115 LEU B N 1
ATOM 2272 C CA . LEU B 1 115 ? -30.260 42.214 38.800 1.00 45.73 115 LEU B CA 1
ATOM 2273 C C . LEU B 1 115 ? -30.773 41.976 37.387 1.00 50.84 115 LEU B C 1
ATOM 2274 O O . LEU B 1 115 ? -31.957 41.730 37.181 1.00 52.61 115 LEU B O 1
ATOM 2279 N N . GLU B 1 116 ? -29.865 42.045 36.421 1.00 47.16 116 GLU B N 1
ATOM 2280 C CA . GLU B 1 116 ? -30.183 41.754 35.026 1.00 51.30 116 GLU B CA 1
ATOM 2281 C C . GLU B 1 116 ? -29.049 40.922 34.461 1.00 53.66 116 GLU B C 1
ATOM 2282 O O . GLU B 1 116 ? -28.081 40.643 35.165 1.00 48.43 116 GLU B O 1
ATOM 2288 N N . ASN B 1 117 ? -29.157 40.519 33.200 1.00 51.56 117 ASN B N 1
ATOM 2289 C CA . ASN B 1 117 ? -28.187 39.581 32.638 1.00 48.63 117 ASN B CA 1
ATOM 2290 C C . ASN B 1 117 ? -26.771 40.146 32.658 1.00 51.81 117 ASN B C 1
ATOM 2291 O O . ASN B 1 117 ? -25.802 39.409 32.864 1.00 52.58 117 ASN B O 1
ATOM 2296 N N . ASP B 1 118 ? -26.672 41.463 32.484 1.00 51.27 118 ASP B N 1
ATOM 2297 C CA . ASP B 1 118 ? -25.409 42.190 32.609 1.00 55.83 118 ASP B CA 1
ATOM 2298 C C . ASP B 1 118 ? -24.706 41.886 33.922 1.00 50.04 118 ASP B C 1
ATOM 2299 O O . ASP B 1 118 ? -23.483 41.727 33.972 1.00 50.22 118 ASP B O 1
ATOM 2304 N N . ASP B 1 119 ? -25.479 41.828 34.997 1.00 44.13 119 ASP B N 1
ATOM 2305 C CA . ASP B 1 119 ? -24.893 41.562 36.296 1.00 41.22 119 ASP B CA 1
ATOM 2306 C C . ASP B 1 119 ? -24.344 40.154 36.352 1.00 42.16 119 ASP B C 1
ATOM 2307 O O . ASP B 1 119 ? -23.319 39.901 36.973 1.00 37.40 119 ASP B O 1
ATOM 2312 N N . ILE B 1 120 ? -25.021 39.238 35.674 1.00 50.11 120 ILE B N 1
ATOM 2313 C CA . ILE B 1 120 ? -24.710 37.821 35.807 1.00 52.67 120 ILE B CA 1
ATOM 2314 C C . ILE B 1 120 ? -23.547 37.365 34.923 1.00 48.97 120 ILE B C 1
ATOM 2315 O O . ILE B 1 120 ? -22.793 36.468 35.307 1.00 44.10 120 ILE B O 1
ATOM 2320 N N . TYR B 1 121 ? -23.373 37.996 33.764 1.00 45.21 121 TYR B N 1
ATOM 2321 C CA . TYR B 1 121 ? -22.349 37.541 32.826 1.00 50.79 121 TYR B CA 1
ATOM 2322 C C . TYR B 1 121 ? -21.293 38.603 32.530 1.00 56.87 121 TYR B C 1
ATOM 2323 O O . TYR B 1 121 ? -20.212 38.286 32.038 1.00 67.22 121 TYR B O 1
ATOM 2332 N N . GLY B 1 122 ? -21.600 39.855 32.849 1.00 49.65 122 GLY B N 1
ATOM 2333 C CA . GLY B 1 122 ? -20.675 40.952 32.616 1.00 51.74 122 GLY B CA 1
ATOM 2334 C C . GLY B 1 122 ? -19.474 40.934 33.543 1.00 53.07 122 GLY B C 1
ATOM 2335 O O . GLY B 1 122 ? -19.411 40.142 34.489 1.00 52.11 122 GLY B O 1
ATOM 2336 N N . ASP B 1 123 ? -18.521 41.823 33.285 1.00 54.02 123 ASP B N 1
ATOM 2337 C CA . ASP B 1 123 ? -17.283 41.854 34.054 1.00 58.92 123 ASP B CA 1
ATOM 2338 C C . ASP B 1 123 ? -17.478 42.325 35.503 1.00 60.07 123 ASP B C 1
ATOM 2339 O O . ASP B 1 123 ? -16.645 42.029 36.357 1.00 60.99 123 ASP B O 1
ATOM 2344 N N . ASP B 1 124 ? -18.560 43.057 35.775 1.00 52.72 124 ASP B N 1
ATOM 2345 C CA . ASP B 1 124 ? -18.796 43.629 37.104 1.00 50.69 124 ASP B CA 1
ATOM 2346 C C . ASP B 1 124 ? -19.589 42.696 38.024 1.00 44.14 124 ASP B C 1
ATOM 2347 O O . ASP B 1 124 ? -20.745 42.377 37.755 1.00 41.65 124 ASP B O 1
ATOM 2352 N N . TRP B 1 125 ? -18.968 42.293 39.127 1.00 41.87 125 TRP B N 1
ATOM 2353 C CA . TRP B 1 125 ? -19.593 41.384 40.081 1.00 35.60 125 TRP B CA 1
ATOM 2354 C C . TRP B 1 125 ? -20.397 42.094 41.183 1.00 36.59 125 TRP B C 1
ATOM 2355 O O . TRP B 1 125 ? -21.016 41.419 42.010 1.00 35.09 125 TRP B O 1
ATOM 2366 N N . SER B 1 126 ? -20.365 43.431 41.234 1.00 36.71 126 SER B N 1
ATOM 2367 C CA . SER B 1 126 ? -20.819 44.137 42.445 1.00 42.25 126 SER B CA 1
ATOM 2368 C C . SER B 1 126 ? -22.265 43.832 42.839 1.00 38.14 126 SER B C 1
ATOM 2369 O O . SER B 1 126 ? -22.559 43.575 44.010 1.00 32.83 126 SER B O 1
ATOM 2372 N N . GLY B 1 127 ? -23.174 43.857 41.871 1.00 32.76 127 GLY B N 1
ATOM 2373 C CA . GLY B 1 127 ? -24.573 43.607 42.172 1.00 32.23 127 GLY B CA 1
ATOM 2374 C C . GLY B 1 127 ? -24.832 42.213 42.697 1.00 35.81 127 GLY B C 1
ATOM 2375 O O . GLY B 1 127 ? -25.494 42.042 43.730 1.00 32.24 127 GLY B O 1
ATOM 2376 N N . CYS B 1 128 ? -24.322 41.204 41.992 1.00 33.47 128 CYS B N 1
ATOM 2377 C CA . CYS B 1 128 ? -24.439 39.820 42.465 1.00 33.66 128 CYS B CA 1
ATOM 2378 C C . CYS B 1 128 ? -23.797 39.642 43.840 1.00 28.81 128 CYS B C 1
ATOM 2379 O O . CYS B 1 128 ? -24.329 38.924 44.690 1.00 30.68 128 CYS B O 1
ATOM 2382 N N . GLN B 1 129 ? -22.640 40.264 44.059 1.00 30.04 129 GLN B N 1
ATOM 2383 C CA . GLN B 1 129 ? -21.978 40.095 45.359 1.00 31.44 129 GLN B CA 1
ATOM 2384 C C . GLN B 1 129 ? -22.795 40.695 46.496 1.00 31.23 129 GLN B C 1
ATOM 2385 O O . GLN B 1 129 ? -22.868 40.127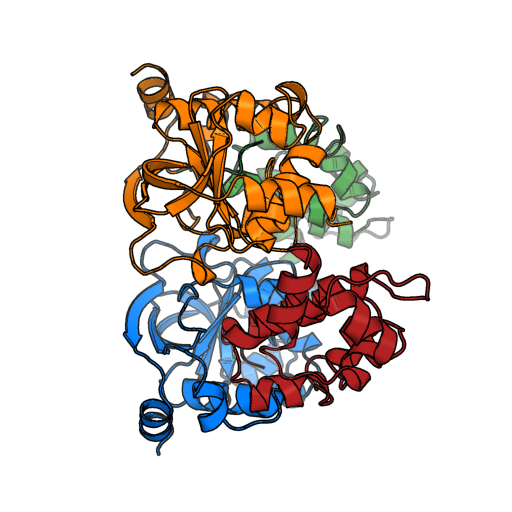 47.583 1.00 31.29 129 GLN B O 1
ATOM 2391 N N . ALA B 1 130 ? -23.414 41.844 46.250 1.00 32.51 130 ALA B N 1
ATOM 2392 C CA . ALA B 1 130 ? -24.249 42.464 47.270 1.00 32.46 130 ALA B CA 1
ATOM 2393 C C . ALA B 1 130 ? -25.434 41.566 47.593 1.00 33.17 130 ALA B C 1
ATOM 2394 O O . ALA B 1 130 ? -25.830 41.436 48.754 1.00 32.67 130 ALA B O 1
ATOM 2396 N N . VAL B 1 131 ? -25.991 40.935 46.562 1.00 29.62 131 VAL B N 1
ATOM 2397 C CA . VAL B 1 131 ? -27.125 40.041 46.761 1.00 31.65 131 VAL B CA 1
ATOM 2398 C C . VAL B 1 131 ? -26.705 38.784 47.542 1.00 33.27 131 VAL B C 1
ATOM 2399 O O . VAL B 1 131 ? -27.395 38.375 48.489 1.00 32.82 131 VAL B O 1
ATOM 2403 N N . GLY B 1 132 ? -25.582 38.176 47.165 1.00 28.82 132 GLY B N 1
ATOM 2404 C CA . GLY B 1 132 ? -25.075 37.019 47.903 1.00 29.94 132 GLY B CA 1
ATOM 2405 C C . GLY B 1 132 ? -24.735 37.391 49.338 1.00 31.99 132 GLY B C 1
ATOM 2406 O O . GLY B 1 132 ? -25.016 36.639 50.273 1.00 30.55 132 GLY B O 1
ATOM 2407 N N . HIS B 1 133 ? -24.137 38.563 49.523 1.00 30.35 133 HIS B N 1
ATOM 2408 C CA . HIS B 1 133 ? -23.824 39.049 50.863 1.00 29.86 133 HIS B CA 1
ATOM 2409 C C . HIS B 1 133 ? -25.089 39.122 51.717 1.00 35.71 133 HIS B C 1
ATOM 2410 O O . HIS B 1 133 ? -25.115 38.657 52.853 1.00 31.16 133 HIS B O 1
ATOM 2417 N N . ALA B 1 134 ? -26.141 39.708 51.164 1.00 31.03 134 ALA B N 1
ATOM 2418 C CA . ALA B 1 134 ? -27.386 39.878 51.916 1.00 33.78 134 ALA B CA 1
ATOM 2419 C C . ALA B 1 134 ? -28.038 38.533 52.246 1.00 34.24 134 ALA B C 1
ATOM 2420 O O . ALA B 1 134 ? -28.562 38.352 53.343 1.00 33.57 134 ALA B O 1
ATOM 2422 N N . ALA B 1 135 ? -28.014 37.592 51.305 1.00 30.57 135 ALA B N 1
ATOM 2423 C CA . ALA B 1 135 ? -28.626 36.283 51.543 1.00 30.37 135 ALA B CA 1
ATOM 2424 C C . ALA B 1 135 ? -27.912 35.591 52.697 1.00 34.14 135 ALA B C 1
ATOM 2425 O O . ALA B 1 135 ? -28.553 35.007 53.580 1.00 33.28 135 ALA B O 1
ATOM 2427 N N . TRP B 1 136 ? -26.583 35.665 52.685 1.00 32.70 136 TRP B N 1
ATOM 2428 C CA . TRP B 1 136 ? -25.778 35.085 53.759 1.00 30.52 136 TRP B CA 1
ATOM 2429 C C . TRP B 1 136 ? -26.049 35.782 55.081 1.00 33.63 136 TRP B C 1
ATOM 2430 O O . TRP B 1 136 ? -26.156 35.145 56.138 1.00 30.50 136 TRP B O 1
ATOM 2441 N N . PHE B 1 137 ? -26.160 37.101 55.013 1.00 33.36 137 PHE B N 1
ATOM 2442 C CA . PHE B 1 137 ? -26.436 37.905 56.192 1.00 32.25 137 PHE B CA 1
ATOM 2443 C C . PHE B 1 137 ? -27.761 37.496 56.841 1.00 30.88 137 PHE B C 1
ATOM 2444 O O . PHE B 1 137 ? -27.874 37.488 58.066 1.00 36.93 137 PHE B O 1
ATOM 2452 N N . LEU B 1 138 ? -28.743 37.130 56.017 1.00 32.80 138 LEU B N 1
ATOM 2453 C CA . LEU B 1 138 ? -30.067 36.703 56.481 1.00 36.83 138 LEU B CA 1
ATOM 2454 C C . LEU B 1 138 ? -30.124 35.223 56.869 1.00 41.23 138 LEU B C 1
ATOM 2455 O O . LEU B 1 138 ? -31.201 34.682 57.111 1.00 36.32 138 LEU B O 1
ATOM 2460 N N . HIS B 1 139 ? -28.956 34.589 56.917 1.00 32.76 139 HIS B N 1
ATOM 2461 C CA . HIS B 1 139 ? -28.802 33.193 57.307 1.00 31.58 139 HIS B CA 1
ATOM 2462 C C . HIS B 1 139 ? -29.433 32.223 56.321 1.00 34.43 139 HIS B C 1
ATOM 2463 O O . HIS B 1 139 ? -29.816 31.122 56.690 1.00 40.07 139 HIS B O 1
ATOM 2470 N N . MET B 1 140 ? -29.544 32.628 55.062 1.00 34.97 140 MET B N 1
ATOM 2471 C CA . MET B 1 140 ? -29.972 31.699 54.030 1.00 39.37 140 MET B CA 1
ATOM 2472 C C . MET B 1 140 ? -28.807 30.766 53.732 1.00 36.94 140 MET B C 1
ATOM 2473 O O . MET B 1 140 ? -27.659 31.148 53.904 1.00 37.77 140 MET B O 1
ATOM 2478 N N . GLN B 1 141 ? -29.100 29.548 53.292 1.00 34.27 141 GLN B N 1
ATOM 2479 C CA . GLN B 1 141 ? -28.053 28.555 53.126 1.00 32.78 141 GLN B CA 1
ATOM 2480 C C . GLN B 1 141 ? -27.344 28.707 51.782 1.00 33.74 141 GLN B C 1
ATOM 2481 O O . GLN B 1 141 ? -26.249 28.187 51.582 1.00 31.81 141 GLN B O 1
ATOM 2487 N N . GLY B 1 142 ? -27.950 29.453 50.865 1.00 33.12 142 GLY B N 1
ATOM 2488 C CA . GLY B 1 142 ? -27.279 29.705 49.610 1.00 33.76 142 GLY B CA 1
ATOM 2489 C C . GLY B 1 142 ? -28.146 30.435 48.616 1.00 36.01 142 GLY B C 1
ATOM 2490 O O . GLY B 1 142 ? -29.230 30.917 48.947 1.00 33.19 142 GLY B O 1
ATOM 2491 N N . VAL B 1 143 ? -27.661 30.516 47.384 1.00 31.06 143 VAL B N 1
ATOM 2492 C CA . VAL B 1 143 ? -28.392 31.218 46.342 1.00 27.92 143 VAL B CA 1
ATOM 2493 C C . VAL B 1 143 ? -28.412 30.349 45.086 1.00 30.90 143 VAL B C 1
ATOM 2494 O O . VAL B 1 143 ? -27.374 29.827 44.665 1.00 30.39 143 VAL B O 1
ATOM 2498 N N . LEU B 1 144 ? -29.597 30.192 44.506 1.00 32.86 144 LEU B N 1
ATOM 2499 C CA . LEU B 1 144 ? -29.751 29.443 43.275 1.00 33.88 144 LEU B CA 1
ATOM 2500 C C . LEU B 1 144 ? -29.845 30.448 42.146 1.00 39.81 144 LEU B C 1
ATOM 2501 O O . LEU B 1 144 ? -30.695 31.353 42.166 1.00 32.83 144 LEU B O 1
ATOM 2506 N N . VAL B 1 145 ? -28.958 30.297 41.169 1.00 36.04 145 VAL B N 1
ATOM 2507 C CA . VAL B 1 145 ? -28.710 31.356 40.209 1.00 34.65 145 VAL B CA 1
ATOM 2508 C C . VAL B 1 145 ? -28.739 30.808 38.803 1.00 35.20 145 VAL B C 1
ATOM 2509 O O . VAL B 1 145 ? -28.510 29.619 38.591 1.00 36.99 145 VAL B O 1
ATOM 2513 N N . PRO B 1 146 ? -29.015 31.669 37.823 1.00 37.00 146 PRO B N 1
ATOM 2514 C CA . PRO B 1 146 ? -28.831 31.143 36.468 1.00 36.14 146 PRO B CA 1
ATOM 2515 C C . PRO B 1 146 ? -27.333 31.025 36.183 1.00 35.03 146 PRO B C 1
ATOM 2516 O O . PRO B 1 146 ? -26.539 31.771 36.756 1.00 36.60 146 PRO B O 1
ATOM 2520 N N . ALA B 1 147 ? -26.955 30.084 35.328 1.00 39.81 147 ALA B N 1
ATOM 2521 C CA . ALA B 1 147 ? -25.578 29.974 34.880 1.00 44.71 147 ALA B CA 1
ATOM 2522 C C . ALA B 1 147 ? -25.579 29.836 33.369 1.00 43.77 147 ALA B C 1
ATOM 2523 O O . ALA B 1 147 ? -26.610 29.476 32.777 1.00 41.73 147 ALA B O 1
ATOM 2525 N N . ALA B 1 148 ? -24.435 30.122 32.748 1.00 38.75 148 ALA B N 1
ATOM 2526 C CA . ALA B 1 148 ? -24.329 30.077 31.289 1.00 42.98 148 ALA B CA 1
ATOM 2527 C C . ALA B 1 148 ? -24.770 28.724 30.741 1.00 49.12 148 ALA B C 1
ATOM 2528 O O . ALA B 1 148 ? -25.393 28.658 29.691 1.00 46.13 148 ALA B O 1
ATOM 2530 N N . GLY B 1 149 ? -24.483 27.648 31.470 1.00 44.38 149 GLY B N 1
ATOM 2531 C CA . GLY B 1 149 ? -24.823 26.324 30.979 1.00 44.95 149 GLY B CA 1
ATOM 2532 C C . GLY B 1 149 ? -25.990 25.638 31.671 1.00 44.91 149 GLY B C 1
ATOM 2533 O O . GLY B 1 149 ? -26.247 24.460 31.424 1.00 41.70 149 GLY B O 1
ATOM 2534 N N . GLY B 1 150 ? -26.694 26.359 32.539 1.00 41.47 150 GLY B N 1
ATOM 2535 C CA . GLY B 1 150 ? -27.820 25.789 33.271 1.00 41.46 150 GLY B CA 1
ATOM 2536 C C . GLY B 1 150 ? -28.087 26.539 34.570 1.00 41.26 150 GLY B C 1
ATOM 2537 O O . GLY B 1 150 ? -28.262 27.756 34.556 1.00 37.95 150 GLY B O 1
ATOM 2538 N N . VAL B 1 151 ? -28.096 25.830 35.696 1.00 36.71 151 VAL B N 1
ATOM 2539 C CA . VAL B 1 151 ? -28.354 26.467 36.997 1.00 33.55 151 VAL B CA 1
ATOM 2540 C C . VAL B 1 151 ? -27.153 26.329 37.926 1.00 33.92 151 VAL B C 1
ATOM 2541 O O . VAL B 1 151 ? -26.522 25.276 37.984 1.00 34.04 151 VAL B O 1
ATOM 2545 N N . GLY B 1 152 ? -26.812 27.411 38.618 1.00 31.60 152 GLY B N 1
ATOM 2546 C CA . GLY B 1 152 ? -25.735 27.396 39.593 1.00 31.12 152 GLY B CA 1
ATOM 2547 C C . GLY B 1 152 ? -26.249 27.469 41.014 1.00 34.27 152 GLY B C 1
ATOM 2548 O O . GLY B 1 152 ? -27.340 27.985 41.279 1.00 33.24 152 GLY B O 1
ATOM 2549 N N . LEU B 1 153 ? -25.467 26.914 41.931 1.00 33.80 153 LEU B N 1
ATOM 2550 C CA . LEU B 1 153 ? -25.765 26.995 43.349 1.00 30.75 153 LEU B CA 1
ATOM 2551 C C . LEU B 1 153 ? -24.548 27.545 44.068 1.00 29.31 153 LEU B C 1
ATOM 2552 O O . LEU B 1 153 ? -23.441 27.023 43.921 1.00 31.21 153 LEU B O 1
ATOM 2557 N N . VAL B 1 154 ? -24.755 28.604 44.840 1.00 28.06 154 VAL B N 1
ATOM 2558 C CA . VAL B 1 154 ? -23.703 29.148 45.681 1.00 28.47 154 VAL B CA 1
ATOM 2559 C C . VAL B 1 154 ? -24.040 28.816 47.119 1.00 30.61 154 VAL B C 1
ATOM 2560 O O . VAL B 1 154 ? -25.058 29.279 47.617 1.00 30.70 154 VAL B O 1
ATOM 2564 N N . VAL B 1 155 ? -23.211 27.998 47.767 1.00 26.95 155 VAL B N 1
ATOM 2565 C CA . VAL B 1 155 ? -23.484 27.569 49.135 1.00 25.76 155 VAL B CA 1
ATOM 2566 C C . VAL B 1 155 ? -22.611 28.371 50.097 1.00 28.43 155 VAL B C 1
ATOM 2567 O O . VAL B 1 155 ? -21.394 28.344 50.002 1.00 30.42 155 VAL B O 1
ATOM 2571 N N . THR B 1 156 ? -23.236 29.083 51.024 1.00 29.62 156 THR B N 1
ATOM 2572 C CA . THR B 1 156 ? -22.508 30.086 51.799 1.00 35.71 156 THR B CA 1
ATOM 2573 C C . THR B 1 156 ? -22.358 29.647 53.246 1.00 35.09 156 THR B C 1
ATOM 2574 O O . THR B 1 156 ? -23.345 29.292 53.894 1.00 38.21 156 THR B O 1
ATOM 2578 N N . ALA B 1 157 ? -21.110 29.657 53.731 1.00 33.15 157 ALA B N 1
ATOM 2579 C CA . ALA B 1 157 ? -20.784 29.254 55.102 1.00 37.10 157 ALA B CA 1
ATOM 2580 C C . ALA B 1 157 ? -21.401 27.890 55.429 1.00 40.13 157 ALA B C 1
ATOM 2581 O O . ALA B 1 157 ? -22.065 27.711 56.454 1.00 40.94 157 ALA B O 1
ATOM 2583 N N . TYR B 1 158 ? -21.172 26.951 54.515 1.00 37.86 158 TYR B N 1
ATOM 2584 C CA . TYR B 1 158 ? -21.653 25.582 54.579 1.00 40.13 158 TYR B CA 1
ATOM 2585 C C . TYR B 1 158 ? -21.496 24.953 55.957 1.00 45.84 158 TYR B C 1
ATOM 2586 O O . TYR B 1 158 ? -22.449 24.404 56.521 1.00 38.64 158 TYR B O 1
ATOM 2595 N N . GLU B 1 159 ? -20.286 25.055 56.493 1.00 47.71 159 GLU B N 1
ATOM 2596 C CA . GLU B 1 159 ? -19.910 24.386 57.735 1.00 53.12 159 GLU B CA 1
ATOM 2597 C C . GLU B 1 159 ? -20.790 24.786 58.923 1.00 48.30 159 GLU B C 1
ATOM 2598 O O . GLU B 1 159 ? -21.208 23.930 59.704 1.00 49.92 159 GLU B O 1
ATOM 2604 N N . GLN B 1 160 ? -21.082 26.080 59.039 1.00 52.65 160 GLN B N 1
ATOM 2605 C CA . GLN B 1 160 ? -21.861 26.617 60.158 1.00 61.93 160 GLN B CA 1
ATOM 2606 C C . GLN B 1 160 ? -23.361 26.529 59.941 1.00 64.34 160 GLN B C 1
ATOM 2607 O O . GLN B 1 160 ? -24.131 26.497 60.899 1.00 60.63 160 GLN B O 1
ATOM 2613 N N . ARG B 1 161 ? -23.776 26.502 58.680 1.00 55.59 161 ARG B N 1
ATOM 2614 C CA . ARG B 1 161 ? -25.177 26.738 58.363 1.00 56.45 161 ARG B CA 1
ATOM 2615 C C . ARG B 1 161 ? -25.957 25.529 57.882 1.00 60.52 161 ARG B C 1
ATOM 2616 O O . ARG B 1 161 ? -27.162 25.628 57.667 1.00 66.37 161 ARG B O 1
ATOM 2624 N N . THR B 1 162 ? -25.285 24.397 57.713 1.00 60.58 162 THR B N 1
ATOM 2625 C CA . THR B 1 162 ? -25.968 23.217 57.214 1.00 64.21 162 THR B CA 1
ATOM 2626 C C . THR B 1 162 ? -26.031 22.097 58.247 1.00 69.64 162 THR B C 1
ATOM 2627 O O . THR B 1 162 ? -25.106 21.873 59.028 1.00 67.86 162 THR B O 1
ATOM 2631 N N . ARG B 1 163 ? -27.166 21.416 58.253 1.00 69.59 163 ARG B N 1
ATOM 2632 C CA . ARG B 1 163 ? -27.350 20.228 59.052 1.00 61.09 163 ARG B CA 1
ATOM 2633 C C . ARG B 1 163 ? -26.609 19.074 58.390 1.00 60.28 163 ARG B C 1
ATOM 2634 O O . ARG B 1 163 ? -26.374 19.108 57.178 1.00 61.03 163 ARG B O 1
ATOM 2642 N N . PRO B 1 164 ? -26.202 18.070 59.188 1.00 66.16 164 PRO B N 1
ATOM 2643 C CA . PRO B 1 164 ? -25.485 16.891 58.688 1.00 65.63 164 PRO B CA 1
ATOM 2644 C C . PRO B 1 164 ? -26.093 16.303 57.418 1.00 69.02 164 PRO B C 1
ATOM 2645 O O . PRO B 1 164 ? -27.294 16.019 57.373 1.00 68.83 164 PRO B O 1
ATOM 2649 N N . GLY B 1 165 ? -25.265 16.150 56.390 1.00 65.04 165 GLY B N 1
ATOM 2650 C CA . GLY B 1 165 ? -25.669 15.463 55.180 1.00 61.28 165 GLY B CA 1
ATOM 2651 C C . GLY B 1 165 ? -26.475 16.263 54.173 1.00 52.36 165 GLY B C 1
ATOM 2652 O O . GLY B 1 165 ? -27.009 15.683 53.229 1.00 52.02 165 GLY B O 1
ATOM 2653 N N . GLN B 1 166 ? -26.577 17.577 54.370 1.00 49.98 166 GLN B N 1
ATOM 2654 C CA . GLN B 1 166 ? -27.231 18.446 53.390 1.00 48.38 166 GLN B CA 1
ATOM 2655 C C . GLN B 1 166 ? -26.376 18.536 52.134 1.00 47.29 166 GLN B C 1
ATOM 2656 O O . GLN B 1 166 ? -26.890 18.647 51.020 1.00 45.29 166 GLN B O 1
ATOM 2662 N N . LEU B 1 167 ? -25.066 18.501 52.325 1.00 41.94 167 LEU B N 1
ATOM 2663 C CA . LEU B 1 167 ? -24.143 18.341 51.215 1.00 40.86 167 LEU B CA 1
ATOM 2664 C C . LEU B 1 167 ? -23.395 17.028 51.419 1.00 46.37 167 LEU B C 1
ATOM 2665 O O . LEU B 1 167 ? -22.794 16.813 52.462 1.00 43.40 167 LEU B O 1
ATOM 2670 N N . GLN B 1 168 ? -23.446 16.145 50.430 1.00 47.50 168 GLN B N 1
ATOM 2671 C CA . GLN B 1 168 ? -22.783 14.853 50.546 1.00 41.51 168 GLN B CA 1
ATOM 2672 C C . GLN B 1 168 ? -21.983 14.537 49.301 1.00 42.10 168 GLN B C 1
ATOM 2673 O O . GLN B 1 168 ? -22.545 14.436 48.206 1.00 43.32 168 GLN B O 1
ATOM 2679 N N . LEU B 1 169 ? -20.671 14.392 49.470 1.00 40.03 169 LEU B N 1
ATOM 2680 C CA . LEU B 1 169 ? -19.792 14.029 48.361 1.00 43.10 169 LEU B CA 1
ATOM 2681 C C . LEU B 1 169 ? -20.064 12.585 47.960 1.00 44.70 169 LEU B C 1
ATOM 2682 O O . LEU B 1 169 ? -19.952 11.688 48.789 1.00 48.34 169 LEU B O 1
ATOM 2687 N N . ARG B 1 170 ? -20.435 12.370 46.700 1.00 35.89 170 ARG B N 1
ATOM 2688 C CA . ARG B 1 170 ? -20.782 11.033 46.214 1.00 41.51 170 ARG B CA 1
ATOM 2689 C C . ARG B 1 170 ? -19.632 10.410 45.449 1.00 44.38 170 ARG B C 1
ATOM 2690 O O . ARG B 1 170 ? -19.419 9.212 45.511 1.00 46.48 170 ARG B O 1
ATOM 2698 N N . GLN B 1 171 ? -18.886 11.234 44.723 1.00 37.05 171 GLN B N 1
ATOM 2699 C CA . GLN B 1 171 ? -17.900 10.714 43.788 1.00 44.99 171 GLN B CA 1
ATOM 2700 C C . GLN B 1 171 ? -16.927 11.812 43.386 1.00 35.09 171 GLN B C 1
ATOM 2701 O O . GLN B 1 171 ? -17.315 12.968 43.302 1.00 34.00 171 GLN B O 1
ATOM 2707 N N . SER B 1 172 ? -15.666 11.449 43.165 1.00 35.82 172 SER B N 1
ATOM 2708 C CA . SER B 1 172 ? -14.666 12.379 42.614 1.00 38.59 172 SER B CA 1
ATOM 2709 C C . SER B 1 172 ? -13.907 11.653 41.511 1.00 40.26 172 SER B C 1
ATOM 2710 O O . SER B 1 172 ? -13.486 10.519 41.708 1.00 40.38 172 SER B O 1
ATOM 2713 N N . VAL B 1 173 ? -13.728 12.290 40.359 1.00 36.02 173 VAL B N 1
ATOM 2714 C CA . VAL B 1 173 ? -12.999 11.654 39.265 1.00 34.11 173 VAL B CA 1
ATOM 2715 C C . VAL B 1 173 ? -12.026 12.648 38.664 1.00 34.08 173 VAL B C 1
ATOM 2716 O O . VAL B 1 173 ? -12.232 13.848 38.771 1.00 33.00 173 VAL B O 1
ATOM 2720 N N . ASP B 1 174 ? -10.974 12.149 38.024 1.00 34.17 174 ASP B N 1
ATOM 2721 C CA . ASP B 1 174 ? -10.021 13.039 37.375 1.00 32.86 174 ASP B CA 1
ATOM 2722 C C . ASP B 1 174 ? -10.674 13.714 36.188 1.00 31.80 174 ASP B C 1
ATOM 2723 O O . ASP B 1 174 ? -11.259 13.047 35.325 1.00 33.29 174 ASP B O 1
ATOM 2728 N N . LEU B 1 175 ? -10.589 15.038 36.141 1.00 31.94 175 LEU B N 1
ATOM 2729 C CA . LEU B 1 175 ? -11.236 15.780 35.060 1.00 31.50 175 LEU B CA 1
ATOM 2730 C C . LEU B 1 175 ? -10.212 16.061 33.971 1.00 34.06 175 LEU B C 1
ATOM 2731 O O . LEU B 1 175 ? -9.572 17.109 33.942 1.00 35.42 175 LEU B O 1
ATOM 2736 N N . THR B 1 176 ? -10.067 15.087 33.088 1.00 34.24 176 THR B N 1
ATOM 2737 C CA . THR B 1 176 ? -9.128 15.153 31.977 1.00 39.23 176 THR B CA 1
ATOM 2738 C C . THR B 1 176 ? -9.716 15.971 30.834 1.00 37.35 176 THR B C 1
ATOM 2739 O O . THR B 1 176 ? -10.913 16.192 30.799 1.00 34.61 176 THR B O 1
ATOM 2743 N N . PRO B 1 177 ? -8.874 16.431 29.902 1.00 39.71 177 PRO B N 1
ATOM 2744 C CA . PRO B 1 177 ? -9.428 17.067 28.699 1.00 36.74 177 PRO B CA 1
ATOM 2745 C C . PRO B 1 177 ? -10.443 16.167 27.986 1.00 34.30 177 PRO B C 1
ATOM 2746 O O . PRO B 1 177 ? -11.476 16.668 27.536 1.00 36.95 177 PRO B O 1
ATOM 2750 N N . ALA B 1 178 ? -10.160 14.868 27.902 1.00 40.33 178 ALA B N 1
ATOM 2751 C CA . ALA B 1 178 ? -11.070 13.929 27.253 1.00 41.53 178 ALA B CA 1
ATOM 2752 C C . ALA B 1 178 ? -12.424 13.864 27.970 1.00 37.81 178 ALA B C 1
ATOM 2753 O 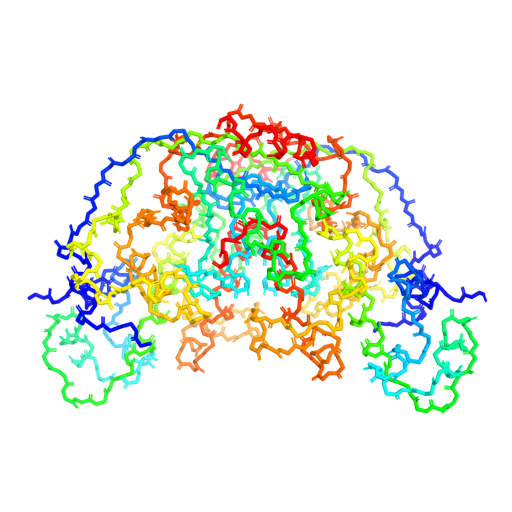O . ALA B 1 178 ? -13.468 13.869 27.322 1.00 39.95 178 ALA B O 1
ATOM 2755 N N . LEU B 1 179 ? -12.412 13.803 29.303 1.00 33.65 179 LEU B N 1
ATOM 2756 C CA . LEU B 1 179 ? -13.665 13.718 30.054 1.00 35.97 179 LEU B CA 1
ATOM 2757 C C . LEU B 1 179 ? -14.470 14.990 29.890 1.00 36.71 179 LEU B C 1
ATOM 2758 O O . LEU B 1 179 ? -15.689 14.936 29.736 1.00 33.14 179 LEU B O 1
ATOM 2763 N N . TYR B 1 180 ? -13.779 16.129 29.953 1.00 32.85 180 TYR B N 1
ATOM 2764 C CA . TYR B 1 180 ? -14.423 17.423 29.745 1.00 36.92 180 TYR B CA 1
ATOM 2765 C C . TYR B 1 180 ? -15.199 17.424 28.426 1.00 33.77 180 TYR B C 1
ATOM 2766 O O . TYR B 1 180 ? -16.350 17.825 28.363 1.00 36.05 180 TYR B O 1
ATOM 2775 N N . GLN B 1 181 ? -14.555 16.974 27.362 1.00 31.57 181 GLN B N 1
ATOM 2776 C CA . GLN B 1 181 ? -15.201 17.002 26.051 1.00 32.40 181 GLN B CA 1
ATOM 2777 C C . GLN B 1 181 ? -16.391 16.061 26.002 1.00 42.60 181 GLN B C 1
ATOM 2778 O O . GLN B 1 181 ? -17.413 16.349 25.373 1.00 40.51 181 GLN B O 1
ATOM 2784 N N . GLU B 1 182 ? -16.245 14.931 26.680 1.00 38.75 182 GLU B N 1
ATOM 2785 C CA . GLU B 1 182 ? -17.306 13.950 26.772 1.00 37.57 182 GLU B CA 1
ATOM 2786 C C . GLU B 1 182 ? -18.505 14.530 27.524 1.00 35.75 182 GLU B C 1
ATOM 2787 O O . GLU B 1 182 ? -19.637 14.478 27.040 1.00 37.50 182 GLU B O 1
ATOM 2793 N N . LEU B 1 183 ? -18.248 15.111 28.694 1.00 34.94 183 LEU B N 1
ATOM 2794 C CA . LEU B 1 183 ? -19.327 15.678 29.501 1.00 40.30 183 LEU B CA 1
ATOM 2795 C C . LEU B 1 183 ? -19.935 16.934 28.879 1.00 45.15 183 LEU B C 1
ATOM 2796 O O . LEU B 1 183 ? -21.120 17.204 29.056 1.00 45.52 183 LEU B O 1
ATOM 2801 N N . ARG B 1 184 ? -19.123 17.690 28.146 1.00 35.24 184 ARG B N 1
ATOM 2802 C CA . ARG B 1 184 ? -19.589 18.923 27.522 1.00 42.81 184 ARG B CA 1
ATOM 2803 C C . ARG B 1 184 ? -20.632 18.603 26.455 1.00 51.42 184 ARG B C 1
ATOM 2804 O O . ARG B 1 184 ? -21.554 19.376 26.208 1.00 48.68 184 ARG B O 1
ATOM 2812 N N . ALA B 1 185 ? -20.485 17.433 25.848 1.00 45.96 185 ALA B N 1
ATOM 2813 C CA . ALA B 1 185 ? -21.367 16.996 24.769 1.00 54.86 185 ALA B CA 1
ATOM 2814 C C . ALA B 1 185 ? -22.623 16.316 25.304 1.00 76.04 185 ALA B C 1
ATOM 2815 O O . ALA B 1 185 ? -23.749 16.689 24.955 1.00 83.83 185 ALA B O 1
ATOM 2817 N N . THR B 1 186 ? -22.412 15.318 26.162 1.00 73.75 186 THR B N 1
ATOM 2818 C CA . THR B 1 186 ? -23.480 14.448 26.651 1.00 79.47 186 THR B CA 1
ATOM 2819 C C . THR B 1 186 ? -24.306 15.106 27.757 1.00 72.09 186 THR B C 1
ATOM 2820 O O . THR B 1 186 ? -24.377 16.331 27.864 1.00 64.14 186 THR B O 1
ATOM 2825 C C . GLY C 2 4 ? 26.666 26.349 46.108 1.00 74.43 2 GLY C C 1
ATOM 2826 O O . GLY C 2 4 ? 27.460 27.281 46.235 1.00 78.28 2 GLY C O 1
ATOM 2827 N N . VAL C 2 5 ? 25.658 26.372 45.241 1.00 69.20 3 VAL C N 1
ATOM 2828 C CA . VAL C 2 5 ? 24.635 27.412 45.278 1.00 57.58 3 VAL C CA 1
ATOM 2829 C C . VAL C 2 5 ? 23.799 27.296 46.551 1.00 56.59 3 VAL C C 1
ATOM 2830 O O . VAL C 2 5 ? 23.242 26.232 46.830 1.00 52.00 3 VAL C O 1
ATOM 2834 N N . ASN C 2 6 ? 23.716 28.383 47.316 1.00 48.29 4 ASN C N 1
ATOM 2835 C CA . ASN C 2 6 ? 22.913 28.387 48.534 1.00 47.63 4 ASN C CA 1
ATOM 2836 C C . ASN C 2 6 ? 21.476 27.967 48.245 1.00 45.74 4 ASN C C 1
ATOM 2837 O O . ASN C 2 6 ? 20.940 28.204 47.148 1.00 42.96 4 ASN C O 1
ATOM 2842 N N . VAL C 2 7 ? 20.860 27.329 49.232 1.00 39.52 5 VAL C N 1
ATOM 2843 C CA . VAL C 2 7 ? 19.573 26.679 49.036 1.00 43.08 5 VAL C CA 1
ATOM 2844 C C . VAL C 2 7 ? 18.447 27.677 48.761 1.00 43.55 5 VAL C C 1
ATOM 2845 O O . VAL C 2 7 ? 17.535 27.389 47.983 1.00 40.48 5 VAL C O 1
ATOM 2849 N N . LEU C 2 8 ? 18.506 28.850 49.384 1.00 36.55 6 LEU C N 1
ATOM 2850 C CA . LEU C 2 8 ? 17.495 29.871 49.108 1.00 39.24 6 LEU C CA 1
ATOM 2851 C C . LEU C 2 8 ? 17.440 30.221 47.608 1.00 35.38 6 LEU C C 1
ATOM 2852 O O . LEU C 2 8 ? 16.366 30.176 46.986 1.00 32.48 6 LEU C O 1
ATOM 2857 N N . ALA C 2 9 ? 18.595 30.560 47.039 1.00 34.32 7 ALA C N 1
ATOM 2858 C CA . ALA C 2 9 ? 18.684 30.928 45.630 1.00 37.31 7 ALA C CA 1
ATOM 2859 C C . ALA C 2 9 ? 18.278 29.763 44.743 1.00 40.95 7 ALA C C 1
ATOM 2860 O O . ALA C 2 9 ? 17.534 29.931 43.769 1.00 34.26 7 ALA C O 1
ATOM 2862 N N . SER C 2 10 ? 18.773 28.580 45.082 1.00 38.44 8 SER C N 1
ATOM 2863 C CA . SER C 2 10 ? 18.458 27.376 44.322 1.00 44.42 8 SER C CA 1
ATOM 2864 C C . SER C 2 10 ? 16.942 27.135 44.273 1.00 40.90 8 SER C C 1
ATOM 2865 O O . SER C 2 10 ? 16.375 26.776 43.236 1.00 35.72 8 SER C O 1
ATOM 2868 N N . THR C 2 11 ? 16.278 27.363 45.398 1.00 36.13 9 THR C N 1
ATOM 2869 C CA . THR C 2 11 ? 14.850 27.115 45.488 1.00 36.91 9 THR C CA 1
ATOM 2870 C C . THR C 2 11 ? 14.060 28.130 44.666 1.00 33.90 9 THR C C 1
ATOM 2871 O O . THR C 2 11 ? 13.146 27.764 43.924 1.00 33.33 9 THR C O 1
ATOM 2875 N N . VAL C 2 12 ? 14.431 29.402 44.789 1.00 32.33 10 VAL C N 1
ATOM 2876 C CA . VAL C 2 12 ? 13.799 30.466 44.011 1.00 33.89 10 VAL C CA 1
ATOM 2877 C C . VAL C 2 12 ? 14.042 30.256 42.516 1.00 38.74 10 VAL C C 1
ATOM 2878 O O . VAL C 2 12 ? 13.125 30.384 41.699 1.00 34.05 10 VAL C O 1
ATOM 2882 N N . SER C 2 13 ? 15.282 29.928 42.165 1.00 33.30 11 SER C N 1
ATOM 2883 C CA . SER C 2 13 ? 15.627 29.682 40.769 1.00 35.86 11 SER C CA 1
ATOM 2884 C C . SER C 2 13 ? 14.778 28.555 40.166 1.00 39.45 11 SER C C 1
ATOM 2885 O O . SER C 2 13 ? 14.309 28.651 39.023 1.00 36.96 11 SER C O 1
ATOM 2888 N N . GLY C 2 14 ? 14.587 27.485 40.933 1.00 33.59 12 GLY C N 1
ATOM 2889 C CA . GLY C 2 14 ? 13.802 26.349 40.476 1.00 33.38 12 GLY C CA 1
ATOM 2890 C C . GLY C 2 14 ? 12.381 26.748 40.133 1.00 34.68 12 GLY C C 1
ATOM 2891 O O . GLY C 2 14 ? 11.841 26.332 39.100 1.00 39.01 12 GLY C O 1
ATOM 2892 N N . ALA C 2 15 ? 11.773 27.562 40.995 1.00 35.70 13 ALA C N 1
ATOM 2893 C CA . ALA C 2 15 ? 10.424 28.064 40.751 1.00 35.10 13 ALA C CA 1
ATOM 2894 C C . ALA C 2 15 ? 10.365 28.885 39.449 1.00 38.77 13 ALA C C 1
ATOM 2895 O O . ALA C 2 15 ? 9.456 28.708 38.642 1.00 37.93 13 ALA C O 1
ATOM 2897 N N . ILE C 2 16 ? 11.347 29.760 39.246 1.00 37.40 14 ILE C N 1
ATOM 2898 C CA . ILE C 2 16 ? 11.433 30.573 38.021 1.00 40.54 14 ILE C CA 1
ATOM 2899 C C . ILE C 2 16 ? 11.563 29.736 36.752 1.00 40.99 14 ILE C C 1
ATOM 2900 O O . ILE C 2 16 ? 10.880 29.979 35.755 1.00 42.21 14 ILE C O 1
ATOM 2905 N N . GLU C 2 17 ? 12.462 28.763 36.786 1.00 43.79 15 GLU C N 1
ATOM 2906 C CA . GLU C 2 17 ? 12.748 27.974 35.604 1.00 47.37 15 GLU C CA 1
ATOM 2907 C C . GLU C 2 17 ? 11.562 27.092 35.236 1.00 49.30 15 GLU C C 1
ATOM 2908 O O . GLU C 2 17 ? 11.300 26.858 34.051 1.00 45.15 15 GLU C O 1
ATOM 2914 N N . ARG C 2 18 ? 10.838 26.612 36.245 1.00 44.02 16 ARG C N 1
ATOM 2915 C CA . ARG C 2 18 ? 9.678 25.762 35.984 1.00 46.40 16 ARG C CA 1
ATOM 2916 C C . ARG C 2 18 ? 8.591 26.543 35.242 1.00 41.35 16 ARG C C 1
ATOM 2917 O O . ARG C 2 18 ? 7.835 25.978 34.460 1.00 41.79 16 ARG C O 1
ATOM 2925 N N . LEU C 2 19 ? 8.539 27.848 35.474 1.00 42.80 17 LEU C N 1
ATOM 2926 C CA . LEU C 2 19 ? 7.560 28.703 34.812 1.00 42.57 17 LEU C CA 1
ATOM 2927 C C . LEU C 2 19 ? 8.079 29.204 33.460 1.00 39.88 17 LEU C C 1
ATOM 2928 O O . LEU C 2 19 ? 7.317 29.702 32.638 1.00 44.26 17 LEU C O 1
ATOM 2933 N N . GLY C 2 20 ? 9.382 29.073 33.239 1.00 43.23 18 GLY C N 1
ATOM 2934 C CA . GLY C 2 20 ? 9.976 29.431 31.957 1.00 42.83 18 GLY C CA 1
ATOM 2935 C C . GLY C 2 20 ? 10.199 30.915 31.738 1.00 41.49 18 GLY C C 1
ATOM 2936 O O . GLY C 2 20 ? 10.323 31.372 30.597 1.00 40.32 18 GLY C O 1
ATOM 2937 N N . LEU C 2 21 ? 10.253 31.684 32.824 1.00 37.24 19 LEU C N 1
ATOM 2938 C CA . LEU C 2 21 ? 10.512 33.110 32.701 1.00 41.86 19 LEU C CA 1
ATOM 2939 C C . LEU C 2 21 ? 11.928 33.373 32.205 1.00 46.01 19 LEU C C 1
ATOM 2940 O O . LEU C 2 21 ? 12.858 32.625 32.505 1.00 41.23 19 LEU C O 1
ATOM 2945 N N . THR C 2 22 ? 12.083 34.436 31.433 1.00 38.95 20 THR C N 1
ATOM 2946 C CA . THR C 2 22 ? 13.412 34.894 31.051 1.00 46.01 20 THR C CA 1
ATOM 2947 C C . THR C 2 22 ? 13.941 35.793 32.155 1.00 46.93 20 THR C C 1
ATOM 2948 O O . THR C 2 22 ? 13.157 36.341 32.923 1.00 41.60 20 THR C O 1
ATOM 2952 N N . TYR C 2 23 ? 15.257 35.962 32.230 1.00 40.71 21 TYR C N 1
ATOM 2953 C CA . TYR C 2 23 ? 15.823 36.855 33.244 1.00 40.43 21 TYR C CA 1
ATOM 2954 C C . TYR C 2 23 ? 15.430 38.312 32.971 1.00 43.06 21 TYR C C 1
ATOM 2955 O O . TYR C 2 23 ? 15.404 39.132 33.881 1.00 39.78 21 TYR C O 1
ATOM 2964 N N . GLU C 2 24 ? 15.119 38.643 31.718 1.00 42.81 22 GLU C N 1
ATOM 2965 C CA . GLU C 2 24 ? 14.619 39.982 31.433 1.00 41.58 22 GLU C CA 1
ATOM 2966 C C . GLU C 2 24 ? 13.240 40.170 32.040 1.00 39.55 22 GLU C C 1
ATOM 2967 O O . GLU C 2 24 ? 12.952 41.228 32.608 1.00 40.27 22 GLU C O 1
ATOM 2973 N N . GLU C 2 25 ? 12.387 39.153 31.925 1.00 38.65 23 GLU C N 1
ATOM 2974 C CA . GLU C 2 25 ? 11.054 39.221 32.530 1.00 39.46 23 GLU C CA 1
ATOM 2975 C C . GLU C 2 25 ? 11.160 39.307 34.037 1.00 39.55 23 GLU C C 1
ATOM 2976 O O . GLU C 2 25 ? 10.482 40.111 34.666 1.00 37.32 23 GLU C O 1
ATOM 2982 N N . VAL C 2 26 ? 12.010 38.469 34.615 1.00 35.75 24 VAL C N 1
ATOM 2983 C CA . VAL C 2 26 ? 12.189 38.496 36.063 1.00 34.45 24 VAL C CA 1
ATOM 2984 C C . VAL C 2 26 ? 12.749 39.838 36.497 1.00 35.04 24 VAL C C 1
ATOM 2985 O O . VAL C 2 26 ? 12.262 40.429 37.450 1.00 37.56 24 VAL C O 1
ATOM 2989 N N . GLY C 2 27 ? 13.780 40.306 35.801 1.00 36.77 25 GLY C N 1
ATOM 2990 C CA . GLY C 2 27 ? 14.361 41.604 36.082 1.00 37.87 25 GLY C CA 1
ATOM 2991 C C . GLY C 2 27 ? 13.340 42.728 36.136 1.00 48.74 25 GLY C C 1
ATOM 2992 O O . GLY C 2 27 ? 13.386 43.578 37.019 1.00 37.32 25 GLY C O 1
ATOM 2993 N N . ASP C 2 28 ? 12.405 42.730 35.192 1.00 40.49 26 ASP C N 1
ATOM 2994 C CA . ASP C 2 28 ? 11.359 43.744 35.178 1.00 43.81 26 ASP C CA 1
ATOM 2995 C C . ASP C 2 28 ? 10.427 43.637 36.374 1.00 43.05 26 ASP C C 1
ATOM 2996 O O . ASP C 2 28 ? 9.912 44.644 36.841 1.00 41.89 26 ASP C O 1
ATOM 3001 N N . ILE C 2 29 ? 10.219 42.422 36.882 1.00 35.65 27 ILE C N 1
ATOM 3002 C CA . ILE C 2 29 ? 9.324 42.229 38.020 1.00 33.19 27 ILE C CA 1
ATOM 3003 C C . ILE C 2 29 ? 10.020 42.601 39.340 1.00 40.86 27 ILE C C 1
ATOM 3004 O O . ILE C 2 29 ? 9.385 43.124 40.257 1.00 35.65 27 ILE C O 1
ATOM 3009 N N . VAL C 2 30 ? 11.325 42.357 39.432 1.00 35.95 28 VAL C N 1
ATOM 3010 C CA . VAL C 2 30 ? 12.022 42.524 40.712 1.00 38.60 28 VAL C CA 1
ATOM 3011 C C . VAL C 2 30 ? 12.953 43.721 40.717 1.00 40.99 28 VAL C C 1
ATOM 3012 O O . VAL C 2 30 ? 13.765 43.875 41.633 1.00 43.86 28 VAL C O 1
ATOM 3016 N N . ASP C 2 31 ? 12.831 44.562 39.692 1.00 36.37 29 ASP C N 1
ATOM 3017 C CA . ASP C 2 31 ? 13.628 45.788 39.598 1.00 42.86 29 ASP C CA 1
ATOM 3018 C C . ASP C 2 31 ? 15.132 45.510 39.623 1.00 49.71 29 ASP C C 1
ATOM 3019 O O . ASP C 2 31 ? 15.875 46.101 40.412 1.00 44.08 29 ASP C O 1
ATOM 3024 N N . ALA C 2 32 ? 15.586 44.616 38.747 1.00 41.36 30 ALA C N 1
ATOM 3025 C CA . ALA C 2 32 ? 17.013 44.306 38.647 1.00 38.86 30 ALA C CA 1
ATOM 3026 C C . ALA C 2 32 ? 17.398 44.132 37.193 1.00 36.98 30 ALA C C 1
ATOM 3027 O O . ALA C 2 32 ? 16.541 43.906 36.357 1.00 37.31 30 ALA C O 1
ATOM 3029 N N . SER C 2 33 ? 18.687 44.228 36.895 1.00 38.87 31 SER C N 1
ATOM 3030 C CA . SER C 2 33 ? 19.161 43.880 35.558 1.00 34.87 31 SER C CA 1
ATOM 3031 C C . SER C 2 33 ? 19.032 42.379 35.387 1.00 36.35 31 SER C C 1
ATOM 3032 O O . SER C 2 33 ? 19.016 41.638 36.383 1.00 40.68 31 SER C O 1
ATOM 3035 N N . PRO C 2 34 ? 18.936 41.916 34.136 1.00 38.20 32 PRO C N 1
ATOM 3036 C CA . PRO C 2 34 ? 18.923 40.473 33.865 1.00 40.71 32 PRO C CA 1
ATOM 3037 C C . PRO C 2 34 ? 20.177 39.766 34.393 1.00 46.03 32 PRO C C 1
ATOM 3038 O O . PRO C 2 34 ? 20.069 38.652 34.917 1.00 45.90 32 PRO C O 1
ATOM 3042 N N . ARG C 2 35 ? 21.343 40.402 34.273 1.00 48.33 33 ARG C N 1
ATOM 3043 C CA . ARG C 2 35 ? 22.569 39.798 34.784 1.00 42.24 33 ARG C CA 1
ATOM 3044 C C . ARG C 2 35 ? 22.512 39.627 36.304 1.00 44.54 33 ARG C C 1
ATOM 3045 O O . ARG C 2 35 ? 22.966 38.615 36.839 1.00 42.71 33 ARG C O 1
ATOM 3053 N N . SER C 2 36 ? 21.956 40.618 36.995 1.00 40.94 34 SER C N 1
ATOM 3054 C CA . SER C 2 36 ? 21.831 40.534 38.449 1.00 41.26 34 SER C CA 1
ATOM 3055 C C . SER C 2 36 ? 20.920 39.376 38.873 1.00 40.61 34 SER C C 1
ATOM 3056 O O . SER C 2 36 ? 21.186 38.695 39.873 1.00 39.02 34 SER C O 1
ATOM 3059 N N . VAL C 2 37 ? 19.851 39.141 38.116 1.00 40.77 35 VAL C N 1
ATOM 3060 C CA . VAL C 2 37 ? 18.953 38.025 38.425 1.00 36.49 35 VAL C CA 1
ATOM 3061 C C . VAL C 2 37 ? 19.653 36.692 38.169 1.00 39.84 35 VAL C C 1
ATOM 3062 O O . VAL C 2 37 ? 19.554 35.762 38.975 1.00 40.92 35 VAL C O 1
ATOM 3066 N N . ALA C 2 38 ? 20.363 36.607 37.047 1.00 41.57 36 ALA C N 1
ATOM 3067 C CA . ALA C 2 38 ? 21.074 35.385 36.690 1.00 43.67 36 ALA C CA 1
ATOM 3068 C C . ALA C 2 38 ? 22.112 35.034 37.750 1.00 43.70 36 ALA C C 1
ATOM 3069 O O . ALA C 2 38 ? 22.221 33.875 38.150 1.00 46.68 36 ALA C O 1
ATOM 3071 N N . ARG C 2 39 ? 22.859 36.038 38.202 1.00 40.48 37 ARG C N 1
ATOM 3072 C CA . ARG C 2 39 ? 23.888 35.846 39.224 1.00 40.44 37 ARG C CA 1
ATOM 3073 C C . ARG C 2 39 ? 23.287 35.477 40.583 1.00 45.50 37 ARG C C 1
ATOM 3074 O O . ARG C 2 39 ? 23.786 34.571 41.255 1.00 43.27 37 ARG C O 1
ATOM 3082 N N . TRP C 2 40 ? 22.233 36.187 40.982 1.00 39.17 38 TRP C N 1
ATOM 3083 C CA . TRP C 2 40 ? 21.566 35.914 42.248 1.00 38.34 38 TRP C CA 1
ATOM 3084 C C . TRP C 2 40 ? 21.067 34.474 42.286 1.00 42.67 38 TRP C C 1
ATOM 3085 O O . TRP C 2 40 ? 21.307 33.754 43.254 1.00 42.41 38 TRP C O 1
ATOM 3096 N N . THR C 2 41 ? 20.386 34.046 41.222 1.00 40.47 39 THR C N 1
ATOM 3097 C CA . THR C 2 41 ? 19.837 32.697 41.181 1.00 41.41 39 THR C CA 1
ATOM 3098 C C . THR C 2 41 ? 20.934 31.639 41.059 1.00 41.78 39 THR C C 1
ATOM 3099 O O . THR C 2 41 ? 20.696 30.461 41.319 1.00 42.46 39 THR C O 1
ATOM 3103 N N . ALA C 2 42 ? 22.133 32.060 40.657 1.00 41.51 40 ALA C N 1
ATOM 3104 C CA . ALA C 2 42 ? 23.271 31.154 40.578 1.00 45.05 40 ALA C CA 1
ATOM 3105 C C . ALA C 2 42 ? 24.044 31.174 41.896 1.00 46.54 40 ALA C C 1
ATOM 3106 O O . ALA C 2 42 ? 25.090 30.539 42.022 1.00 47.29 40 ALA C O 1
ATOM 3108 N N . GLY C 2 43 ? 23.515 31.904 42.873 1.00 46.64 41 GLY C N 1
ATOM 3109 C CA . GLY C 2 43 ? 24.121 31.979 44.191 1.00 42.82 41 GLY C CA 1
ATOM 3110 C C . GLY C 2 43 ? 25.380 32.823 44.249 1.00 47.18 41 GLY C C 1
ATOM 3111 O O . GLY C 2 43 ? 26.143 32.742 45.213 1.00 50.40 41 GLY C O 1
ATOM 3112 N N . GLN C 2 44 ? 25.600 33.640 43.222 1.00 44.52 42 GLN C N 1
ATOM 3113 C CA . GLN C 2 44 ? 26.762 34.523 43.173 1.00 46.61 42 GLN C CA 1
ATOM 3114 C C . GLN C 2 44 ? 26.469 35.881 43.802 1.00 50.05 42 GLN C C 1
ATOM 3115 O O . GLN C 2 44 ? 25.308 36.292 43.913 1.00 46.50 42 GLN C O 1
ATOM 3121 N N . VAL C 2 45 ? 27.523 36.587 44.202 1.00 45.94 43 VAL C N 1
ATOM 3122 C CA . VAL C 2 45 ? 27.351 37.874 44.867 1.00 44.32 43 VAL C CA 1
ATOM 3123 C C . VAL C 2 45 ? 26.802 38.937 43.899 1.00 41.74 43 VAL C C 1
ATOM 3124 O O . VAL C 2 45 ? 27.196 38.999 42.736 1.00 45.97 43 VAL C O 1
ATOM 3128 N N . VAL C 2 46 ? 25.860 39.745 44.384 1.00 41.69 44 VAL C N 1
ATOM 3129 C CA . VAL C 2 46 ? 25.233 40.787 43.575 1.00 38.73 44 VAL C CA 1
ATOM 3130 C C . VAL C 2 46 ? 25.220 42.124 44.327 1.00 35.19 44 VAL C C 1
ATOM 3131 O O . VAL C 2 46 ? 24.334 42.378 45.147 1.00 38.86 44 VAL C O 1
ATOM 3135 N N . PRO C 2 47 ? 26.205 42.990 44.051 1.00 37.44 45 PRO C N 1
ATOM 3136 C CA . PRO C 2 47 ? 26.235 44.293 44.735 1.00 33.81 45 PRO C CA 1
ATOM 3137 C C . PRO C 2 47 ? 25.225 45.281 44.159 1.00 32.11 45 PRO C C 1
ATOM 3138 O O . PRO C 2 47 ? 24.933 46.295 44.795 1.00 36.33 45 PRO C O 1
ATOM 3142 N N . GLN C 2 48 ? 24.696 44.987 42.972 1.00 36.27 46 GLN C N 1
ATOM 3143 C CA . GLN C 2 48 ? 23.759 45.892 42.304 1.00 39.03 46 GLN C CA 1
ATOM 3144 C C . GLN C 2 48 ? 22.373 45.815 42.924 1.00 37.87 46 GLN C C 1
ATOM 3145 O O . GLN C 2 48 ? 22.087 44.901 43.707 1.00 35.85 46 GLN C O 1
ATOM 3151 N N . ARG C 2 49 ? 21.524 46.777 42.559 1.00 51.11 47 ARG C N 1
ATOM 3152 C CA . ARG C 2 49 ? 20.129 46.822 43.002 1.00 53.89 47 ARG C CA 1
ATOM 3153 C C . ARG C 2 49 ? 19.349 45.564 42.639 1.00 46.33 47 ARG C C 1
ATOM 3154 O O . ARG C 2 49 ? 19.317 45.147 41.479 1.00 46.50 47 ARG C O 1
ATOM 3162 N N . LEU C 2 50 ? 18.709 44.965 43.637 1.00 41.58 48 LEU C N 1
ATOM 3163 C CA . LEU C 2 50 ? 17.848 43.809 43.402 1.00 41.69 48 LEU C CA 1
ATOM 3164 C C . LEU C 2 50 ? 16.876 43.643 44.558 1.00 45.20 48 LEU C C 1
ATOM 3165 O O . LEU C 2 50 ? 17.289 43.563 45.715 1.00 41.53 48 LEU C O 1
ATOM 3170 N N . ASN C 2 51 ? 15.589 43.585 44.244 1.00 41.94 49 ASN C N 1
ATOM 3171 C CA . ASN C 2 51 ? 14.587 43.470 45.294 1.00 39.70 49 ASN C CA 1
ATOM 3172 C C . ASN C 2 51 ? 14.354 42.001 45.631 1.00 37.56 49 ASN C C 1
ATOM 3173 O O . ASN C 2 51 ? 13.581 41.315 44.968 1.00 35.58 49 ASN C O 1
ATOM 3178 N N . LYS C 2 52 ? 15.037 41.527 46.667 1.00 37.35 50 LYS C N 1
ATOM 3179 C CA . LYS C 2 52 ? 14.932 40.129 47.072 1.00 42.66 50 LYS C CA 1
ATOM 3180 C C . LYS C 2 52 ? 13.513 39.752 47.511 1.00 36.65 50 LYS C C 1
ATOM 3181 O O . LYS C 2 52 ? 13.049 38.646 47.250 1.00 38.83 50 LYS C O 1
ATOM 3187 N N . GLN C 2 53 ? 12.839 40.666 48.193 1.00 32.45 51 GLN C N 1
ATOM 3188 C CA . GLN C 2 53 ? 11.462 40.427 48.603 1.00 36.38 51 GLN C CA 1
ATOM 3189 C C . GLN C 2 53 ? 10.581 40.112 47.390 1.00 39.52 51 GLN C C 1
ATOM 3190 O O . GLN C 2 53 ? 9.761 39.195 47.431 1.00 33.91 51 GLN C O 1
ATOM 3196 N N . ARG C 2 54 ? 10.768 40.853 46.301 1.00 35.58 52 ARG C N 1
ATOM 3197 C CA . ARG C 2 54 ? 9.969 40.613 45.098 1.00 31.40 52 ARG C CA 1
ATOM 3198 C C . ARG C 2 54 ? 10.317 39.280 44.431 1.00 33.48 52 ARG C C 1
ATOM 3199 O O . ARG C 2 54 ? 9.433 38.615 43.899 1.00 33.59 52 ARG C O 1
ATOM 3207 N N . LEU C 2 55 ? 11.592 38.895 44.446 1.00 34.21 53 LEU C N 1
ATOM 3208 C CA . LEU C 2 55 ? 11.994 37.599 43.899 1.00 35.82 53 LEU C CA 1
ATOM 3209 C C . LEU C 2 55 ? 11.295 36.462 44.639 1.00 34.25 53 LEU C C 1
ATOM 3210 O O . LEU C 2 55 ? 10.815 35.496 44.033 1.00 33.29 53 LEU C O 1
ATOM 3215 N N . ILE C 2 56 ? 11.227 36.577 45.961 1.00 30.69 54 ILE C N 1
ATOM 3216 C CA . ILE C 2 56 ? 10.583 35.541 46.748 1.00 30.49 54 ILE C CA 1
ATOM 3217 C C . ILE C 2 56 ? 9.088 35.519 46.472 1.00 31.56 54 ILE C C 1
ATOM 3218 O O . ILE C 2 56 ? 8.485 34.447 46.328 1.00 29.84 54 ILE C O 1
ATOM 3223 N N . GLU C 2 57 ? 8.486 36.700 46.369 1.00 31.04 55 GLU C N 1
ATOM 3224 C CA . GLU C 2 57 ? 7.059 36.773 46.089 1.00 28.75 55 GLU C CA 1
ATOM 3225 C C . GLU C 2 57 ? 6.743 36.171 44.713 1.00 31.81 55 GLU C C 1
ATOM 3226 O O . GLU C 2 57 ? 5.748 35.470 44.536 1.00 28.18 55 GLU C O 1
ATOM 3232 N N . LEU C 2 58 ? 7.611 36.430 43.753 1.00 27.99 56 LEU C N 1
ATOM 3233 C CA . LEU C 2 58 ? 7.450 35.844 42.418 1.00 31.39 56 LEU C CA 1
ATOM 3234 C C . LEU C 2 58 ? 7.556 34.316 42.460 1.00 31.50 56 LEU C C 1
ATOM 3235 O O . LEU C 2 58 ? 6.795 33.612 41.787 1.00 28.06 56 LEU C O 1
ATOM 3240 N N . ALA C 2 59 ? 8.498 33.800 43.251 1.00 32.37 57 ALA C N 1
ATOM 3241 C CA . ALA C 2 59 ? 8.615 32.354 43.449 1.00 29.61 57 ALA C CA 1
ATOM 3242 C C . ALA C 2 59 ? 7.345 31.770 44.083 1.00 30.87 57 ALA C C 1
ATOM 3243 O O . ALA C 2 59 ? 6.862 30.719 43.643 1.00 30.79 57 ALA C O 1
ATOM 3245 N N . TYR C 2 60 ? 6.789 32.441 45.099 1.00 32.03 58 TYR C N 1
ATOM 3246 C CA . TYR C 2 60 ? 5.483 32.026 45.638 1.00 30.88 58 TYR C CA 1
ATOM 3247 C C . TYR C 2 60 ? 4.450 31.861 44.532 1.00 30.28 58 TYR C C 1
ATOM 3248 O O . TYR C 2 60 ? 3.730 30.863 44.469 1.00 30.68 58 TYR C O 1
ATOM 3257 N N . VAL C 2 61 ? 4.346 32.889 43.699 1.00 28.55 59 VAL C N 1
ATOM 3258 C CA . VAL C 2 61 ? 3.319 32.916 42.671 1.00 28.22 59 VAL C CA 1
ATOM 3259 C C . VAL C 2 61 ? 3.559 31.838 41.619 1.00 31.23 59 VAL C C 1
ATOM 3260 O O . VAL C 2 61 ? 2.624 31.138 41.218 1.00 28.88 59 VAL C O 1
ATOM 3264 N N . ALA C 2 62 ? 4.810 31.702 41.180 1.00 29.98 60 ALA C N 1
ATOM 3265 C CA . ALA C 2 62 ? 5.149 30.688 40.188 1.00 28.77 60 ALA C CA 1
ATOM 3266 C C . ALA C 2 62 ? 4.806 29.283 40.689 1.00 32.91 60 ALA C C 1
ATOM 3267 O O . ALA C 2 62 ? 4.233 28.470 39.957 1.00 32.31 60 ALA C O 1
ATOM 3269 N N . ASP C 2 63 ? 5.175 28.990 41.929 1.00 29.42 61 ASP C N 1
ATOM 3270 C CA . ASP C 2 63 ? 4.890 27.678 42.486 1.00 33.12 61 ASP C CA 1
ATOM 3271 C C . ASP C 2 63 ? 3.388 27.458 42.648 1.00 33.49 61 ASP C C 1
ATOM 3272 O O . ASP C 2 63 ? 2.891 26.374 42.349 1.00 33.25 61 ASP C O 1
ATOM 3277 N N . ALA C 2 64 ? 2.668 28.477 43.112 1.00 29.77 62 ALA C N 1
ATOM 3278 C CA . ALA C 2 64 ? 1.217 28.356 43.306 1.00 30.20 62 ALA C CA 1
ATOM 3279 C C . ALA C 2 64 ? 0.516 28.127 41.964 1.00 28.42 62 ALA C C 1
ATOM 3280 O O . ALA C 2 64 ? -0.381 27.283 41.836 1.00 29.76 62 ALA C O 1
ATOM 3282 N N . LEU C 2 65 ? 0.932 28.900 40.977 1.00 27.23 63 LEU C N 1
ATOM 3283 C CA . LEU C 2 65 ? 0.308 28.865 39.653 1.00 31.40 63 LEU C CA 1
ATOM 3284 C C . LEU C 2 65 ? 0.391 27.479 39.005 1.00 34.99 63 LEU C C 1
ATOM 3285 O O . LEU C 2 65 ? -0.481 27.101 38.227 1.00 29.88 63 LEU C O 1
ATOM 3290 N N . ALA C 2 66 ? 1.413 26.703 39.359 1.00 34.93 64 ALA C N 1
ATOM 3291 C CA . ALA C 2 66 ? 1.595 25.371 38.765 1.00 35.51 64 ALA C CA 1
ATOM 3292 C C . ALA C 2 66 ? 0.461 24.426 39.149 1.00 34.27 64 ALA C C 1
ATOM 3293 O O . ALA C 2 66 ? 0.204 23.431 38.472 1.00 33.11 64 ALA C O 1
ATOM 3295 N N . GLU C 2 67 ? -0.231 24.730 40.240 1.00 29.73 65 GLU C N 1
ATOM 3296 C CA . GLU C 2 67 ? -1.356 23.902 40.642 1.00 31.19 65 GLU C CA 1
ATOM 3297 C C . GLU C 2 67 ? -2.543 24.005 39.675 1.00 29.63 65 GLU C C 1
ATOM 3298 O O . GLU C 2 67 ? -3.376 23.109 39.617 1.00 30.07 65 GLU C O 1
ATOM 3304 N N . VAL C 2 68 ? -2.635 25.098 38.921 1.00 27.26 66 VAL C N 1
ATOM 3305 C CA . VAL C 2 68 ? -3.880 25.372 38.204 1.00 27.69 66 VAL C CA 1
ATOM 3306 C C . VAL C 2 68 ? -3.674 25.537 36.700 1.00 28.40 66 VAL C C 1
ATOM 3307 O O . VAL C 2 68 ? -4.637 25.473 35.946 1.00 28.16 66 VAL C O 1
ATOM 3311 N N . LEU C 2 69 ? -2.437 25.756 36.258 1.00 29.78 67 LEU C N 1
ATOM 3312 C CA . LEU C 2 69 ? -2.163 25.825 34.809 1.00 28.66 67 LEU C CA 1
ATOM 3313 C C . LEU C 2 69 ? -0.882 25.115 34.432 1.00 38.35 67 LEU C C 1
ATOM 3314 O O . LEU C 2 69 ? 0.109 25.214 35.141 1.00 34.27 67 LEU C O 1
ATOM 3319 N N . PRO C 2 70 ? -0.883 24.432 33.281 1.00 32.04 68 PRO C N 1
ATOM 3320 C CA . PRO C 2 70 ? 0.381 23.832 32.859 1.00 31.68 68 PRO C CA 1
ATOM 3321 C C . PRO C 2 70 ? 1.375 24.930 32.461 1.00 35.17 68 PRO C C 1
ATOM 3322 O O . PRO C 2 70 ? 0.972 26.072 32.232 1.00 33.89 68 PRO C O 1
ATOM 3326 N N . ARG C 2 71 ? 2.651 24.566 32.389 1.00 33.10 69 ARG C N 1
ATOM 3327 C CA . ARG C 2 71 ? 3.759 25.489 32.141 1.00 35.16 69 ARG C CA 1
ATOM 3328 C C . ARG C 2 71 ? 3.532 26.562 31.066 1.00 32.89 69 ARG C C 1
ATOM 3329 O O . ARG C 2 71 ? 3.631 27.757 31.355 1.00 36.09 69 ARG C O 1
ATOM 3337 N N . ASP C 2 72 ? 3.251 26.145 29.836 1.00 33.11 70 ASP C N 1
ATOM 3338 C CA . ASP C 2 72 ? 3.163 27.115 28.748 1.00 35.54 70 ASP C CA 1
ATOM 3339 C C . ASP C 2 72 ? 2.047 28.136 29.002 1.00 37.21 70 ASP C C 1
ATOM 3340 O O . ASP C 2 72 ? 2.237 29.333 28.800 1.00 40.11 70 ASP C O 1
ATOM 3345 N N . GLN C 2 73 ? 0.897 27.664 29.468 1.00 35.61 71 GLN C N 1
ATOM 3346 C CA . GLN C 2 73 ? -0.233 28.551 29.726 1.00 34.18 71 GLN C CA 1
ATOM 3347 C C . GLN C 2 73 ? -0.007 29.394 30.975 1.00 31.39 71 GLN C C 1
ATOM 3348 O O . GLN C 2 73 ? -0.464 30.527 31.063 1.00 30.05 71 GLN C O 1
ATOM 3354 N N . ALA C 2 74 ? 0.716 28.837 31.941 1.00 32.25 72 ALA C N 1
ATOM 3355 C CA . ALA C 2 74 ? 1.047 29.569 33.149 1.00 31.53 72 ALA C CA 1
ATOM 3356 C C . ALA C 2 74 ? 1.900 30.770 32.774 1.00 31.36 72 ALA C C 1
ATOM 3357 O O . ALA C 2 74 ? 1.682 31.888 33.234 1.00 31.96 72 ALA C O 1
ATOM 3359 N N . ASN C 2 75 ? 2.855 30.530 31.888 1.00 32.17 73 ASN C N 1
ATOM 3360 C CA . ASN C 2 75 ? 3.732 31.587 31.431 1.00 31.05 73 ASN C CA 1
ATOM 3361 C C . ASN C 2 75 ? 2.957 32.726 30.745 1.00 34.82 73 ASN C C 1
ATOM 3362 O O . ASN C 2 75 ? 3.106 33.888 31.099 1.00 35.98 73 ASN C O 1
ATOM 3367 N N . VAL C 2 76 ? 2.135 32.379 29.760 1.00 34.84 74 VAL C N 1
ATOM 3368 C CA . VAL C 2 76 ? 1.278 33.358 29.091 1.00 35.64 74 VAL C CA 1
ATOM 3369 C C . VAL C 2 76 ? 0.388 34.118 30.084 1.00 32.68 74 VAL C C 1
ATOM 3370 O O . VAL C 2 76 ? 0.197 35.334 29.988 1.00 30.96 74 VAL C O 1
ATOM 3374 N N . TRP C 2 77 ? -0.178 33.383 31.026 1.00 30.98 75 TRP C N 1
ATOM 3375 C CA . TRP C 2 77 ? -1.084 33.968 32.033 1.00 30.64 75 TRP C CA 1
ATOM 3376 C C . TRP C 2 77 ? -0.441 35.101 32.834 1.00 34.38 75 TRP C C 1
ATOM 3377 O O . TRP C 2 77 ? -1.095 36.102 33.152 1.00 30.75 75 TRP C O 1
ATOM 3388 N N . MET C 2 78 ? 0.845 34.950 33.146 1.00 28.50 76 MET C N 1
ATOM 3389 C CA . MET C 2 78 ? 1.555 35.971 33.916 1.00 29.24 76 MET C CA 1
ATOM 3390 C C . MET C 2 78 ? 1.554 37.303 33.185 1.00 34.64 76 MET C C 1
ATOM 3391 O O . MET C 2 78 ? 1.543 38.350 33.833 1.00 33.62 76 MET C O 1
ATOM 3396 N N . PHE C 2 79 ? 1.523 37.273 31.846 1.00 33.13 77 PHE C N 1
ATOM 3397 C CA . PHE C 2 79 ? 1.662 38.513 31.078 1.00 34.54 77 PHE C CA 1
ATOM 3398 C C . PHE C 2 79 ? 0.399 38.900 30.321 1.00 38.34 77 PHE C C 1
ATOM 3399 O O . PHE C 2 79 ? 0.417 39.785 29.462 1.00 37.14 77 PHE C O 1
ATOM 3407 N N . SER C 2 80 ? -0.708 38.254 30.666 1.00 39.17 78 SER C N 1
ATOM 3408 C CA . SER C 2 80 ? -1.976 38.538 30.015 1.00 35.99 78 SER C CA 1
ATOM 3409 C C . SER C 2 80 ? -2.839 39.406 30.901 1.00 32.60 78 SER C C 1
ATOM 3410 O O . SER C 2 80 ? -3.069 39.062 32.064 1.00 33.31 78 SER C O 1
ATOM 3413 N N . PRO C 2 81 ? -3.324 40.530 30.353 1.00 34.39 79 PRO C N 1
ATOM 3414 C CA . PRO C 2 81 ? -4.326 41.340 31.046 1.00 34.13 79 PRO C CA 1
ATOM 3415 C C . PRO C 2 81 ? -5.477 40.448 31.460 1.00 33.10 79 PRO C C 1
ATOM 3416 O O . PRO C 2 81 ? -6.033 39.715 30.647 1.00 35.72 79 PRO C O 1
ATOM 3420 N N . ASN C 2 82 ? -5.800 40.482 32.740 1.00 31.77 80 ASN C N 1
ATOM 3421 C CA . ASN C 2 82 ? -6.751 39.548 33.313 1.00 32.79 80 ASN C CA 1
ATOM 3422 C C . ASN C 2 82 ? -7.965 40.322 33.812 1.00 33.83 80 ASN C C 1
ATOM 3423 O O . ASN C 2 82 ? -7.834 41.183 34.692 1.00 35.00 80 ASN C O 1
ATOM 3428 N N . ARG C 2 83 ? -9.141 40.024 33.267 1.00 31.85 81 ARG C N 1
ATOM 3429 C CA . ARG C 2 83 ? -10.347 40.766 33.652 1.00 38.28 81 ARG C CA 1
ATOM 3430 C C . ARG C 2 83 ? -10.708 40.586 35.138 1.00 36.52 81 ARG C C 1
ATOM 3431 O O . ARG C 2 83 ? -11.414 41.419 35.709 1.00 38.36 81 ARG C O 1
ATOM 3439 N N . LEU C 2 84 ? -10.218 39.518 35.765 1.00 32.56 82 LEU C N 1
ATOM 3440 C CA . LEU C 2 84 ? -10.482 39.303 37.189 1.00 31.21 82 LEU C CA 1
ATOM 3441 C C . LEU C 2 84 ? -9.603 40.197 38.066 1.00 35.67 82 LEU C C 1
ATOM 3442 O O . LEU C 2 84 ? -9.855 40.358 39.270 1.00 32.45 82 LEU C O 1
ATOM 3447 N N . LEU C 2 85 ? -8.573 40.782 37.458 1.00 31.23 83 LEU C N 1
ATOM 3448 C CA . LEU C 2 85 ? -7.685 41.703 38.158 1.00 31.33 83 LEU C CA 1
ATOM 3449 C C . LEU C 2 85 ? -7.800 43.105 37.565 1.00 34.54 83 LEU C C 1
ATOM 3450 O O . LEU C 2 85 ? -6.806 43.813 37.435 1.00 33.41 83 LEU C O 1
ATOM 3455 N N . GLU C 2 86 ? -9.021 43.497 37.200 1.00 37.85 84 GLU C N 1
ATOM 3456 C CA . GLU C 2 86 ? -9.274 44.806 36.593 1.00 38.75 84 GLU C CA 1
ATOM 3457 C C . GLU C 2 86 ? -8.397 45.023 35.349 1.00 43.51 84 GLU C C 1
ATOM 3458 O O . GLU C 2 86 ? -7.873 46.114 35.110 1.00 37.94 84 GLU C O 1
ATOM 3464 N N . HIS C 2 87 ? -8.246 43.960 34.566 1.00 33.28 85 HIS C N 1
ATOM 3465 C CA . HIS C 2 87 ? -7.548 44.006 33.284 1.00 34.73 85 HIS C CA 1
ATOM 3466 C C . HIS C 2 87 ? -6.072 44.332 33.451 1.00 36.29 85 HIS C C 1
ATOM 3467 O O . HIS C 2 87 ? -5.471 44.947 32.582 1.00 43.52 85 HIS C O 1
ATOM 3474 N N . ARG C 2 88 ? -5.494 43.918 34.578 1.00 38.29 86 ARG C N 1
ATOM 3475 C CA . ARG C 2 88 ? -4.062 44.064 34.804 1.00 36.37 86 ARG C CA 1
ATOM 3476 C C . ARG C 2 88 ? -3.366 42.713 34.647 1.00 29.30 86 ARG C C 1
ATOM 3477 O O . ARG C 2 88 ? -3.999 41.669 34.744 1.00 35.94 86 ARG C O 1
ATOM 3485 N N . LYS C 2 89 ? -2.064 42.740 34.377 1.00 33.42 87 LYS C N 1
ATOM 3486 C CA . LYS C 2 89 ? -1.272 41.518 34.259 1.00 31.78 87 LYS C CA 1
ATOM 3487 C C . LYS C 2 89 ? -0.820 41.048 35.639 1.00 31.77 87 LYS C C 1
ATOM 3488 O O . LYS C 2 89 ? -0.327 41.862 36.425 1.00 32.57 87 LYS C O 1
ATOM 3494 N N . PRO C 2 90 ? -0.960 39.741 35.932 1.00 27.09 88 PRO C N 1
ATOM 3495 C CA . PRO C 2 90 ? -0.432 39.228 37.212 1.00 32.64 88 PRO C CA 1
ATOM 3496 C C . PRO C 2 90 ? 1.037 39.604 37.473 1.00 36.65 88 PRO C C 1
ATOM 3497 O O . PRO C 2 90 ? 1.387 39.920 38.615 1.00 33.32 88 PRO C O 1
ATOM 3501 N N . ALA C 2 91 ? 1.877 39.574 36.440 1.00 36.71 89 ALA C N 1
ATOM 3502 C CA . ALA C 2 91 ? 3.285 39.945 36.605 1.00 36.36 89 ALA C CA 1
ATOM 3503 C C . ALA C 2 91 ? 3.452 41.388 37.091 1.00 32.49 89 ALA C C 1
ATOM 3504 O O . ALA C 2 91 ? 4.349 41.678 37.883 1.00 34.15 89 ALA C O 1
ATOM 3506 N N . ASP C 2 92 ? 2.595 42.290 36.625 1.00 29.76 90 ASP C N 1
ATOM 3507 C CA . ASP C 2 92 ? 2.642 43.677 37.062 1.00 31.88 90 ASP C CA 1
ATOM 3508 C C . ASP C 2 92 ? 2.149 43.809 38.513 1.00 35.39 90 ASP C C 1
ATOM 3509 O O . ASP C 2 92 ? 2.691 44.599 39.280 1.00 34.11 90 ASP C O 1
ATOM 3514 N N . LEU C 2 93 ? 1.149 43.025 38.907 1.00 30.58 91 LEU C N 1
ATOM 3515 C CA . LEU C 2 93 ? 0.755 43.026 40.321 1.00 28.18 91 LEU C CA 1
ATOM 3516 C C . LEU C 2 93 ? 1.910 42.568 41.202 1.00 30.73 91 LEU C C 1
ATOM 3517 O O . LEU C 2 93 ? 2.167 43.145 42.274 1.00 31.22 91 LEU C O 1
ATOM 3522 N N . VAL C 2 94 ? 2.617 41.535 40.755 1.00 27.90 92 VAL C N 1
ATOM 3523 C CA . VAL C 2 94 ? 3.727 41.024 41.556 1.00 28.26 92 VAL C CA 1
ATOM 3524 C C . VAL C 2 94 ? 4.796 42.106 41.638 1.00 30.88 92 VAL C C 1
ATOM 3525 O O . VAL C 2 94 ? 5.298 42.406 42.720 1.00 31.54 92 VAL C O 1
ATOM 3529 N N . ARG C 2 95 ? 5.123 42.705 40.494 1.00 29.10 93 ARG C N 1
ATOM 3530 C CA . ARG C 2 95 ? 6.095 43.801 40.453 1.00 30.78 93 ARG C CA 1
ATOM 3531 C C . ARG C 2 95 ? 5.751 44.896 41.460 1.00 33.62 93 ARG C C 1
ATOM 3532 O O . ARG C 2 95 ? 6.624 45.416 42.172 1.00 33.91 93 ARG C O 1
ATOM 3540 N N . ASP C 2 96 ? 4.466 45.228 41.531 1.00 31.26 94 ASP C N 1
ATOM 3541 C CA . ASP C 2 96 ? 4.020 46.372 42.312 1.00 34.15 94 ASP C CA 1
ATOM 3542 C C . ASP C 2 96 ? 3.606 46.025 43.744 1.00 37.48 94 ASP C C 1
ATOM 3543 O O . ASP C 2 96 ? 2.984 46.839 44.423 1.00 38.99 94 ASP C O 1
ATOM 3548 N N . GLY C 2 97 ? 3.964 44.833 44.207 1.00 34.04 95 GLY C N 1
ATOM 3549 C CA . GLY C 2 97 ? 3.736 44.473 45.600 1.00 33.33 95 GLY C CA 1
ATOM 3550 C C . GLY C 2 97 ? 2.409 43.807 45.917 1.00 36.00 95 GLY C C 1
ATOM 3551 O O . GLY C 2 97 ? 2.115 43.524 47.080 1.00 36.26 95 GLY C O 1
ATOM 3552 N N . GLU C 2 98 ? 1.611 43.528 44.896 1.00 31.23 96 GLU C N 1
ATOM 3553 C CA . GLU C 2 98 ? 0.284 42.951 45.118 1.00 30.09 96 GLU C CA 1
ATOM 3554 C C . GLU C 2 98 ? 0.240 41.444 44.874 1.00 33.47 96 GLU C C 1
ATOM 3555 O O . GLU C 2 98 ? -0.777 40.916 44.408 1.00 30.96 96 GLU C O 1
ATOM 3561 N N . TYR C 2 99 ? 1.327 40.742 45.200 1.00 30.87 97 TYR C N 1
ATOM 3562 C CA . TYR C 2 99 ? 1.364 39.296 44.996 1.00 28.37 97 TYR C CA 1
ATOM 3563 C C . TYR C 2 99 ? 0.260 38.567 45.779 1.00 27.69 97 TYR C C 1
ATOM 3564 O O . TYR C 2 99 ? -0.184 37.500 45.371 1.00 30.31 97 TYR C O 1
ATOM 3573 N N . GLN C 2 100 ? -0.186 39.134 46.897 1.00 27.49 98 GLN C N 1
ATOM 3574 C CA . GLN C 2 100 ? -1.188 38.437 47.706 1.00 29.55 98 GLN C CA 1
ATOM 3575 C C . GLN C 2 100 ? -2.489 38.300 46.925 1.00 31.43 98 GLN C C 1
ATOM 3576 O O . GLN C 2 100 ? -3.145 37.262 46.990 1.00 28.87 98 GLN C O 1
ATOM 3582 N N . ARG C 2 101 ? -2.839 39.335 46.163 1.00 28.49 99 ARG C N 1
ATOM 3583 C CA . ARG C 2 101 ? -4.060 39.292 45.357 1.00 29.71 99 ARG C CA 1
ATOM 3584 C C . ARG C 2 101 ? -3.947 38.225 44.286 1.00 28.73 99 ARG C C 1
ATOM 3585 O O . ARG C 2 101 ? -4.922 37.538 43.963 1.00 29.22 99 ARG C O 1
ATOM 3593 N N . VAL C 2 102 ? -2.755 38.108 43.705 1.00 29.24 100 VAL C N 1
ATOM 3594 C CA . VAL C 2 102 ? -2.503 37.084 42.695 1.00 27.29 100 VAL C CA 1
ATOM 3595 C C . VAL C 2 102 ? -2.631 35.676 43.291 1.00 28.20 100 VAL C C 1
ATOM 3596 O O . VAL C 2 102 ? -3.235 34.787 42.695 1.00 29.12 100 VAL C O 1
ATOM 3600 N N . LEU C 2 103 ? -2.048 35.461 44.467 1.00 30.60 101 LEU C N 1
ATOM 3601 C CA . LEU C 2 103 ? -2.199 34.181 45.161 1.00 25.84 101 LEU C CA 1
ATOM 3602 C C . LEU C 2 103 ? -3.663 33.880 45.482 1.00 26.73 101 LEU C C 1
ATOM 3603 O O . LEU C 2 103 ? -4.098 32.718 45.411 1.00 28.25 101 LEU C O 1
ATOM 3608 N N . ALA C 2 104 ? -4.415 34.915 45.849 1.00 26.77 102 ALA C N 1
ATOM 3609 C CA . ALA C 2 104 ? -5.830 34.731 46.158 1.00 29.90 102 ALA C CA 1
ATOM 3610 C C . ALA C 2 104 ? -6.594 34.311 44.895 1.00 29.24 102 ALA C C 1
ATOM 3611 O O . ALA C 2 104 ? -7.422 33.381 44.940 1.00 27.22 102 ALA C O 1
ATOM 3613 N N . LEU C 2 105 ? -6.309 34.962 43.765 1.00 25.18 103 LEU C N 1
ATOM 3614 C CA . LEU C 2 105 ? -6.932 34.543 42.499 1.00 28.04 103 LEU C CA 1
ATOM 3615 C C . LEU C 2 105 ? -6.580 33.073 42.161 1.00 31.18 103 LEU C C 1
ATOM 3616 O O . LEU C 2 105 ? -7.447 32.295 41.783 1.00 30.26 103 LEU C O 1
ATOM 3621 N N . ILE C 2 106 ? -5.321 32.680 42.331 1.00 27.92 104 ILE C N 1
ATOM 3622 C CA . ILE C 2 106 ? -4.917 31.295 42.060 1.00 31.18 104 ILE C CA 1
ATOM 3623 C C . ILE C 2 106 ? -5.678 30.311 42.953 1.00 29.13 104 ILE C C 1
ATOM 3624 O O . ILE C 2 106 ? -6.135 29.251 42.505 1.00 28.48 104 ILE C O 1
ATOM 3629 N N . ASP C 2 107 ? -5.868 30.674 44.214 1.00 27.63 105 ASP C N 1
ATOM 3630 C CA . ASP C 2 107 ? -6.664 29.839 45.115 1.00 25.46 105 ASP C CA 1
ATOM 3631 C C . ASP C 2 107 ? -8.115 29.699 44.647 1.00 29.54 105 ASP C C 1
ATOM 3632 O O . ASP C 2 107 ? -8.690 28.612 44.710 1.00 28.73 105 ASP C O 1
ATOM 3637 N N . ALA C 2 108 ? -8.697 30.795 44.164 1.00 28.43 106 ALA C N 1
ATOM 3638 C CA . ALA C 2 108 ? -10.052 30.753 43.619 1.00 27.52 106 ALA C CA 1
ATOM 3639 C C . ALA C 2 108 ? -10.105 29.860 42.375 1.00 30.04 106 ALA C C 1
ATOM 3640 O O . ALA C 2 108 ? -11.036 29.087 42.206 1.00 28.81 106 ALA C O 1
ATOM 3642 N N . MET C 2 109 ? -9.084 29.943 41.534 1.00 28.42 107 MET C N 1
ATOM 3643 C CA . MET C 2 109 ? -8.980 29.069 40.361 1.00 28.08 107 MET C CA 1
ATOM 3644 C C . MET C 2 109 ? -8.933 27.597 40.766 1.00 28.37 107 MET C C 1
ATOM 3645 O O . MET C 2 109 ? -9.622 26.747 40.197 1.00 26.29 107 MET C O 1
ATOM 3650 N N . ALA C 2 110 ? -8.143 27.313 41.788 1.00 24.87 108 ALA C N 1
ATOM 3651 C CA . ALA C 2 110 ? -7.979 25.963 42.286 1.00 28.66 108 ALA C CA 1
ATOM 3652 C C . ALA C 2 110 ? -9.252 25.425 42.946 1.00 27.61 108 ALA C C 1
ATOM 3653 O O . ALA C 2 110 ? -9.400 24.210 43.113 1.00 28.14 108 ALA C O 1
ATOM 3655 N N . GLU C 2 111 ? -10.153 26.319 43.358 1.00 28.30 109 GLU C N 1
ATOM 3656 C CA . GLU C 2 111 ? -11.408 25.885 43.967 1.00 27.64 109 GLU C CA 1
ATOM 3657 C C . GLU C 2 111 ? -12.601 25.978 43.029 1.00 27.55 109 GLU C C 1
ATOM 3658 O O . GLU C 2 111 ? -13.746 25.834 43.454 1.00 30.56 109 GLU C O 1
ATOM 3664 N N . GLY C 2 112 ? -12.331 26.212 41.752 1.00 27.51 110 GLY C N 1
ATOM 3665 C CA . GLY C 2 112 ? -13.399 26.226 40.757 1.00 30.43 110 GLY C CA 1
ATOM 3666 C C . GLY C 2 112 ? -14.460 27.282 41.029 1.00 34.87 110 GLY C C 1
ATOM 3667 O O . GLY C 2 112 ? -15.645 27.076 40.800 1.00 31.03 110 GLY C O 1
ATOM 3668 N N . VAL C 2 113 ? -14.029 28.432 41.529 1.00 28.40 111 VAL C N 1
ATOM 3669 C CA . VAL C 2 113 ? -14.941 29.545 41.743 1.00 28.03 111 VAL C CA 1
ATOM 3670 C C . VAL C 2 113 ? -15.512 30.023 40.413 1.00 30.10 111 VAL C C 1
ATOM 3671 O O . VAL C 2 113 ? -14.757 30.190 39.454 1.00 33.77 111 VAL C O 1
ATOM 3675 N N . PHE C 2 114 ? -16.830 30.236 40.332 1.00 28.33 112 PHE C N 1
ATOM 3676 C CA . PHE C 2 114 ? -17.421 30.639 39.044 1.00 33.07 112 PHE C CA 1
ATOM 3677 C C . PHE C 2 114 ? -17.071 32.096 38.768 1.00 38.64 112 PHE C C 1
ATOM 3678 O O . PHE C 2 114 ? -17.104 32.933 39.673 1.00 36.99 112 PHE C O 1
ATOM 3686 N N . VAL C 2 115 ? -16.715 32.406 37.529 1.00 39.02 113 VAL C N 1
ATOM 3687 C CA . VAL C 2 115 ? -16.193 33.740 37.264 1.00 39.62 113 VAL C CA 1
ATOM 3688 C C . VAL C 2 115 ? -17.183 34.605 36.491 1.00 37.43 113 VAL C C 1
ATOM 3689 O O . VAL C 2 115 ? -18.362 34.264 36.316 1.00 35.04 113 VAL C O 1
ATOM 3694 C C . GLY D 2 4 ? -41.374 46.911 61.724 1.00 67.43 2 GLY D C 1
ATOM 3695 N N . VAL D 2 5 ? -40.599 46.102 62.442 1.00 71.44 3 VAL D N 1
ATOM 3696 C CA . VAL D 2 5 ? -39.148 46.282 62.510 1.00 62.32 3 VAL D CA 1
ATOM 3697 C C . VAL D 2 5 ? -38.455 45.741 61.263 1.00 65.28 3 VAL D C 1
ATOM 3698 O O . VAL D 2 5 ? -38.658 44.587 60.882 1.00 66.21 3 VAL D O 1
ATOM 3702 N N . ASN D 2 6 ? -37.637 46.581 60.632 1.00 60.91 4 ASN D N 1
ATOM 3703 C CA . ASN D 2 6 ? -36.924 46.174 59.432 1.00 61.64 4 ASN D CA 1
ATOM 3704 C C . ASN D 2 6 ? -35.959 45.032 59.743 1.00 56.10 4 ASN D C 1
ATOM 3705 O O . ASN D 2 6 ? -35.419 44.924 60.849 1.00 44.20 4 ASN D O 1
ATOM 3710 N N . VAL D 2 7 ? -35.759 44.168 58.761 1.00 44.23 5 VAL D N 1
ATOM 3711 C CA . VAL D 2 7 ? -35.103 42.900 59.017 1.00 41.25 5 VAL D CA 1
ATOM 3712 C C . VAL D 2 7 ? -33.607 43.093 59.231 1.00 43.46 5 VAL D C 1
ATOM 3713 O O . VAL D 2 7 ? -32.990 42.346 59.985 1.00 43.50 5 VAL D O 1
ATOM 3717 N N . LEU D 2 8 ? -33.030 44.115 58.607 1.00 41.38 6 LEU D N 1
ATOM 3718 C CA . LEU D 2 8 ? -31.612 44.395 58.815 1.00 41.80 6 LEU D CA 1
ATOM 3719 C C . LEU D 2 8 ? -31.365 44.690 60.291 1.00 40.00 6 LEU D C 1
ATOM 3720 O O . LEU D 2 8 ? -30.436 44.145 60.905 1.00 37.68 6 LEU D O 1
ATOM 3725 N N . ALA D 2 9 ? -32.214 45.535 60.863 1.00 38.59 7 ALA D N 1
ATOM 3726 C CA . ALA D 2 9 ? -32.081 45.921 62.270 1.00 38.81 7 ALA D CA 1
ATOM 3727 C C . ALA D 2 9 ? -32.327 44.750 63.219 1.00 41.30 7 ALA D C 1
ATOM 3728 O O . ALA D 2 9 ? -31.592 44.565 64.183 1.00 38.22 7 ALA D O 1
ATOM 3730 N N . SER D 2 10 ? -33.361 43.963 62.954 1.00 42.85 8 SER D N 1
ATOM 3731 C CA . SER D 2 10 ? -33.671 42.825 63.811 1.00 39.83 8 SER D CA 1
ATOM 3732 C C . SER D 2 10 ? -32.625 41.702 63.692 1.00 37.44 8 SER D C 1
ATOM 3733 O O . SER D 2 10 ? -32.401 40.956 64.648 1.00 37.11 8 SER D O 1
ATOM 3736 N N . THR D 2 11 ? -31.976 41.589 62.534 1.00 33.93 9 THR D N 1
ATOM 3737 C CA . THR D 2 11 ? -30.922 40.594 62.344 1.00 37.15 9 THR D CA 1
ATOM 3738 C C . THR D 2 11 ? -29.700 40.994 63.165 1.00 35.89 9 THR D C 1
ATOM 3739 O O . THR D 2 11 ? -29.125 40.186 63.885 1.00 34.20 9 THR D O 1
ATOM 3743 N N . VAL D 2 12 ? -29.314 42.258 63.059 1.00 34.47 10 VAL D N 1
ATOM 3744 C CA . VAL D 2 12 ? -28.221 42.776 63.873 1.00 37.45 10 VAL D CA 1
ATOM 3745 C C . VAL D 2 12 ? -28.567 42.669 65.351 1.00 36.82 10 VAL D C 1
ATOM 3746 O O . VAL D 2 12 ? -27.733 42.268 66.177 1.00 34.27 10 VAL D O 1
ATOM 3750 N N . SER D 2 13 ? -29.804 43.019 65.682 1.00 33.75 11 SER D N 1
ATOM 3751 C CA . SER D 2 13 ? -30.250 42.986 67.071 1.00 42.16 11 SER D CA 1
ATOM 3752 C C . SER D 2 13 ? -30.148 41.568 67.641 1.00 46.47 11 SER D C 1
ATOM 3753 O O . SER D 2 13 ? -29.692 41.365 68.780 1.00 39.30 11 SER D O 1
ATOM 3756 N N . GLY D 2 14 ? -30.564 40.596 66.834 1.00 37.74 12 GLY D N 1
ATOM 3757 C CA . GLY D 2 14 ? -30.476 39.188 67.196 1.00 36.39 12 GLY D CA 1
ATOM 3758 C C . GLY D 2 14 ? -29.052 38.722 67.470 1.00 40.13 12 GLY D C 1
ATOM 3759 O O . GLY D 2 14 ? -28.807 37.962 68.407 1.00 40.64 12 GLY D O 1
ATOM 3760 N N . ALA D 2 15 ? -28.110 39.176 66.654 1.00 36.13 13 ALA D N 1
ATOM 3761 C CA . ALA D 2 15 ? -26.705 38.785 66.816 1.00 41.29 13 ALA D CA 1
ATOM 3762 C C . ALA D 2 15 ? -26.121 39.321 68.126 1.00 41.97 13 ALA D C 1
ATOM 3763 O O . ALA D 2 15 ? -25.443 38.599 68.864 1.00 48.44 13 ALA D O 1
ATOM 3765 N N . ILE D 2 16 ? -26.402 40.586 68.418 1.00 45.43 14 ILE D N 1
ATOM 3766 C CA . ILE D 2 16 ? -25.920 41.215 69.642 1.00 45.90 14 ILE D CA 1
ATOM 3767 C C . ILE D 2 16 ? -26.588 40.629 70.893 1.00 52.23 14 ILE D C 1
ATOM 3768 O O . ILE D 2 16 ? -25.928 40.396 71.912 1.00 53.52 14 ILE D O 1
ATOM 3773 N N . GLU D 2 17 ? -27.892 40.387 70.806 1.00 53.14 15 GLU D N 1
ATOM 3774 C CA . GLU D 2 17 ? -28.658 39.822 71.919 1.00 62.54 15 GLU D CA 1
ATOM 3775 C C . GLU D 2 17 ? -28.122 38.468 72.367 1.00 65.92 15 GLU D C 1
ATOM 3776 O O . GLU D 2 17 ? -28.138 38.149 73.557 1.00 66.22 15 GLU D O 1
ATOM 3782 N N . ARG D 2 18 ? -27.645 37.669 71.418 1.00 56.50 16 ARG D N 1
ATOM 3783 C CA A ARG D 2 18 ? -27.141 36.337 71.729 0.56 60.26 16 ARG D CA 1
ATOM 3784 C CA B ARG D 2 18 ? -27.146 36.338 71.749 0.44 60.42 16 ARG D CA 1
ATOM 3785 C C . ARG D 2 18 ? -25.791 36.429 72.446 1.00 59.49 16 ARG D C 1
ATOM 3786 O O . ARG D 2 18 ? -25.303 35.453 73.017 1.00 62.00 16 ARG D O 1
ATOM 3801 N N . LEU D 2 19 ? -25.199 37.616 72.421 1.00 48.91 17 LEU D N 1
ATOM 3802 C CA . LEU D 2 19 ? -23.951 37.863 73.131 1.00 45.18 17 LEU D CA 1
ATOM 3803 C C . LEU D 2 19 ? -24.250 38.536 74.483 1.00 47.29 17 LEU D C 1
ATOM 3804 O O . LEU D 2 19 ? -23.424 38.544 75.392 1.00 46.80 17 LEU D O 1
ATOM 3809 N N . GLY D 2 20 ? -25.443 39.108 74.605 1.00 41.32 18 GLY D N 1
ATOM 3810 C CA . GLY D 2 20 ? -25.863 39.732 75.849 1.00 45.70 18 GLY D CA 1
ATOM 3811 C C . GLY D 2 20 ? -25.223 41.082 76.116 1.00 43.36 18 GLY D C 1
ATOM 3812 O O . GLY D 2 20 ? -25.114 41.514 77.264 1.00 43.28 18 GLY D O 1
ATOM 3813 N N . LEU D 2 21 ? -24.797 41.756 75.053 1.00 40.51 19 LEU D N 1
ATOM 3814 C CA . LEU D 2 21 ? -24.232 43.087 75.187 1.00 38.30 19 LEU D CA 1
ATOM 3815 C C . LEU D 2 21 ? -25.321 44.056 75.606 1.00 42.20 19 LEU D C 1
ATOM 3816 O O . LEU D 2 21 ? -26.456 43.947 75.148 1.00 46.09 19 LEU D O 1
ATOM 3821 N N . THR D 2 22 ? -24.978 44.999 76.477 1.00 40.85 20 THR D N 1
ATOM 3822 C CA . THR D 2 22 ? -25.904 46.056 76.865 1.00 43.04 20 THR D CA 1
ATOM 3823 C C . THR D 2 22 ? -25.903 47.139 75.797 1.00 43.05 20 THR D C 1
ATOM 3824 O O . THR D 2 22 ? -25.000 47.180 74.963 1.00 41.30 20 THR D O 1
ATOM 3828 N N . TYR D 2 23 ? -26.887 48.034 75.832 1.00 41.03 21 TYR D N 1
ATOM 3829 C CA . TYR D 2 23 ? -26.907 49.147 74.874 1.00 41.59 21 TYR D CA 1
ATOM 3830 C C . TYR D 2 23 ? -25.743 50.095 75.161 1.00 41.19 21 TYR D C 1
ATOM 3831 O O . TYR D 2 23 ? -25.194 50.710 74.249 1.00 40.56 21 TYR D O 1
ATOM 3840 N N . GLU D 2 24 ? -25.355 50.206 76.434 1.00 39.26 22 GLU D N 1
ATOM 3841 C CA . GLU D 2 24 ? -24.184 51.017 76.795 1.00 40.97 22 GLU D CA 1
ATOM 3842 C C . GLU D 2 24 ? -22.906 50.460 76.155 1.00 43.68 22 GLU D C 1
ATOM 3843 O O . GLU D 2 24 ? -22.124 51.203 75.552 1.00 40.36 22 GLU D O 1
ATOM 3849 N N . GLU D 2 25 ? -22.702 49.150 76.279 1.00 38.66 23 GLU D N 1
ATOM 3850 C CA . GLU D 2 25 ? -21.563 48.489 75.653 1.00 34.99 23 GLU D CA 1
ATOM 3851 C C . GLU D 2 25 ? -21.576 48.669 74.136 1.00 40.89 23 GLU D C 1
ATOM 3852 O O . GLU D 2 25 ? -20.556 49.005 73.537 1.00 34.65 23 GLU D O 1
ATOM 3858 N N . VAL D 2 26 ? -22.727 48.442 73.516 1.00 39.36 24 VAL D N 1
ATOM 3859 C CA . VAL D 2 26 ? -22.811 48.549 72.062 1.00 36.84 24 VAL D CA 1
ATOM 3860 C C . VAL D 2 26 ? -22.533 49.981 71.641 1.00 36.12 24 VAL D C 1
ATOM 3861 O O . VAL D 2 26 ? -21.771 50.232 70.705 1.00 38.66 24 VAL D O 1
ATOM 3865 N N . GLY D 2 27 ? -23.125 50.919 72.370 1.00 34.43 25 GLY D N 1
ATOM 3866 C CA . GLY D 2 27 ? -22.904 52.331 72.131 1.00 34.05 25 GLY D CA 1
ATOM 3867 C C . GLY D 2 27 ? -21.446 52.748 72.131 1.00 38.95 25 GLY D C 1
ATOM 3868 O O . GLY D 2 27 ? -21.015 53.504 71.266 1.00 38.70 25 GLY D O 1
ATOM 3869 N N . ASP D 2 28 ? -20.674 52.253 73.092 1.00 38.80 26 ASP D N 1
ATOM 3870 C CA . ASP D 2 28 ? -19.252 52.592 73.154 1.00 39.94 26 ASP D CA 1
ATOM 3871 C C . ASP D 2 28 ? -18.464 52.005 71.990 1.00 44.87 26 ASP D C 1
ATOM 3872 O O . ASP D 2 28 ? -17.424 52.531 71.611 1.00 44.18 26 ASP D O 1
ATOM 3877 N N . ILE D 2 29 ? -18.966 50.918 71.419 1.00 38.68 27 ILE D N 1
ATOM 3878 C CA . ILE D 2 29 ? -18.291 50.284 70.294 1.00 35.95 27 ILE D CA 1
ATOM 3879 C C . ILE D 2 29 ? -18.646 50.964 68.962 1.00 32.84 27 ILE D C 1
ATOM 3880 O O . ILE D 2 29 ? -17.794 51.088 68.084 1.00 41.17 27 ILE D O 1
ATOM 3885 N N . VAL D 2 30 ? -19.882 51.441 68.818 1.00 32.93 28 VAL D N 1
ATOM 3886 C CA . VAL D 2 30 ? -20.314 51.973 67.514 1.00 34.82 28 VAL D CA 1
ATOM 3887 C C . VAL D 2 30 ? -20.485 53.492 67.508 1.00 44.68 28 VAL D C 1
ATOM 3888 O O . VAL D 2 30 ? -21.081 54.050 66.586 1.00 48.98 28 VAL D O 1
ATOM 3892 N N . ASP D 2 31 ? -19.955 54.141 68.543 1.00 43.26 29 ASP D N 1
ATOM 3893 C CA . ASP D 2 31 ? -19.987 55.597 68.693 1.00 45.08 29 ASP D CA 1
ATOM 3894 C C . ASP D 2 31 ? -21.406 56.152 68.604 1.00 50.29 29 ASP D C 1
ATOM 3895 O O . ASP D 2 31 ? -21.711 57.009 67.769 1.00 46.55 29 ASP D O 1
ATOM 3900 N N . ALA D 2 32 ? -22.272 55.651 69.476 1.00 43.26 30 ALA D N 1
ATOM 3901 C CA . ALA D 2 32 ? -23.641 56.138 69.556 1.00 43.31 30 ALA D CA 1
ATOM 3902 C C . ALA D 2 32 ? -24.130 56.123 71.002 1.00 41.48 30 ALA D C 1
ATOM 3903 O O . ALA D 2 32 ? -23.607 55.384 71.834 1.00 40.17 30 ALA D O 1
ATOM 3905 N N . SER D 2 33 ? -25.145 56.925 71.292 1.00 39.05 31 SER D N 1
ATOM 3906 C CA . SER D 2 33 ? -25.780 56.881 72.604 1.00 37.97 31 SER D CA 1
ATOM 3907 C C . SER D 2 33 ? -26.492 55.550 72.766 1.00 39.47 31 SER D C 1
ATOM 3908 O O . SER D 2 33 ? -26.949 54.969 71.786 1.00 34.64 31 SER D O 1
ATOM 3911 N N . PRO D 2 34 ? -26.593 55.060 74.009 1.00 42.75 32 PRO D N 1
ATOM 3912 C CA . PRO D 2 34 ? -27.357 53.839 74.268 1.00 40.02 32 PRO D CA 1
ATOM 3913 C C . PRO D 2 34 ? -28.784 53.932 73.715 1.00 39.36 32 PRO D C 1
ATOM 3914 O O . PRO D 2 34 ? -29.277 52.961 73.146 1.00 40.79 32 PRO D O 1
ATOM 3918 N N . ARG D 2 35 ? -29.428 55.087 73.867 1.00 37.32 33 ARG D N 1
ATOM 3919 C CA . ARG D 2 35 ? -30.783 55.274 73.355 1.00 33.05 33 ARG D CA 1
ATOM 3920 C C . ARG D 2 35 ? -30.815 55.147 71.833 1.00 37.49 33 ARG D C 1
ATOM 3921 O O . ARG D 2 35 ? -31.747 54.576 71.265 1.00 36.48 33 ARG D O 1
ATOM 3929 N N . SER D 2 36 ? -29.797 55.682 71.171 1.00 32.15 34 SER D N 1
ATOM 3930 C CA . SER D 2 36 ? -29.746 55.569 69.709 1.00 35.37 34 SER D CA 1
ATOM 3931 C C . SER D 2 36 ? -29.583 54.114 69.282 1.00 35.92 34 SER D C 1
ATOM 3932 O O . SER D 2 36 ? -30.177 53.686 68.292 1.00 36.98 34 SER D O 1
ATOM 3935 N N . VAL D 2 37 ? -28.773 53.356 70.018 1.00 36.90 35 VAL D N 1
ATOM 3936 C CA . VAL D 2 37 ? -28.620 51.928 69.727 1.00 36.99 35 VAL D CA 1
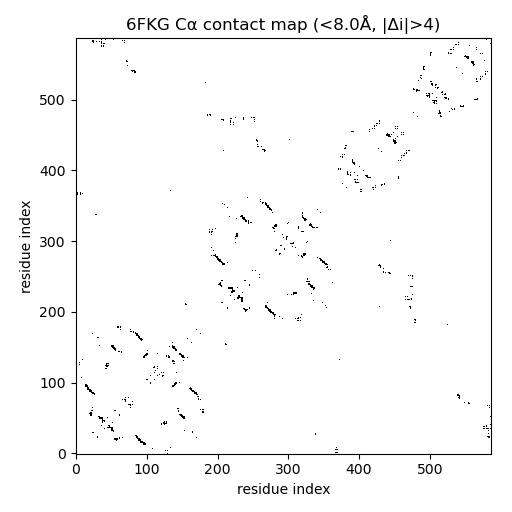ATOM 3937 C C . VAL D 2 37 ? -29.949 51.194 69.938 1.00 32.69 35 VAL D C 1
ATOM 3938 O O . VAL D 2 37 ? -30.363 50.375 69.109 1.00 32.69 35 VAL D O 1
ATOM 3942 N N . ALA D 2 38 ? -30.613 51.498 71.048 1.00 35.22 36 ALA D N 1
ATOM 3943 C CA . ALA D 2 38 ? -31.906 50.887 71.367 1.00 40.31 36 ALA D CA 1
ATOM 3944 C C . ALA D 2 38 ? -32.939 51.192 70.282 1.00 41.55 36 ALA D C 1
ATOM 3945 O O . ALA D 2 38 ? -33.692 50.319 69.858 1.00 41.39 36 ALA D O 1
ATOM 3947 N N . ARG D 2 39 ? -32.971 52.436 69.829 1.00 36.07 37 ARG D N 1
ATOM 3948 C CA . ARG D 2 39 ? -33.915 52.809 68.792 1.00 36.10 37 ARG D CA 1
ATOM 3949 C C . ARG D 2 39 ? -33.581 52.142 67.463 1.00 35.26 37 ARG D C 1
ATOM 3950 O O . ARG D 2 39 ? -34.471 51.641 66.775 1.00 37.51 37 ARG D O 1
ATOM 3958 N N . TRP D 2 40 ? -32.303 52.131 67.108 1.00 33.18 38 TRP D N 1
ATOM 3959 C CA . TRP D 2 40 ? -31.885 51.574 65.823 1.00 34.79 38 TRP D CA 1
ATOM 3960 C C . TRP D 2 40 ? -32.217 50.083 65.759 1.00 39.48 38 TRP D C 1
ATOM 3961 O O . TRP D 2 40 ? -32.784 49.612 64.784 1.00 36.83 38 TRP D O 1
ATOM 3972 N N . THR D 2 41 ? -31.881 49.345 66.811 1.00 37.31 39 THR D N 1
ATOM 3973 C CA . THR D 2 41 ? -32.109 47.904 66.819 1.00 38.99 39 THR D CA 1
ATOM 3974 C C . THR D 2 41 ? -33.594 47.577 66.896 1.00 44.13 39 THR D C 1
ATOM 3975 O O . THR D 2 41 ? -33.998 46.458 66.603 1.00 45.14 39 THR D O 1
ATOM 3979 N N . ALA D 2 42 ? -34.403 48.562 67.277 1.00 41.94 40 ALA D N 1
ATOM 3980 C CA . ALA D 2 42 ? -35.850 48.404 67.308 1.00 43.59 40 ALA D CA 1
ATOM 3981 C C . ALA D 2 42 ? -36.467 48.878 65.992 1.00 48.71 40 ALA D C 1
ATOM 3982 O O . ALA D 2 42 ? -37.683 48.902 65.838 1.00 46.83 40 ALA D O 1
ATOM 3984 N N . GLY D 2 43 ? -35.611 49.264 65.055 1.00 42.00 41 GLY D N 1
ATOM 3985 C CA . GLY D 2 43 ? -36.051 49.665 63.730 1.00 43.11 41 GLY D CA 1
ATOM 3986 C C . GLY D 2 43 ? -36.697 51.031 63.687 1.00 44.95 41 GLY D C 1
ATOM 3987 O O . GLY D 2 43 ? -37.481 51.316 62.783 1.00 42.93 41 GLY D O 1
ATOM 3988 N N . GLN D 2 44 ? -36.383 51.878 64.665 1.00 38.72 42 GLN D N 1
ATOM 3989 C CA . GLN D 2 44 ? -36.923 53.237 64.687 1.00 35.19 42 GLN D CA 1
ATOM 3990 C C . GLN D 2 44 ? -35.946 54.204 64.049 1.00 33.55 42 GLN D C 1
ATOM 3991 O O . GLN D 2 44 ? -34.760 53.886 63.891 1.00 36.23 42 GLN D O 1
ATOM 3997 N N . VAL D 2 45 ? -36.434 55.394 63.710 1.00 35.94 43 VAL D N 1
ATOM 3998 C CA . VAL D 2 45 ? -35.600 56.368 63.019 1.00 36.91 43 VAL D CA 1
ATOM 3999 C C . VAL D 2 45 ? -34.571 56.935 63.999 1.00 37.91 43 VAL D C 1
ATOM 4000 O O . VAL D 2 45 ? -34.871 57.210 65.169 1.00 37.43 43 VAL D O 1
ATOM 4004 N N . VAL D 2 46 ? -33.338 57.056 63.520 1.00 31.46 44 VAL D N 1
ATOM 4005 C CA . VAL D 2 46 ? -32.243 57.574 64.335 1.00 32.49 44 VAL D CA 1
ATOM 4006 C C . VAL D 2 46 ? -31.491 58.663 63.556 1.00 36.55 44 VAL D C 1
ATOM 4007 O O . VAL D 2 46 ? -30.619 58.364 62.733 1.00 35.65 44 VAL D O 1
ATOM 4011 N N . PRO D 2 47 ? -31.849 59.938 63.788 1.00 32.98 45 PRO D N 1
ATOM 4012 C CA . PRO D 2 47 ? -31.144 61.028 63.107 1.00 30.32 45 PRO D CA 1
ATOM 4013 C C . PRO D 2 47 ? -29.745 61.288 63.670 1.00 32.80 45 PRO D C 1
ATOM 4014 O O . PRO D 2 47 ? -28.912 61.911 62.987 1.00 32.40 45 PRO D O 1
ATOM 4018 N N . GLN D 2 48 ? -29.493 60.826 64.899 1.00 32.57 46 GLN D N 1
ATOM 4019 C CA . GLN D 2 48 ? -28.204 61.041 65.560 1.00 35.71 46 GLN D CA 1
ATOM 4020 C C . GLN D 2 48 ? -27.051 60.283 64.906 1.00 37.24 46 GLN D C 1
ATOM 4021 O O . GLN D 2 48 ? -27.263 59.359 64.112 1.00 34.21 46 GLN D O 1
ATOM 4027 N N . ARG D 2 49 ? -25.840 60.669 65.298 1.00 44.01 47 ARG D N 1
ATOM 4028 C CA . ARG D 2 49 ? -24.612 59.914 65.046 1.00 47.34 47 ARG D CA 1
ATOM 4029 C C . ARG D 2 49 ? -24.743 58.442 65.416 1.00 40.19 47 ARG D C 1
ATOM 4030 O O . ARG D 2 49 ? -25.075 58.096 66.552 1.00 43.33 47 ARG D O 1
ATOM 4038 N N . LEU D 2 50 ? -24.490 57.568 64.459 1.00 36.50 48 LEU D N 1
ATOM 4039 C CA . LEU D 2 50 ? -24.417 56.127 64.735 1.00 34.65 48 LEU D CA 1
ATOM 4040 C C . LEU D 2 50 ? -23.699 55.458 63.565 1.00 43.75 48 LEU D C 1
ATOM 4041 O O . LEU D 2 50 ? -24.106 55.599 62.417 1.00 42.14 48 LEU D O 1
ATOM 4046 N N . ASN D 2 51 ? -22.625 54.741 63.860 1.00 40.26 49 ASN D N 1
ATOM 4047 C CA . ASN D 2 51 ? -21.837 54.132 62.806 1.00 38.65 49 ASN D CA 1
ATOM 4048 C C . ASN D 2 51 ? -22.419 52.765 62.471 1.00 33.92 49 ASN D C 1
ATOM 4049 O O . ASN D 2 51 ? -22.157 51.783 63.150 1.00 34.37 49 ASN D O 1
ATOM 4054 N N . LYS D 2 52 ? -23.217 52.727 61.409 1.00 37.02 50 LYS D N 1
ATOM 4055 C CA . LYS D 2 52 ? -23.903 51.518 61.005 1.00 38.27 50 LYS D CA 1
ATOM 4056 C C . LYS D 2 52 ? -22.908 50.422 60.627 1.00 31.33 50 LYS D C 1
ATOM 4057 O O . LYS D 2 52 ? -23.133 49.253 60.909 1.00 36.04 50 LYS D O 1
ATOM 4063 N N . GLN D 2 53 ? -21.799 50.802 60.005 1.00 33.62 51 GLN D N 1
ATOM 4064 C CA . GLN D 2 53 ? -20.842 49.807 59.523 1.00 35.04 51 GLN D CA 1
ATOM 4065 C C . GLN D 2 53 ? -20.261 49.092 60.739 1.00 34.99 51 GLN D C 1
ATOM 4066 O O . GLN D 2 53 ? -20.065 47.887 60.729 1.00 34.88 51 GLN D O 1
ATOM 4072 N N . ARG D 2 54 ? -20.018 49.843 61.807 1.00 30.24 52 ARG D N 1
ATOM 4073 C CA . ARG D 2 54 ? -19.459 49.246 63.027 1.00 30.17 52 ARG D CA 1
ATOM 4074 C C . ARG D 2 54 ? -20.448 48.298 63.696 1.00 28.80 52 ARG D C 1
ATOM 4075 O O . ARG D 2 54 ? -20.061 47.274 64.252 1.00 32.34 52 ARG D O 1
ATOM 4083 N N . LEU D 2 55 ? -21.731 48.641 63.637 1.00 30.58 53 LEU D N 1
ATOM 4084 C CA . LEU D 2 55 ? -22.771 47.792 64.216 1.00 30.80 53 LEU D CA 1
ATOM 4085 C C . LEU D 2 55 ? -22.835 46.457 63.477 1.00 32.72 53 LEU D C 1
ATOM 4086 O O . LEU D 2 55 ? -22.927 45.392 64.079 1.00 32.96 53 LEU D O 1
ATOM 4091 N N . ILE D 2 56 ? -22.781 46.515 62.153 1.00 30.38 54 ILE D N 1
ATOM 4092 C CA . ILE D 2 56 ? -22.782 45.288 61.358 1.00 26.48 54 ILE D CA 1
ATOM 4093 C C . ILE D 2 56 ? -21.526 44.454 61.648 1.00 30.44 54 ILE D C 1
ATOM 4094 O O . ILE D 2 56 ? -21.596 43.227 61.826 1.00 32.07 54 ILE D O 1
ATOM 4099 N N . GLU D 2 57 ? -20.374 45.114 61.739 1.00 29.85 55 GLU D N 1
ATOM 4100 C CA . GLU D 2 57 ? -19.131 44.424 62.060 1.00 30.89 55 GLU D CA 1
ATOM 4101 C C . GLU D 2 57 ? -19.193 43.770 63.438 1.00 34.73 55 GLU D C 1
ATOM 4102 O O . GLU D 2 57 ? -18.731 42.646 63.629 1.00 28.98 55 GLU D O 1
ATOM 4108 N N . LEU D 2 58 ? -19.759 44.488 64.399 1.00 30.97 56 LEU D N 1
ATOM 4109 C CA . LEU D 2 58 ? -19.974 43.921 65.726 1.00 31.44 56 LEU D CA 1
ATOM 4110 C C . LEU D 2 58 ? -20.842 42.667 65.627 1.00 28.16 56 LEU D C 1
ATOM 4111 O O . LEU D 2 58 ? -20.581 41.671 66.305 1.00 31.15 56 LEU D O 1
ATOM 4116 N N . ALA D 2 59 ? -21.867 42.713 64.773 1.00 30.34 57 ALA D N 1
ATOM 4117 C CA . ALA D 2 59 ? -22.765 41.571 64.610 1.00 31.64 57 ALA D CA 1
ATOM 4118 C C . ALA D 2 59 ? -22.003 40.380 64.036 1.00 32.96 57 ALA D C 1
ATOM 4119 O O . ALA D 2 59 ? -22.181 39.245 64.483 1.00 32.20 57 ALA D O 1
ATOM 4121 N N . TYR D 2 60 ? -21.148 40.637 63.049 1.00 30.46 58 TYR D N 1
ATOM 4122 C CA . TYR D 2 60 ? -20.314 39.578 62.490 1.00 30.14 58 TYR D CA 1
ATOM 4123 C C . TYR D 2 60 ? -19.512 38.884 63.571 1.00 33.97 58 TYR D C 1
ATOM 4124 O O . TYR D 2 60 ? -19.393 37.662 63.592 1.00 34.87 58 TYR D O 1
ATOM 4133 N N . VAL D 2 61 ? -18.931 39.690 64.449 1.00 30.42 59 VAL D N 1
ATOM 4134 C CA . VAL D 2 61 ? -18.050 39.168 65.500 1.00 29.42 59 VAL D CA 1
ATOM 4135 C C . VAL D 2 61 ? -18.867 38.409 66.528 1.00 28.81 59 VAL D C 1
ATOM 4136 O O . VAL D 2 61 ? -18.465 37.336 66.983 1.00 31.73 59 VAL D O 1
ATOM 4140 N N . ALA D 2 62 ? -20.025 38.951 66.891 1.00 32.44 60 ALA D N 1
ATOM 4141 C CA . ALA D 2 62 ? -20.862 38.283 67.881 1.00 31.56 60 ALA D CA 1
ATOM 4142 C C . ALA D 2 62 ? -21.290 36.897 67.386 1.00 33.77 60 ALA D C 1
ATOM 4143 O O . ALA D 2 62 ? -21.176 35.915 68.116 1.00 34.06 60 ALA D O 1
ATOM 4145 N N . ASP D 2 63 ? -21.772 36.820 66.145 1.00 32.50 61 ASP D N 1
ATOM 4146 C CA . ASP D 2 63 ? -22.190 35.538 65.574 1.00 33.98 61 ASP D CA 1
ATOM 4147 C C . ASP D 2 63 ? -21.040 34.547 65.482 1.00 34.00 61 ASP D C 1
ATOM 4148 O O . ASP D 2 63 ? -21.200 33.372 65.805 1.00 33.83 61 ASP D O 1
ATOM 4153 N N . ALA D 2 64 ? -19.883 35.021 65.032 1.00 32.06 62 ALA D N 1
ATOM 4154 C CA . ALA D 2 64 ? -18.720 34.166 64.883 1.00 31.11 62 ALA D CA 1
ATOM 4155 C C . ALA D 2 64 ? -18.251 33.631 66.246 1.00 34.12 62 ALA D C 1
ATOM 4156 O O . ALA D 2 64 ? -17.887 32.460 66.385 1.00 31.78 62 ALA D O 1
ATOM 4158 N N . LEU D 2 65 ? -18.279 34.500 67.249 1.00 30.78 63 LEU D N 1
ATOM 4159 C CA . LEU D 2 65 ? -17.766 34.158 68.575 1.00 31.57 63 LEU D CA 1
ATOM 4160 C C . LEU D 2 65 ? -18.610 33.070 69.244 1.00 34.55 63 LEU D C 1
ATOM 4161 O O . LEU D 2 65 ? -18.106 32.291 70.061 1.00 33.51 63 LEU D O 1
ATOM 4166 N N . ALA D 2 66 ? -19.887 33.003 68.883 1.00 36.78 64 ALA D N 1
ATOM 4167 C CA . ALA D 2 66 ? -20.795 32.019 69.473 1.00 44.22 64 ALA D CA 1
ATOM 4168 C C . ALA D 2 66 ? -20.416 30.585 69.112 1.00 40.44 64 ALA D C 1
ATOM 4169 O O . ALA D 2 66 ? -20.836 29.640 69.779 1.00 38.27 64 ALA D O 1
ATOM 4171 N N . GLU D 2 67 ? -19.630 30.424 68.053 1.00 35.14 65 GLU D N 1
ATOM 4172 C CA . GLU D 2 67 ? -19.162 29.104 67.642 1.00 34.32 65 GLU D CA 1
ATOM 4173 C C . GLU D 2 67 ? -18.107 28.552 68.609 1.00 35.12 65 GLU D C 1
ATOM 4174 O O . GLU D 2 67 ? -17.975 27.344 68.745 1.00 38.55 65 GLU D O 1
ATOM 4180 N N . VAL D 2 68 ? -17.362 29.435 69.276 1.00 33.14 66 VAL D N 1
ATOM 4181 C CA . VAL D 2 68 ? -16.200 28.990 70.043 1.00 32.61 66 VAL D CA 1
ATOM 4182 C C . VAL D 2 68 ? -16.324 29.179 71.562 1.00 37.50 66 VAL D C 1
ATOM 4183 O O . VAL D 2 68 ? -15.550 28.594 72.327 1.00 34.88 66 VAL D O 1
ATOM 4187 N N . LEU D 2 69 ? -17.287 29.985 72.002 1.00 34.62 67 LEU D N 1
ATOM 4188 C CA . LEU D 2 69 ? -17.512 30.175 73.443 1.00 34.45 67 LEU D CA 1
ATOM 4189 C C . LEU D 2 69 ? -18.994 30.258 73.784 1.00 38.69 67 LEU D C 1
ATOM 4190 O O . LEU D 2 69 ? -19.786 30.769 72.993 1.00 35.21 67 LEU D O 1
ATOM 4195 N N . PRO D 2 70 ? -19.376 29.773 74.973 1.00 37.86 68 PRO D N 1
ATOM 4196 C CA . PRO D 2 70 ? -20.755 29.966 75.427 1.00 40.47 68 PRO D CA 1
ATOM 4197 C C . PRO D 2 70 ? -21.011 31.438 75.764 1.00 40.25 68 PRO D C 1
ATOM 4198 O O . PRO D 2 70 ? -20.053 32.181 75.935 1.00 40.52 68 PRO D O 1
ATOM 4202 N N . ARG D 2 71 ? -22.277 31.833 75.868 1.00 39.05 69 ARG D N 1
ATOM 4203 C CA . ARG D 2 71 ? -22.658 33.242 75.997 1.00 41.90 69 ARG D CA 1
ATOM 4204 C C . ARG D 2 71 ? -21.885 34.010 77.084 1.00 41.03 69 ARG D C 1
ATOM 4205 O O . ARG D 2 71 ? -21.288 35.053 76.800 1.00 35.61 69 ARG D O 1
ATOM 4213 N N . ASP D 2 72 ? -21.896 33.494 78.314 1.00 39.20 70 ASP D N 1
ATOM 4214 C CA . ASP D 2 72 ? -21.232 34.159 79.442 1.00 43.59 70 ASP D CA 1
ATOM 4215 C C . ASP D 2 72 ? -19.775 34.462 79.138 1.00 42.63 70 ASP D C 1
ATOM 4216 O O . ASP D 2 72 ? -19.309 35.587 79.304 1.00 43.52 70 ASP D O 1
ATOM 4221 N N . GLN D 2 73 ? -19.062 33.437 78.691 1.00 39.09 71 GLN D N 1
ATOM 4222 C CA . GLN D 2 73 ? -17.639 33.553 78.415 1.00 36.85 71 GLN D CA 1
ATOM 4223 C C . GLN D 2 73 ? -17.373 34.376 77.148 1.00 41.23 71 GLN D C 1
ATOM 4224 O O . GLN D 2 73 ? -16.351 35.052 77.033 1.00 37.48 71 GLN D O 1
ATOM 4230 N N . ALA D 2 74 ? -18.298 34.315 76.200 1.00 34.02 72 ALA D N 1
ATOM 4231 C CA . ALA D 2 74 ? -18.177 35.117 74.980 1.00 33.94 72 ALA D CA 1
ATOM 4232 C C . ALA D 2 74 ? -18.286 36.607 75.310 1.00 38.24 72 ALA D C 1
ATOM 4233 O O . ALA D 2 74 ? -17.516 37.436 74.817 1.00 38.24 72 ALA D O 1
ATOM 4235 N N . ASN D 2 75 ? -19.259 36.933 76.148 1.00 39.13 73 ASN D N 1
ATOM 4236 C CA . ASN D 2 75 ? -19.472 38.300 76.619 1.00 42.18 73 ASN D CA 1
ATOM 4237 C C . ASN D 2 75 ? -18.219 38.850 77.304 1.00 39.83 73 ASN D C 1
ATOM 4238 O O . ASN D 2 75 ? -17.691 39.894 76.919 1.00 42.80 73 ASN D O 1
ATOM 4243 N N . VAL D 2 76 ? -17.740 38.128 78.313 1.00 37.13 74 VAL D N 1
ATOM 4244 C CA . VAL D 2 76 ? -16.533 38.529 79.027 1.00 45.45 74 VAL D CA 1
ATOM 4245 C C . VAL D 2 76 ? -15.323 38.662 78.091 1.00 42.82 74 VAL D C 1
ATOM 4246 O O . VAL D 2 76 ? -14.529 39.595 78.225 1.00 41.18 74 VAL D O 1
ATOM 4250 N N . TRP D 2 77 ? -15.199 37.733 77.145 1.00 38.94 75 TRP D N 1
ATOM 4251 C CA . TRP D 2 77 ? -14.083 37.720 76.189 1.00 41.77 75 TRP D CA 1
ATOM 4252 C C . TRP D 2 77 ? -13.972 39.033 75.413 1.00 37.44 75 TRP D C 1
ATOM 4253 O O . TRP D 2 77 ? -12.879 39.512 75.132 1.00 36.81 75 TRP D O 1
ATOM 4264 N N . MET D 2 78 ? -15.114 39.621 75.083 1.00 36.43 76 MET D N 1
ATOM 4265 C CA . MET D 2 78 ? -15.124 40.843 74.294 1.00 37.06 76 MET D CA 1
ATOM 4266 C C . MET D 2 78 ? -14.404 41.971 75.015 1.00 39.18 76 MET D C 1
ATOM 4267 O O . MET D 2 78 ? -13.789 42.824 74.381 1.00 38.69 76 MET D O 1
ATOM 4272 N N . PHE D 2 79 ? -14.472 41.968 76.344 1.00 38.60 77 PHE D N 1
ATOM 4273 C CA . PHE D 2 79 ? -13.941 43.079 77.115 1.00 44.08 77 PHE D CA 1
ATOM 4274 C C . PHE D 2 79 ? -12.697 42.701 77.906 1.00 45.61 77 PHE D C 1
ATOM 4275 O O . PHE D 2 79 ? -12.246 43.472 78.743 1.00 44.25 77 PHE D O 1
ATOM 4283 N N . SER D 2 80 ? -12.135 41.527 77.626 1.00 44.25 78 SER D N 1
ATOM 4284 C CA . SER D 2 80 ? -10.916 41.089 78.313 1.00 45.24 78 SER D CA 1
ATOM 4285 C C . SER D 2 80 ? -9.688 41.317 77.441 1.00 39.33 78 SER D C 1
ATOM 4286 O O . SER D 2 80 ? -9.648 40.855 76.301 1.00 38.04 78 SER D O 1
ATOM 4289 N N . PRO D 2 81 ? -8.684 42.030 77.974 1.00 41.77 79 PRO D N 1
ATOM 4290 C CA . PRO D 2 81 ? -7.375 42.122 77.319 1.00 42.76 79 PRO D CA 1
ATOM 4291 C C . PRO D 2 81 ? -6.885 40.746 76.859 1.00 45.83 79 PRO D C 1
ATOM 4292 O O . PRO D 2 81 ? -6.773 39.813 77.656 1.00 45.74 79 PRO D O 1
ATOM 4296 N N . ASN D 2 82 ? -6.631 40.616 75.565 1.00 40.95 80 ASN D N 1
ATOM 4297 C CA . ASN D 2 82 ? -6.254 39.328 75.000 1.00 39.06 80 ASN D CA 1
ATOM 4298 C C . ASN D 2 82 ? -4.789 39.331 74.603 1.00 44.86 80 ASN D C 1
ATOM 4299 O O . ASN D 2 82 ? -4.386 40.123 73.746 1.00 41.57 80 ASN D O 1
ATOM 4304 N N . ARG D 2 83 ? -3.992 38.453 75.214 1.00 42.45 81 ARG D N 1
ATOM 4305 C CA . ARG D 2 83 ? -2.569 38.419 74.899 1.00 41.62 81 ARG D CA 1
ATOM 4306 C C . ARG D 2 83 ? -2.322 38.077 73.427 1.00 41.81 81 ARG D C 1
ATOM 4307 O O . ARG D 2 83 ? -1.262 38.401 72.889 1.00 47.62 81 ARG D O 1
ATOM 4315 N N . LEU D 2 84 ? -3.291 37.437 72.772 1.00 38.60 82 LEU D N 1
ATOM 4316 C CA . LEU D 2 84 ? -3.135 37.102 71.356 1.00 38.55 82 LEU D CA 1
ATOM 4317 C C . LEU D 2 84 ? -3.379 38.323 70.468 1.00 42.82 82 LEU D C 1
ATOM 4318 O O . LEU D 2 84 ? -3.040 38.313 69.283 1.00 42.75 82 LEU D O 1
ATOM 4323 N N . LEU D 2 85 ? -3.958 39.370 71.054 1.00 36.78 83 LEU D N 1
ATOM 4324 C CA . LEU D 2 85 ? -4.191 40.631 70.361 1.00 39.97 83 LEU D CA 1
ATOM 4325 C C . LEU D 2 85 ? -3.370 41.749 71.003 1.00 46.63 83 LEU D C 1
ATOM 4326 O O . LEU D 2 85 ? -3.836 42.884 71.132 1.00 39.95 83 LEU D O 1
ATOM 4331 N N . GLU D 2 86 ? -2.147 41.409 71.408 1.00 43.78 84 GLU D N 1
ATOM 4332 C CA . GLU D 2 86 ? -1.215 42.359 72.014 1.00 49.79 84 GLU D CA 1
ATOM 4333 C C . GLU D 2 86 ? -1.853 43.053 73.218 1.00 48.65 84 GLU D C 1
ATOM 4334 O O . GLU D 2 86 ? -1.685 44.260 73.421 1.00 49.14 84 GLU D O 1
ATOM 4340 N N . HIS D 2 87 ? -2.603 42.266 73.988 1.00 47.85 85 HIS D N 1
ATOM 4341 C CA . HIS D 2 87 ? -3.211 42.689 75.248 1.00 42.07 85 HIS D CA 1
ATOM 4342 C C . HIS D 2 87 ? -4.279 43.753 75.040 1.00 42.44 85 HIS D C 1
ATOM 4343 O O . HIS D 2 87 ? -4.517 44.595 75.903 1.00 49.12 85 HIS D O 1
ATOM 4350 N N . ARG D 2 88 ? -4.932 43.702 73.886 1.00 43.86 86 ARG D N 1
ATOM 4351 C CA . ARG D 2 88 ? -6.045 44.595 73.604 1.00 46.06 86 ARG D CA 1
ATOM 4352 C C . ARG D 2 88 ? -7.353 43.828 73.732 1.00 41.75 86 ARG D C 1
ATOM 4353 O O . ARG D 2 88 ? -7.369 42.600 73.634 1.00 38.48 86 ARG D O 1
ATOM 4361 N N . LYS D 2 89 ? -8.441 44.550 73.963 1.00 37.77 87 LYS D N 1
ATOM 4362 C CA . LYS D 2 89 ? -9.759 43.939 74.063 1.00 36.58 87 LYS D CA 1
ATOM 4363 C C . LYS D 2 89 ? -10.344 43.829 72.671 1.00 35.00 87 LYS D C 1
ATOM 4364 O O . LYS D 2 89 ? -10.226 44.775 71.886 1.00 36.39 87 LYS D O 1
ATOM 4370 N N . PRO D 2 90 ? -10.965 42.679 72.350 1.00 40.39 88 PRO D N 1
ATOM 4371 C CA . PRO D 2 90 ? -11.644 42.517 71.058 1.00 30.50 88 PRO D CA 1
ATOM 4372 C C . PRO D 2 90 ? -12.700 43.599 70.816 1.00 34.54 88 PRO D C 1
ATOM 4373 O O . PRO D 2 90 ? -12.835 44.044 69.679 1.00 35.96 88 PRO D O 1
ATOM 4377 N N . ALA D 2 91 ? -13.410 44.033 71.857 1.00 35.36 89 ALA D N 1
ATOM 4378 C CA . ALA D 2 91 ? -14.391 45.110 71.694 1.00 33.89 89 ALA D CA 1
ATOM 4379 C C . ALA D 2 91 ? -13.743 46.400 71.204 1.00 34.59 89 ALA D C 1
ATOM 4380 O O . ALA D 2 91 ? -14.344 47.149 70.430 1.00 37.19 89 ALA D O 1
ATOM 4382 N N . ASP D 2 92 ? -12.528 46.678 71.669 1.00 35.03 90 ASP D N 1
ATOM 4383 C CA . ASP D 2 92 ? -11.842 47.893 71.259 1.00 36.91 90 ASP D CA 1
ATOM 4384 C C . ASP D 2 92 ? -11.363 47.769 69.804 1.00 37.77 90 ASP D C 1
ATOM 4385 O O . ASP D 2 92 ? -11.413 48.748 69.047 1.00 36.31 90 ASP D O 1
ATOM 4390 N N . LEU D 2 93 ? -10.913 46.579 69.410 1.00 37.62 91 LEU D N 1
ATOM 4391 C CA . LEU D 2 93 ? -10.527 46.358 68.018 1.00 35.15 91 LEU D CA 1
ATOM 4392 C C . LEU D 2 93 ? -11.707 46.590 67.095 1.00 36.87 91 LEU D C 1
ATOM 4393 O O . LEU D 2 93 ? -11.566 47.210 66.026 1.00 36.66 91 LEU D O 1
ATOM 4398 N N . VAL D 2 94 ? -12.871 46.078 67.491 1.00 32.48 92 VAL D N 1
ATOM 4399 C CA . VAL D 2 94 ? -14.068 46.257 66.667 1.00 33.05 92 VAL D CA 1
ATOM 4400 C C . VAL D 2 94 ? -14.398 47.736 66.566 1.00 39.94 92 VAL D C 1
ATOM 4401 O O . VAL D 2 94 ? -14.628 48.252 65.472 1.00 33.01 92 VAL D O 1
ATOM 4405 N N . ARG D 2 95 ? -14.386 48.417 67.713 1.00 32.10 93 ARG D N 1
ATOM 4406 C CA . ARG D 2 95 ? -14.641 49.847 67.758 1.00 35.46 93 ARG D CA 1
ATOM 4407 C C . ARG D 2 95 ? -13.754 50.617 66.781 1.00 35.92 93 ARG D C 1
ATOM 4408 O O . ARG D 2 95 ? -14.212 51.543 66.104 1.00 36.90 93 ARG D O 1
ATOM 4416 N N . ASP D 2 96 ? -12.487 50.219 66.704 1.00 37.64 94 ASP D N 1
ATOM 4417 C CA . ASP D 2 96 ? -11.492 50.972 65.948 1.00 37.79 94 ASP D CA 1
ATOM 4418 C C . ASP D 2 96 ? -11.293 50.422 64.534 1.00 41.61 94 ASP D C 1
ATOM 4419 O O . ASP D 2 96 ? -10.310 50.736 63.869 1.00 42.96 94 ASP D O 1
ATOM 4424 N N . GLY D 2 97 ? -12.237 49.613 64.073 1.00 37.38 95 GLY D N 1
ATOM 4425 C CA . GLY D 2 97 ? -12.221 49.160 62.696 1.00 41.81 95 GLY D CA 1
ATOM 4426 C C . GLY D 2 97 ? -11.439 47.893 62.404 1.00 40.40 95 GLY D C 1
ATOM 4427 O O . GLY D 2 97 ? -11.285 47.515 61.234 1.00 37.62 95 GLY D O 1
ATOM 4428 N N . GLU D 2 98 ? -10.956 47.218 63.442 1.00 34.05 96 GLU D N 1
ATOM 4429 C CA . GLU D 2 98 ? -10.138 46.028 63.231 1.00 34.64 96 GLU D CA 1
ATOM 4430 C C . GLU D 2 98 ? -10.912 44.733 63.440 1.00 33.63 96 GLU D C 1
ATOM 4431 O O . GLU D 2 98 ? -10.353 43.740 63.909 1.00 33.46 96 GLU D O 1
ATOM 4437 N N . TYR D 2 99 ? -12.194 44.720 63.065 1.00 32.23 97 TYR D N 1
ATOM 4438 C CA . TYR D 2 99 ? -12.997 43.519 63.266 1.00 31.66 97 TYR D CA 1
ATOM 4439 C C . TYR D 2 99 ? -12.417 42.315 62.513 1.00 31.76 97 TYR D C 1
ATOM 4440 O O . TYR D 2 99 ? -12.588 41.189 62.956 1.00 31.12 97 TYR D O 1
ATOM 4449 N N . GLN D 2 100 ? -11.725 42.544 61.393 1.00 33.60 98 GLN D N 1
ATOM 4450 C CA . GLN D 2 100 ? -11.208 41.415 60.608 1.00 29.37 98 GLN D CA 1
ATOM 4451 C C . GLN D 2 100 ? -10.187 40.628 61.421 1.00 34.43 98 GLN D C 1
ATOM 4452 O O . GLN D 2 100 ? -10.148 39.404 61.358 1.00 30.97 98 GLN D O 1
ATOM 4458 N N . ARG D 2 101 ? -9.359 41.330 62.189 1.00 29.34 99 ARG D N 1
ATOM 4459 C CA . ARG D 2 101 ? -8.363 40.639 63.005 1.00 31.64 99 ARG D CA 1
ATOM 4460 C C . ARG D 2 101 ? -9.071 39.794 64.066 1.00 33.30 99 ARG D C 1
ATOM 4461 O O . ARG D 2 101 ? -8.638 38.687 64.391 1.00 31.47 99 ARG D O 1
ATOM 4469 N N . VAL D 2 102 ? -10.158 40.327 64.617 1.00 31.69 100 VAL D N 1
ATOM 4470 C CA . VAL D 2 102 ? -10.917 39.598 65.632 1.00 28.48 100 VAL D CA 1
ATOM 4471 C C . VAL D 2 102 ? -11.553 38.349 65.024 1.00 32.66 100 VAL D C 1
ATOM 4472 O O . VAL D 2 102 ? -11.563 37.276 65.633 1.00 29.86 100 VAL D O 1
ATOM 4476 N N . LEU D 2 103 ? -12.090 38.491 63.817 1.00 29.28 101 LEU D N 1
ATOM 4477 C CA . LEU D 2 103 ? -12.648 37.341 63.120 1.00 29.53 101 LEU D CA 1
ATOM 4478 C C . LEU D 2 103 ? -11.576 36.286 62.816 1.00 30.90 101 LEU D C 1
ATOM 4479 O O . LEU D 2 103 ? -11.855 35.085 62.885 1.00 29.16 101 LEU D O 1
ATOM 4484 N N . ALA D 2 104 ? -10.366 36.730 62.473 1.00 30.14 102 ALA D N 1
ATOM 4485 C CA . ALA D 2 104 ? -9.260 35.796 62.243 1.00 30.20 102 ALA D CA 1
ATOM 4486 C C . ALA D 2 104 ? -8.925 35.004 63.498 1.00 31.38 102 ALA D C 1
ATOM 4487 O O . ALA D 2 104 ? -8.748 33.784 63.443 1.00 30.23 102 ALA D O 1
ATOM 4489 N N . LEU D 2 105 ? -8.831 35.696 64.627 1.00 28.27 103 LEU D N 1
ATOM 4490 C CA . LEU D 2 105 ? -8.554 35.022 65.896 1.00 28.88 103 LEU D CA 1
ATOM 4491 C C . LEU D 2 105 ? -9.640 33.995 66.209 1.00 35.40 103 LEU D C 1
ATOM 4492 O O . LEU D 2 105 ? -9.339 32.877 66.636 1.00 32.25 103 LEU D O 1
ATOM 4497 N N . ILE D 2 106 ? -10.900 34.369 66.011 1.00 33.35 104 ILE D N 1
ATOM 4498 C CA . ILE D 2 106 ? -11.995 33.454 66.311 1.00 28.76 104 ILE D CA 1
ATOM 4499 C C . ILE D 2 106 ? -11.888 32.206 65.446 1.00 29.24 104 ILE D C 1
ATOM 4500 O O . ILE D 2 106 ? -12.142 31.090 65.900 1.00 32.31 104 ILE D O 1
ATOM 4505 N N . ASP D 2 107 ? -11.467 32.382 64.198 1.00 26.13 105 ASP D N 1
ATOM 4506 C CA . ASP D 2 107 ? -11.339 31.231 63.310 1.00 27.22 105 ASP D CA 1
ATOM 4507 C C . ASP D 2 107 ? -10.169 30.348 63.736 1.00 27.34 105 ASP D C 1
ATOM 4508 O O . ASP D 2 107 ? -10.242 29.134 63.599 1.00 31.45 105 ASP D O 1
ATOM 4513 N N . ALA D 2 108 ? -9.108 30.962 64.260 1.00 27.64 106 ALA D N 1
ATOM 4514 C CA . ALA D 2 108 ? -7.993 30.189 64.823 1.00 28.35 106 ALA D CA 1
ATOM 4515 C C . ALA D 2 108 ? -8.468 29.414 66.045 1.00 32.94 106 ALA D C 1
ATOM 4516 O O . ALA D 2 108 ? -8.108 28.253 66.226 1.00 31.42 106 ALA D O 1
ATOM 4518 N N . MET D 2 109 ? -9.271 30.063 66.884 1.00 27.91 107 MET D N 1
ATOM 4519 C CA . MET D 2 109 ? -9.801 29.396 68.065 1.00 32.82 107 MET D CA 1
ATOM 4520 C C . MET D 2 109 ? -10.649 28.192 67.655 1.00 35.55 107 MET D C 1
ATOM 4521 O O . MET D 2 109 ? -10.546 27.125 68.259 1.00 32.75 107 MET D O 1
ATOM 4526 N N . ALA D 2 110 ? -11.467 28.373 66.618 1.00 31.33 108 ALA D N 1
ATOM 4527 C CA . ALA D 2 110 ? -12.334 27.319 66.073 1.00 30.90 108 ALA D CA 1
ATOM 4528 C C . ALA D 2 110 ? -11.556 26.179 65.438 1.00 31.49 108 ALA D C 1
ATOM 4529 O O . ALA D 2 110 ? -12.084 25.079 65.315 1.00 31.80 108 ALA D O 1
ATOM 4531 N N . GLU D 2 111 ? -10.308 26.432 65.036 1.00 33.11 109 GLU D N 1
ATOM 4532 C CA . GLU D 2 111 ? -9.473 25.378 64.446 1.00 30.66 109 GLU D CA 1
ATOM 4533 C C . GLU D 2 111 ? -8.437 24.821 65.413 1.00 29.42 109 GLU D C 1
ATOM 4534 O O . GLU D 2 111 ? -7.547 24.052 65.023 1.00 30.65 109 GLU D O 1
ATOM 4540 N N . GLY D 2 112 ? -8.558 25.176 66.690 1.00 28.76 110 GLY D N 1
ATOM 4541 C CA . GLY D 2 112 ? -7.665 24.612 67.682 1.00 30.38 110 GLY D CA 1
ATOM 4542 C C . GLY D 2 112 ? -6.195 24.909 67.453 1.00 34.40 110 GLY D C 1
ATOM 4543 O O . GLY D 2 112 ? -5.334 24.079 67.739 1.00 35.23 110 GLY D O 1
ATOM 4544 N N . VAL D 2 113 ? -5.908 26.103 66.938 1.00 32.44 111 VAL D N 1
ATOM 4545 C CA . VAL D 2 113 ? -4.535 26.542 66.737 1.00 29.21 111 VAL D CA 1
ATOM 4546 C C . VAL D 2 113 ? -3.846 26.654 68.087 1.00 31.45 111 VAL D C 1
ATOM 4547 O O . VAL D 2 113 ? -4.395 27.248 69.000 1.00 34.23 111 VAL D O 1
ATOM 4551 N N . PHE D 2 114 ? -2.657 26.068 68.214 1.00 33.77 112 PHE D N 1
ATOM 4552 C CA . PHE D 2 114 ? -1.910 26.104 69.474 1.00 41.15 112 PHE D CA 1
ATOM 4553 C C . PHE D 2 114 ? -1.449 27.535 69.750 1.00 46.95 112 PHE D C 1
ATOM 4554 O O . PHE D 2 114 ? -0.889 28.192 68.870 1.00 53.75 112 PHE D O 1
ATOM 4562 N N . VAL D 2 115 ? -1.694 28.028 70.958 1.00 47.02 113 VAL D N 1
ATOM 4563 C CA . VAL D 2 115 ? -1.435 29.445 71.225 1.00 49.03 113 VAL D CA 1
ATOM 4564 C C . VAL D 2 115 ? -0.113 29.671 71.953 1.00 56.53 113 VAL D C 1
ATOM 4565 O O . VAL D 2 115 ? 0.650 28.731 72.172 1.00 52.53 113 VAL D O 1
#

Nearest PDB structures (foldseek):
  6fkg-assembly1_B  TM=9.988E-01  e=1.781E-39  Mycobacterium tuberculosis H37Rv
  6kyf-assembly1_A  TM=3.841E-01  e=6.426E-02  Pseudomonas aeruginosa
  4fmt-assembly1_A  TM=3.305E-01  e=7.405E+00  Caulobacter vibrioides CB15
  5f5f-assembly1_A  TM=2.344E-01  e=4.551E+00  Mus musculus
  6fkg-assembly1_B  TM=1.005E+00  e=8.277E-41  Mycobacterium tuberculosis H37Rv

B-factor: mean 42.65, std 12.11, range [24.34, 109.79]